Protein AF-A0A1B6BZR0-F1 (afdb_monomer)

pLDDT: mean 74.96, std 23.25, range [19.5, 97.25]

Organism: NCBI:txid38151

InterPro domains:
  IPR024574 ELMO, armadillo-like helical domain [PF11841] (125-275)
  IPR060267 ELMO, N-terminal ubiquitin-like domain [PF26964] (9-89)

Solvent-accessible surface area (backbone atoms only — not comparable to full-atom values): 31299 Å² total; per-residue (Å²): 141,78,87,81,79,66,74,54,59,30,47,27,35,37,34,47,97,90,42,77,42,84,44,76,46,51,72,85,55,58,67,72,60,52,52,43,52,55,24,57,79,69,74,44,89,76,52,90,72,45,60,36,44,25,48,61,66,61,98,48,100,84,51,70,85,55,61,37,76,59,42,90,87,55,48,83,74,66,44,72,72,35,46,33,27,66,40,64,13,50,63,46,45,39,52,56,36,47,53,28,51,69,41,72,83,42,65,67,45,32,48,52,30,38,59,47,42,35,50,42,31,68,18,67,71,40,33,67,56,31,47,87,72,41,42,70,59,52,55,57,53,70,71,44,87,83,59,51,71,71,55,49,39,24,46,46,44,27,53,39,29,33,39,77,73,62,73,48,59,77,78,59,66,73,59,53,52,49,50,52,49,64,67,69,45,92,63,94,68,63,66,68,49,52,38,44,43,37,49,34,51,40,53,43,60,76,56,36,88,83,68,59,88,74,74,69,52,70,79,68,40,48,68,41,39,61,37,66,90,39,66,64,39,25,35,35,40,46,40,32,55,42,48,53,49,63,71,25,72,90,44,89,64,27,61,64,50,40,52,55,57,62,28,62,69,51,24,43,48,44,36,67,43,54,64,70,47,94,77,76,52,70,70,40,32,23,38,48,20,43,43,50,42,57,46,44,32,67,50,44,61,37,54,71,35,68,56,65,97,80,66,77,67,87,68,84,61,96,74,74,91,71,79,86,70,84,62,70,55,74,77,76,70,67,73,77,82,79,78,80,84,77,91,77,86,90,85,88,89,83,82,88,82,90,86,87,87,83,89,87,88,84,91,84,90,90,74,77,72,66,57,60,53,51,54,52,51,49,53,48,51,53,50,53,56,60,56,68,73,67,67,76,98,68,83,78,79,90,76,78,91,78,87,76,83,48,27,41,42,48,52,53,28,52,52,47,26,47,70,78,38,44,69,60,40,51,53,51,46,71,75,23,59,70,70,57,36,54,53,48,48,49,52,50,45,50,43,46,37,62,72,64,64,38,52,71,52,82,70,63,94,84,50,42,82,60,63,72,60,66,35,68,38,39,96,78,44,42,48,66,38,48,53,50,41,46,50,54,52,51,48,56,50,51,37,60,76,66,66,50,82,49,73,73,41,46,53,48,46,51,47,42,67,66,73,69,45,57,64,70,58,52,48,69,75,67,108

Structure (mmCIF, N/CA/C/O backbone):
data_AF-A0A1B6BZR0-F1
#
_entry.id   AF-A0A1B6BZR0-F1
#
loop_
_atom_site.group_PDB
_atom_site.id
_atom_site.type_symbol
_atom_site.label_atom_id
_atom_site.label_alt_id
_atom_site.label_comp_id
_atom_site.label_asym_id
_atom_site.label_entity_id
_atom_site.label_seq_id
_atom_site.pdbx_PDB_ins_code
_atom_site.Cartn_x
_atom_site.Cartn_y
_atom_site.Cartn_z
_atom_site.occupancy
_atom_site.B_iso_or_equiv
_atom_site.auth_seq_id
_atom_site.auth_comp_id
_atom_site.auth_asym_id
_atom_site.auth_atom_id
_atom_site.pdbx_PDB_model_num
ATOM 1 N N . MET A 1 1 ? -42.616 2.125 -13.058 1.00 33.44 1 MET A N 1
ATOM 2 C CA . MET A 1 1 ? -42.879 0.668 -13.077 1.00 33.44 1 MET A CA 1
ATOM 3 C C . MET A 1 1 ? -41.642 0.026 -12.480 1.00 33.44 1 MET A C 1
ATOM 5 O O . MET A 1 1 ? -40.596 0.223 -13.065 1.00 33.44 1 MET A O 1
ATOM 9 N N . GLN A 1 2 ? -41.598 -0.603 -11.315 1.00 28.97 2 GLN A N 1
ATOM 10 C CA . GLN A 1 2 ? -42.570 -1.079 -10.332 1.00 28.97 2 GLN A CA 1
ATOM 11 C C . GLN A 1 2 ? -41.846 -0.919 -8.982 1.00 28.97 2 GLN A C 1
ATOM 13 O O . GLN A 1 2 ? -40.676 -1.275 -8.880 1.00 28.97 2 GLN A O 1
ATOM 18 N N . SER A 1 3 ? -42.494 -0.304 -7.996 1.00 31.72 3 SER A N 1
ATOM 19 C CA . SER A 1 3 ? -41.974 -0.167 -6.637 1.00 31.72 3 SER A CA 1
ATOM 20 C C . SER A 1 3 ? -41.979 -1.536 -5.967 1.00 31.72 3 SER A C 1
ATOM 22 O O . SER A 1 3 ? -43.051 -2.047 -5.636 1.00 31.72 3 SER A O 1
ATOM 24 N N . ASP A 1 4 ? -40.800 -2.120 -5.798 1.00 35.62 4 ASP A N 1
ATOM 25 C CA . ASP A 1 4 ? -40.608 -3.318 -4.994 1.00 35.62 4 ASP A CA 1
ATOM 26 C C . ASP A 1 4 ? -40.728 -2.897 -3.521 1.00 35.62 4 ASP A C 1
ATOM 28 O O . ASP A 1 4 ? -39.774 -2.444 -2.890 1.00 35.62 4 ASP A O 1
ATOM 32 N N . VAL A 1 5 ? -41.959 -2.913 -3.001 1.00 41.03 5 VAL A N 1
ATOM 33 C CA . VAL A 1 5 ? -42.244 -2.752 -1.571 1.00 41.03 5 VAL A CA 1
ATOM 34 C C . VAL A 1 5 ? -41.819 -4.061 -0.913 1.00 41.03 5 VAL A C 1
ATOM 36 O O . VAL A 1 5 ? -42.639 -4.936 -0.651 1.00 41.03 5 VAL A O 1
ATOM 39 N N . GLY A 1 6 ? -40.508 -4.236 -0.746 1.00 47.56 6 GLY A N 1
ATOM 40 C CA . GLY A 1 6 ? -39.955 -5.318 0.055 1.00 47.56 6 GLY A CA 1
ATOM 41 C C . GLY A 1 6 ? -40.479 -5.191 1.482 1.00 47.56 6 GLY A C 1
ATOM 42 O O . GLY A 1 6 ? -40.556 -4.078 2.004 1.00 47.56 6 GLY A O 1
ATOM 43 N N . ASP A 1 7 ? -40.878 -6.318 2.077 1.00 59.44 7 ASP A N 1
ATOM 44 C CA . ASP A 1 7 ? -41.369 -6.407 3.454 1.00 59.44 7 ASP A CA 1
ATOM 45 C C . ASP A 1 7 ? -40.549 -5.501 4.382 1.00 59.44 7 ASP A C 1
ATOM 47 O O . ASP A 1 7 ? -39.366 -5.742 4.627 1.00 59.44 7 ASP A O 1
ATOM 51 N N . SER A 1 8 ? -41.180 -4.451 4.919 1.00 80.69 8 SER A N 1
ATOM 52 C CA . SER A 1 8 ? -40.530 -3.552 5.878 1.00 80.69 8 SER A CA 1
ATOM 53 C C . SER A 1 8 ? -40.150 -4.280 7.165 1.00 80.69 8 SER A C 1
ATOM 55 O O . SER A 1 8 ? -39.372 -3.764 7.956 1.00 80.69 8 SER A O 1
ATOM 57 N N . VAL A 1 9 ? -40.693 -5.476 7.391 1.00 89.69 9 VAL A N 1
ATOM 58 C CA . VAL A 1 9 ? -40.398 -6.314 8.545 1.00 89.69 9 VAL A CA 1
ATOM 59 C C . VAL A 1 9 ? -39.406 -7.400 8.144 1.00 89.69 9 VAL A C 1
ATOM 61 O O . VAL A 1 9 ? -39.717 -8.275 7.340 1.00 89.69 9 VAL A O 1
ATOM 64 N N . VAL A 1 10 ? -38.225 -7.377 8.754 1.00 91.94 10 VAL A N 1
ATOM 65 C CA . VAL A 1 10 ? -37.173 -8.379 8.564 1.00 91.94 10 VAL A CA 1
ATOM 66 C C . VAL A 1 10 ? -37.069 -9.286 9.789 1.00 91.94 10 VAL A C 1
ATOM 68 O O . VAL A 1 10 ? -37.116 -8.835 10.931 1.00 91.94 10 VAL A O 1
ATOM 71 N N . SER A 1 11 ? -36.935 -10.589 9.558 1.00 92.25 11 SER A N 1
ATOM 72 C CA . SER A 1 11 ? -36.690 -11.585 10.602 1.00 92.25 11 SER A CA 1
ATOM 73 C C . SER A 1 11 ? -35.192 -11.703 10.844 1.00 92.25 11 SER A C 1
ATOM 75 O O . SER A 1 11 ? -34.446 -12.074 9.937 1.00 92.25 11 SER A O 1
ATOM 77 N N . ILE A 1 12 ? -34.757 -11.392 12.058 1.00 92.38 12 ILE A N 1
ATOM 78 C CA . ILE A 1 12 ? -33.348 -11.353 12.458 1.00 92.38 12 ILE A CA 1
ATOM 79 C C . ILE A 1 12 ? -33.104 -12.252 13.668 1.00 92.38 12 ILE A C 1
ATOM 81 O O . ILE A 1 12 ? -34.036 -12.574 14.407 1.00 92.38 12 ILE A O 1
ATOM 85 N N . ALA A 1 13 ? -31.850 -12.640 13.881 1.00 91.62 13 ALA A N 1
ATOM 86 C CA . ALA A 1 13 ? -31.409 -13.271 15.118 1.00 91.62 13 ALA A CA 1
ATOM 87 C C . ALA A 1 13 ? -30.649 -12.243 15.963 1.00 91.62 13 ALA A C 1
ATOM 89 O O . ALA A 1 13 ? -29.744 -11.584 15.455 1.00 91.62 13 ALA A O 1
ATOM 90 N N . ILE A 1 14 ? -31.005 -12.095 17.238 1.00 91.69 14 ILE A N 1
ATOM 91 C CA . ILE A 1 14 ? -30.344 -11.180 18.173 1.00 91.69 14 ILE A CA 1
ATOM 92 C C . ILE A 1 14 ? -29.659 -11.995 19.270 1.00 91.69 14 ILE A C 1
ATOM 94 O O . ILE A 1 14 ? -30.322 -12.726 20.005 1.00 91.69 14 ILE A O 1
ATOM 98 N N . GLU A 1 15 ? -28.338 -11.868 19.392 1.00 90.50 15 GLU A N 1
ATOM 99 C CA . GLU A 1 15 ? -27.559 -12.394 20.512 1.00 90.50 15 GLU A CA 1
ATOM 100 C C . GLU A 1 15 ? -27.726 -11.473 21.730 1.00 90.50 15 GLU A C 1
ATOM 102 O O . GLU A 1 15 ? -27.325 -10.304 21.715 1.00 90.50 15 GLU A O 1
ATOM 107 N N . ILE A 1 16 ? -28.284 -12.021 22.807 1.00 86.06 16 ILE A N 1
ATOM 108 C CA . ILE A 1 16 ? -28.478 -11.348 24.090 1.00 86.06 16 ILE A CA 1
ATOM 109 C C . ILE A 1 16 ? -27.946 -12.269 25.188 1.00 86.06 16 ILE A C 1
ATOM 111 O O . ILE A 1 16 ? -28.411 -13.397 25.342 1.00 86.06 16 ILE A O 1
ATOM 115 N N . SER A 1 17 ? -26.945 -11.818 25.951 1.00 78.56 17 SER A N 1
ATOM 116 C CA . SER A 1 17 ? -26.329 -12.609 27.034 1.00 78.56 17 SER A CA 1
ATOM 117 C C . SER A 1 17 ? -25.917 -14.034 26.610 1.00 78.56 17 SER A C 1
ATOM 119 O O . SER A 1 17 ? -26.094 -14.982 27.371 1.00 78.56 17 SER A O 1
ATOM 121 N N . HIS A 1 18 ? -25.381 -14.179 25.390 1.00 76.00 18 HIS A N 1
ATOM 122 C CA . HIS A 1 18 ? -24.972 -15.446 24.755 1.00 76.00 18 HIS A CA 1
ATOM 123 C C . HIS A 1 18 ? -26.100 -16.397 24.322 1.00 76.00 18 HIS A C 1
ATOM 125 O O . HIS A 1 18 ? -25.821 -17.525 23.919 1.00 76.00 18 HIS A O 1
ATOM 131 N N . ASN A 1 19 ? -27.354 -15.944 24.339 1.00 83.44 19 ASN A N 1
ATOM 132 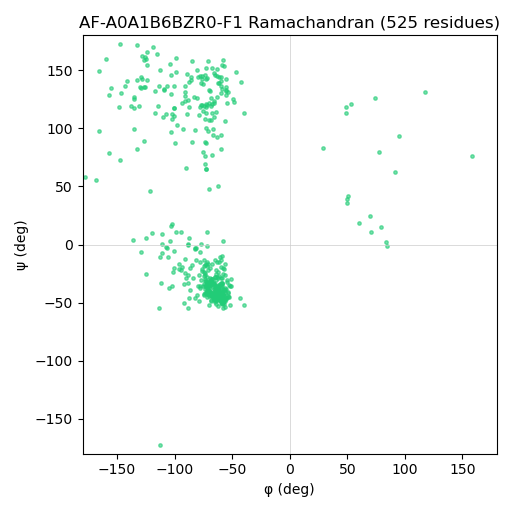C CA . ASN A 1 19 ? -28.486 -16.658 23.755 1.00 83.44 19 ASN A CA 1
ATOM 133 C C . ASN A 1 19 ? -28.973 -15.925 22.502 1.00 83.44 19 ASN A C 1
ATOM 135 O O . ASN A 1 19 ? -29.145 -14.709 22.528 1.00 83.44 19 ASN A O 1
ATOM 139 N N . ALA A 1 20 ? -29.213 -16.657 21.414 1.00 86.25 20 ALA A N 1
ATOM 140 C CA . ALA A 1 20 ? -29.788 -16.098 20.195 1.00 86.25 20 ALA A CA 1
ATOM 141 C C . ALA A 1 20 ? -31.318 -16.200 20.228 1.00 86.25 20 ALA A C 1
ATOM 143 O O . ALA A 1 20 ? -31.867 -17.270 20.501 1.00 86.25 20 ALA A O 1
ATOM 144 N N . GLN A 1 21 ? -32.002 -15.099 19.931 1.00 89.38 21 GLN A N 1
ATOM 145 C CA . GLN A 1 21 ? -33.460 -15.038 19.841 1.00 89.38 21 GLN A CA 1
ATOM 146 C C . GLN A 1 21 ? -33.894 -14.520 18.473 1.00 89.38 21 GLN A C 1
ATOM 148 O O . GLN A 1 21 ? -33.265 -13.626 17.913 1.00 89.38 21 GLN A O 1
ATOM 153 N N . LEU A 1 22 ? -34.975 -15.083 17.933 1.00 90.56 22 LEU A N 1
ATOM 154 C CA . LEU A 1 22 ? -35.575 -14.602 16.692 1.00 90.56 22 LEU A CA 1
ATOM 155 C C . LEU A 1 22 ? -36.454 -13.390 16.985 1.00 90.56 22 LEU A C 1
ATOM 157 O O . LEU A 1 22 ? -37.375 -13.480 17.793 1.00 90.56 22 LEU A O 1
ATOM 161 N N . PHE A 1 23 ? -36.198 -12.291 16.286 1.00 90.75 23 PHE A N 1
ATOM 162 C CA . PHE A 1 23 ? -36.929 -11.040 16.436 1.00 90.75 23 PHE A CA 1
ATOM 163 C C . PHE A 1 23 ? -37.416 -10.547 15.071 1.00 90.75 23 PHE A C 1
ATOM 165 O O . PHE A 1 23 ? -36.727 -10.692 14.058 1.00 90.75 23 PHE A O 1
ATOM 172 N N . LYS A 1 24 ? -38.618 -9.968 15.029 1.00 90.88 24 LYS A N 1
ATOM 173 C CA . LYS A 1 24 ? -39.158 -9.327 13.823 1.00 90.88 24 LYS A CA 1
ATOM 174 C C . LYS A 1 24 ? -38.916 -7.829 13.919 1.00 90.88 24 LYS A C 1
ATOM 176 O O . LYS A 1 24 ? -39.616 -7.134 14.644 1.00 90.88 24 LYS A O 1
ATOM 181 N N . LEU A 1 25 ? -37.921 -7.343 13.189 1.00 90.81 25 LEU A N 1
ATOM 182 C CA . LEU A 1 25 ? -37.536 -5.939 13.177 1.00 90.81 25 LEU A CA 1
ATOM 183 C C . LEU A 1 25 ? -38.295 -5.198 12.078 1.00 90.81 25 LEU A C 1
ATOM 185 O O . LEU A 1 25 ? -38.193 -5.552 10.906 1.00 90.81 25 LEU A O 1
ATOM 189 N N . ASN A 1 26 ? -39.024 -4.147 12.445 1.00 91.56 26 ASN A N 1
ATOM 190 C CA . ASN A 1 26 ? -39.683 -3.257 11.496 1.00 91.56 26 ASN A CA 1
ATOM 191 C C . ASN A 1 26 ? -38.743 -2.112 11.090 1.00 91.56 26 ASN A C 1
ATOM 193 O O . ASN A 1 26 ? -38.423 -1.239 11.888 1.00 91.56 26 ASN A O 1
ATOM 197 N N . GLN A 1 27 ? -38.315 -2.085 9.831 1.00 89.94 27 GLN A N 1
ATOM 198 C CA . GLN A 1 27 ? -37.401 -1.081 9.282 1.00 89.94 27 GLN A CA 1
ATOM 199 C C . GLN A 1 27 ? -37.976 0.344 9.262 1.00 89.94 27 GLN A C 1
ATOM 201 O O . GLN A 1 27 ? -37.220 1.295 9.091 1.00 89.94 27 GLN A O 1
ATOM 206 N N . ASN A 1 28 ? -39.286 0.503 9.464 1.00 90.75 28 ASN A N 1
ATOM 207 C CA . ASN A 1 28 ? -39.934 1.813 9.532 1.00 90.75 28 ASN A CA 1
ATOM 208 C C . ASN A 1 28 ? -40.006 2.385 10.959 1.00 90.75 28 ASN A C 1
ATOM 210 O O . ASN A 1 28 ? -40.344 3.556 11.122 1.00 90.75 28 ASN A O 1
ATOM 214 N N . GLU A 1 29 ? -39.732 1.580 11.989 1.00 92.75 29 GLU A N 1
ATOM 215 C CA . GLU A 1 29 ? -39.702 2.040 13.383 1.00 92.75 29 GLU A CA 1
ATOM 216 C C . GLU A 1 29 ? -38.320 2.604 13.735 1.00 92.75 29 GLU A C 1
ATOM 218 O O . GLU A 1 29 ? -37.319 2.063 13.259 1.00 92.75 29 GLU A O 1
ATOM 223 N N . PRO A 1 30 ? -38.214 3.661 14.559 1.00 93.62 30 PRO A N 1
ATOM 224 C CA . PRO A 1 30 ? -36.926 4.143 15.054 1.00 93.62 30 PRO A CA 1
ATOM 225 C C . PRO A 1 30 ? -36.134 3.036 15.762 1.00 93.62 30 PRO A C 1
ATOM 227 O O . PRO A 1 30 ? -36.703 2.233 16.505 1.00 93.62 30 PRO A O 1
ATOM 230 N N . LEU A 1 31 ? -34.811 3.005 15.587 1.00 93.31 31 LEU A N 1
ATOM 231 C CA . LEU A 1 31 ? -33.939 2.044 16.273 1.00 93.31 31 LEU A CA 1
ATOM 232 C C . LEU A 1 31 ? -34.054 2.158 17.792 1.00 93.31 31 LEU A C 1
ATOM 234 O O . LEU A 1 31 ? -33.972 1.145 18.478 1.00 93.31 31 LEU A O 1
ATOM 238 N N . GLU A 1 32 ? -34.275 3.367 18.312 1.00 92.31 32 GLU A N 1
ATOM 239 C CA . GLU A 1 32 ? -34.494 3.598 19.743 1.00 92.31 32 GLU A CA 1
ATOM 240 C C . GLU A 1 32 ? -35.706 2.799 20.262 1.00 92.31 32 GLU A C 1
ATOM 242 O O . GLU A 1 32 ? -35.603 2.111 21.280 1.00 92.31 32 GLU A O 1
ATOM 247 N N . ASP A 1 33 ? -36.817 2.811 19.520 1.00 92.38 33 ASP A N 1
ATOM 248 C CA . ASP A 1 33 ? -38.034 2.071 19.871 1.00 92.38 33 ASP A CA 1
ATOM 249 C C . ASP A 1 33 ? -37.840 0.559 19.710 1.00 92.38 33 ASP A C 1
ATOM 251 O O . ASP A 1 33 ? -38.266 -0.221 20.563 1.00 92.38 33 ASP A O 1
ATOM 255 N N . ILE A 1 34 ? -37.125 0.132 18.666 1.00 92.38 34 ILE A N 1
ATOM 256 C CA . ILE A 1 34 ? -36.779 -1.280 18.451 1.00 92.38 34 ILE A CA 1
ATOM 257 C C . ILE A 1 34 ? -35.933 -1.809 19.615 1.00 92.38 34 ILE A C 1
ATOM 259 O O . ILE A 1 34 ? -36.223 -2.875 20.156 1.00 92.38 34 ILE A O 1
ATOM 263 N N . ILE A 1 35 ? -34.902 -1.068 20.028 1.00 93.12 35 ILE A N 1
ATOM 264 C CA . ILE A 1 35 ? -34.033 -1.442 21.152 1.00 93.12 35 ILE A CA 1
ATOM 265 C C . ILE A 1 35 ? -34.840 -1.506 22.445 1.00 93.12 35 ILE A C 1
ATOM 267 O O . ILE A 1 35 ? -34.674 -2.450 23.217 1.00 93.12 35 ILE A O 1
ATOM 271 N N . LYS A 1 36 ? -35.738 -0.543 22.671 1.00 92.56 36 LYS A N 1
ATOM 272 C CA . LYS A 1 36 ? -36.634 -0.556 23.826 1.00 92.56 36 LYS A CA 1
ATOM 273 C C . LYS A 1 36 ? -37.509 -1.812 23.846 1.00 92.56 36 LYS A C 1
ATOM 275 O O . LYS A 1 36 ? -37.533 -2.494 24.865 1.00 92.56 36 LYS A O 1
ATOM 280 N N . ASN A 1 37 ? -38.131 -2.166 22.722 1.00 91.19 37 ASN A N 1
ATOM 281 C CA . ASN A 1 37 ? -38.941 -3.381 22.607 1.00 91.19 37 ASN A CA 1
ATOM 282 C C . ASN A 1 37 ? -38.113 -4.644 22.899 1.00 91.19 37 ASN A C 1
ATOM 284 O O . ASN A 1 37 ? -38.553 -5.510 23.652 1.00 91.19 37 ASN A O 1
ATOM 288 N N . ILE A 1 38 ? -36.885 -4.725 22.375 1.00 90.88 38 ILE A N 1
ATOM 289 C CA . ILE A 1 38 ? -35.966 -5.843 22.647 1.00 90.88 38 ILE A CA 1
ATOM 290 C C . ILE A 1 38 ? -35.630 -5.930 24.143 1.00 90.88 38 ILE A C 1
ATOM 292 O O . ILE A 1 38 ? -35.603 -7.029 24.702 1.00 90.88 38 ILE A O 1
ATOM 296 N N . CYS A 1 39 ? -35.366 -4.797 24.800 1.00 90.56 39 CYS A N 1
ATOM 297 C CA . CYS A 1 39 ? -35.101 -4.752 26.238 1.00 90.56 39 CYS A CA 1
ATOM 298 C C . CYS A 1 39 ? -36.319 -5.203 27.056 1.00 90.56 39 CYS A C 1
ATOM 300 O O . CYS A 1 39 ? -36.162 -6.045 27.943 1.00 90.56 39 CYS A O 1
ATOM 302 N N . ASP A 1 40 ? -37.507 -4.692 26.727 1.00 89.88 40 ASP A N 1
ATOM 303 C CA . ASP A 1 40 ? -38.758 -4.981 27.430 1.00 89.88 40 ASP A CA 1
ATOM 304 C C . ASP A 1 40 ? -39.131 -6.474 27.324 1.00 89.88 40 ASP A C 1
ATOM 306 O O . ASP A 1 40 ? -39.449 -7.104 28.335 1.00 89.88 40 ASP A O 1
ATOM 310 N N . GLU A 1 41 ? -39.006 -7.082 26.136 1.00 87.31 41 GLU A N 1
ATOM 311 C CA . GLU A 1 41 ? -39.264 -8.519 25.922 1.00 87.31 41 GLU A CA 1
ATOM 312 C C . GLU A 1 41 ? -38.296 -9.432 26.690 1.00 87.31 41 GLU A C 1
ATOM 314 O O . GLU A 1 41 ? -38.634 -10.568 27.029 1.00 87.31 41 GLU A O 1
ATOM 319 N N . ASN A 1 42 ? -37.099 -8.933 26.995 1.00 85.44 42 ASN A N 1
ATOM 320 C CA . ASN A 1 42 ? -36.047 -9.688 27.666 1.00 85.44 42 ASN A CA 1
ATOM 321 C C . ASN A 1 42 ? -35.878 -9.338 29.154 1.00 85.44 42 ASN A C 1
ATOM 323 O O . ASN A 1 42 ? -34.983 -9.873 29.813 1.00 85.44 42 ASN A O 1
ATOM 327 N N . GLY A 1 43 ? -36.725 -8.459 29.698 1.00 83.69 43 GLY A N 1
ATOM 328 C CA . GLY A 1 43 ? -36.683 -8.060 31.106 1.00 83.69 43 GLY A CA 1
ATOM 329 C C . GLY A 1 43 ? -35.470 -7.203 31.490 1.00 83.69 43 GLY A C 1
ATOM 330 O O . GLY A 1 43 ? -35.081 -7.195 32.659 1.00 83.69 43 GLY A O 1
ATOM 331 N N . PHE A 1 44 ? -34.858 -6.494 30.537 1.00 83.88 44 PHE A N 1
ATOM 332 C CA . PHE A 1 44 ? -33.815 -5.507 30.824 1.00 83.88 44 PHE A CA 1
ATOM 333 C C . PHE A 1 44 ? -34.429 -4.138 31.101 1.00 83.88 44 PHE A C 1
ATOM 335 O O . PHE A 1 44 ? -35.337 -3.699 30.402 1.00 83.88 44 PHE A O 1
ATOM 342 N N . GLU A 1 45 ? -33.882 -3.416 32.080 1.00 85.00 45 GLU A N 1
ATOM 343 C CA . GLU A 1 45 ? -34.240 -2.014 32.289 1.00 85.00 45 GLU A CA 1
ATOM 344 C C . GLU A 1 45 ? -33.714 -1.171 31.120 1.00 85.00 45 GLU A C 1
ATOM 346 O O . GLU A 1 45 ? -32.503 -0.935 30.991 1.00 85.00 45 GLU A O 1
ATOM 351 N N . TYR A 1 46 ? -34.631 -0.730 30.257 1.00 85.75 46 TYR A N 1
ATOM 352 C CA . TYR A 1 46 ? -34.313 0.210 29.195 1.00 85.75 46 TYR A CA 1
ATOM 353 C C . TYR A 1 46 ? -33.917 1.560 29.798 1.00 85.75 46 TYR A C 1
ATOM 355 O O . TYR A 1 46 ? -34.686 2.198 30.518 1.00 85.75 46 TYR A O 1
ATOM 363 N N . ALA A 1 47 ? -32.724 2.026 29.443 1.00 86.94 47 ALA A N 1
ATOM 364 C CA . ALA A 1 47 ? -32.300 3.392 29.681 1.00 86.94 47 ALA A CA 1
ATOM 365 C C . ALA A 1 47 ? -31.831 3.995 28.361 1.00 86.94 47 ALA A C 1
ATOM 367 O O . ALA A 1 47 ? -31.095 3.365 27.593 1.00 86.94 47 ALA A O 1
ATOM 368 N N . ARG A 1 48 ? -32.258 5.234 28.112 1.00 85.56 48 ARG A N 1
ATOM 369 C CA . ARG A 1 48 ? -31.898 5.965 26.901 1.00 85.56 48 ARG A CA 1
ATOM 370 C C . ARG A 1 48 ? -30.378 6.032 26.756 1.00 85.56 48 ARG A C 1
ATOM 372 O O . ARG A 1 48 ? -29.683 6.316 27.727 1.00 85.56 48 ARG A O 1
ATOM 379 N N . ASN A 1 49 ? -29.880 5.784 25.545 1.00 83.81 49 ASN A N 1
ATOM 380 C CA . ASN A 1 49 ? -28.453 5.771 25.206 1.00 83.81 49 ASN A CA 1
ATOM 381 C C . ASN A 1 49 ? -27.602 4.738 25.963 1.00 83.81 49 ASN A C 1
ATOM 383 O O . ASN A 1 49 ? -26.386 4.886 25.986 1.00 83.81 49 ASN A O 1
ATOM 387 N N . LYS A 1 50 ? -28.181 3.692 26.565 1.00 90.81 50 LYS A N 1
ATOM 388 C CA . LYS A 1 50 ? -27.405 2.646 27.259 1.00 90.81 50 LYS A CA 1
ATOM 389 C C . LYS A 1 50 ? -27.037 1.464 26.363 1.00 90.81 50 LYS A C 1
ATOM 391 O O . LYS A 1 50 ? -25.966 0.881 26.523 1.00 90.81 50 LYS A O 1
ATOM 396 N N . TYR A 1 51 ? -27.914 1.120 25.424 1.00 93.38 51 TYR A N 1
ATOM 397 C CA . TYR A 1 51 ? -27.771 -0.043 24.551 1.00 93.38 51 TYR A CA 1
ATOM 398 C C . TYR A 1 51 ? -27.823 0.352 23.077 1.00 93.38 51 TYR A C 1
ATOM 400 O O . TYR A 1 51 ? -28.423 1.363 22.714 1.00 93.38 51 TYR A O 1
ATOM 408 N N . SER A 1 52 ? -27.203 -0.462 22.232 1.00 94.44 52 SER A N 1
ATOM 409 C CA . SER A 1 52 ? -27.307 -0.397 20.777 1.00 94.44 52 SER A CA 1
ATOM 410 C C . SER A 1 52 ? -27.204 -1.798 20.172 1.00 94.44 52 SER A C 1
ATOM 412 O O . SER A 1 52 ? -26.944 -2.784 20.869 1.00 94.44 52 SER A O 1
ATOM 414 N N . LEU A 1 53 ? -27.437 -1.893 18.864 1.00 93.69 53 LEU A N 1
ATOM 415 C CA . LEU A 1 53 ? -27.259 -3.129 18.111 1.00 93.69 53 LEU A CA 1
ATOM 416 C C . LEU A 1 53 ? -25.909 -3.120 17.391 1.00 93.69 53 LEU A C 1
ATOM 418 O O . LEU A 1 53 ? -25.416 -2.074 16.968 1.00 93.69 53 LEU A O 1
ATOM 422 N N . GLN A 1 54 ? -25.323 -4.300 17.231 1.00 92.69 54 GLN A N 1
ATOM 423 C CA . GLN A 1 54 ? -24.070 -4.520 16.516 1.00 92.69 54 GLN A CA 1
ATOM 424 C C . GLN A 1 54 ? -24.210 -5.702 15.556 1.00 92.69 54 GLN A C 1
ATOM 426 O O . GLN A 1 54 ? -24.839 -6.699 15.901 1.00 92.69 54 GLN A O 1
ATOM 431 N N . PHE A 1 55 ? -23.612 -5.615 14.370 1.00 89.69 55 PHE A N 1
ATOM 432 C CA . PHE A 1 55 ? -23.526 -6.753 13.451 1.00 89.69 55 PHE A CA 1
ATOM 433 C C . PHE A 1 55 ? -22.556 -7.814 13.992 1.00 89.69 55 PHE A C 1
ATOM 435 O O . PHE A 1 55 ? -21.447 -7.472 14.406 1.00 89.69 55 PHE A O 1
ATOM 442 N N . VAL A 1 56 ? -22.961 -9.090 13.980 1.00 82.12 56 VAL A N 1
ATOM 443 C CA . VAL A 1 56 ? -22.128 -10.213 14.465 1.00 82.12 56 VAL A CA 1
ATOM 444 C C . VAL A 1 56 ? -21.220 -10.756 13.361 1.00 82.12 56 VAL A C 1
ATOM 446 O O . VAL A 1 56 ? -20.026 -10.938 13.581 1.00 82.12 56 VAL A O 1
ATOM 449 N N . HIS A 1 57 ? -21.771 -10.960 12.163 1.00 70.62 57 HIS A N 1
ATOM 450 C CA . HIS A 1 57 ? -21.040 -11.432 10.990 1.00 70.62 57 HIS A CA 1
ATOM 451 C C . HIS A 1 57 ? -21.249 -10.470 9.821 1.00 70.62 57 HIS A C 1
ATOM 453 O O . HIS A 1 57 ? -22.371 -10.046 9.534 1.00 70.62 57 HIS A O 1
ATOM 459 N N . ARG A 1 58 ? -20.166 -10.139 9.116 1.00 63.44 58 ARG A N 1
ATOM 460 C CA . ARG A 1 58 ? -20.242 -9.452 7.826 1.00 63.44 58 ARG A CA 1
ATOM 461 C C . ARG A 1 58 ? -20.348 -10.532 6.743 1.00 63.44 58 ARG A C 1
ATOM 463 O O . ARG A 1 58 ? -19.505 -11.414 6.669 1.00 63.44 58 ARG A O 1
ATOM 470 N N . HIS A 1 59 ? -21.378 -10.491 5.898 1.00 49.50 59 HIS A N 1
ATOM 471 C CA . HIS A 1 59 ? -21.583 -11.478 4.821 1.00 49.50 59 HIS A CA 1
ATOM 472 C C . HIS A 1 59 ? -20.584 -11.351 3.642 1.00 49.50 59 HIS A C 1
ATOM 474 O O . HIS A 1 59 ? -20.796 -11.972 2.604 1.00 49.50 59 HIS A O 1
ATOM 480 N N . HIS A 1 60 ? -19.514 -10.556 3.766 1.00 46.22 60 HIS A N 1
ATOM 481 C CA . HIS A 1 60 ? -18.527 -10.337 2.706 1.00 46.22 60 HIS A CA 1
ATOM 482 C C . HIS A 1 60 ? -17.187 -11.007 3.041 1.00 46.22 60 HIS A C 1
ATOM 484 O O . HIS A 1 60 ? -16.660 -10.852 4.138 1.00 46.22 60 HIS A O 1
ATOM 490 N N . GLU A 1 61 ? -16.634 -11.733 2.065 1.00 43.81 61 GLU A N 1
ATOM 491 C CA . GLU A 1 61 ? -15.498 -12.667 2.188 1.00 43.81 61 GLU A CA 1
ATOM 492 C C . GLU A 1 61 ? -14.166 -12.049 2.670 1.00 43.81 61 GLU A C 1
ATOM 494 O O . GLU A 1 61 ? -13.264 -12.788 3.051 1.00 43.81 61 GLU A O 1
ATOM 499 N N . ASN A 1 62 ? -14.049 -10.718 2.728 1.00 45.94 62 ASN A N 1
ATOM 500 C CA . ASN A 1 62 ? -12.833 -10.008 3.160 1.00 45.94 62 ASN A CA 1
ATOM 501 C C . ASN A 1 62 ? -12.975 -9.279 4.501 1.00 45.94 62 ASN A C 1
ATOM 503 O O . ASN A 1 62 ? -12.046 -8.613 4.958 1.00 45.94 62 ASN A O 1
ATOM 507 N N . ASP A 1 63 ? -14.140 -9.368 5.128 1.00 50.59 63 ASP A N 1
ATOM 508 C CA . ASP A 1 63 ? -14.503 -8.482 6.214 1.00 50.59 63 ASP A CA 1
ATOM 509 C C . ASP A 1 63 ? -14.354 -9.231 7.545 1.00 50.59 63 ASP A C 1
ATOM 511 O O . ASP A 1 63 ? -15.207 -10.014 7.960 1.00 50.59 63 ASP A O 1
ATOM 515 N N . SER A 1 64 ? -13.205 -9.030 8.198 1.00 56.28 64 SER A N 1
ATOM 516 C CA . SER A 1 64 ? -12.904 -9.568 9.532 1.00 56.28 64 SER A CA 1
ATOM 517 C C . SER A 1 64 ? -14.073 -9.348 10.506 1.00 56.28 64 SER A C 1
ATOM 519 O O . SER A 1 64 ? -14.754 -8.329 10.392 1.00 56.28 64 SER A O 1
ATOM 521 N N . ASN A 1 65 ? -14.269 -10.261 11.474 1.00 66.50 65 ASN A N 1
ATOM 522 C CA . ASN A 1 65 ? -15.268 -10.214 12.568 1.00 66.50 65 ASN A CA 1
ATOM 523 C C . ASN A 1 65 ? -15.074 -9.008 13.523 1.00 66.50 65 ASN A C 1
ATOM 525 O O . ASN A 1 65 ? -14.955 -9.156 14.741 1.00 66.50 65 ASN A O 1
ATOM 529 N N . LEU A 1 66 ? -14.960 -7.806 12.967 1.00 78.81 66 LEU A N 1
ATOM 530 C CA . LEU A 1 66 ? -14.778 -6.553 13.666 1.00 78.81 66 LEU A CA 1
ATOM 531 C C . LEU A 1 66 ? -16.142 -5.995 14.071 1.00 78.81 66 LEU A C 1
ATOM 533 O O . LEU A 1 66 ? -17.095 -6.058 13.285 1.00 78.81 66 LEU A O 1
ATOM 537 N N . PRO A 1 67 ? -16.225 -5.406 15.274 1.00 79.69 67 PRO A N 1
ATOM 538 C CA . PRO A 1 67 ? -17.438 -4.772 15.759 1.00 79.69 67 PRO A CA 1
ATOM 539 C C . PRO A 1 67 ? -17.912 -3.705 14.769 1.00 79.69 67 PRO A C 1
ATOM 541 O O . PRO A 1 67 ? -17.117 -2.877 14.333 1.00 79.69 67 PRO A O 1
ATOM 544 N N . HIS A 1 68 ? -19.201 -3.714 14.425 1.00 89.94 68 HIS A N 1
ATOM 545 C CA . HIS A 1 68 ? -19.816 -2.643 13.641 1.00 89.94 68 HIS A CA 1
ATOM 546 C C . HIS A 1 68 ? -21.165 -2.252 14.235 1.00 89.94 68 HIS A C 1
ATOM 548 O O . HIS A 1 68 ? -22.065 -3.094 14.315 1.00 89.94 68 HIS A O 1
ATOM 554 N N . TYR A 1 69 ? -21.296 -1.007 14.688 1.00 94.31 69 TYR A N 1
ATOM 555 C CA . TYR A 1 69 ? -22.539 -0.529 15.292 1.00 94.31 69 TYR A CA 1
ATOM 556 C C . TYR A 1 69 ? -23.626 -0.330 14.235 1.00 94.31 69 TYR A C 1
ATOM 558 O O . TYR A 1 69 ? -23.364 0.107 13.115 1.00 94.31 69 TYR A O 1
ATOM 566 N N . VAL A 1 70 ? -24.864 -0.653 14.598 1.00 94.06 70 VAL A N 1
ATOM 567 C CA . VAL A 1 70 ? -26.047 -0.338 13.800 1.00 94.06 70 VAL A CA 1
ATOM 568 C C . VAL A 1 70 ? -26.467 1.094 14.111 1.00 94.06 70 VAL A C 1
ATOM 570 O O . VAL A 1 70 ? -26.679 1.455 15.269 1.00 94.06 70 VAL A O 1
ATOM 573 N N . THR A 1 71 ? -26.621 1.892 13.065 1.00 93.94 71 THR A N 1
ATOM 574 C CA . THR A 1 71 ? -27.094 3.273 13.105 1.00 93.94 71 THR A CA 1
ATOM 575 C C . THR A 1 71 ? -28.305 3.427 12.196 1.00 93.94 71 THR A C 1
ATOM 577 O O . THR A 1 71 ? -28.573 2.581 11.338 1.00 93.94 71 THR A O 1
ATOM 580 N N . GLU A 1 72 ? -29.034 4.533 12.344 1.00 93.00 72 GLU A N 1
ATOM 581 C CA . GLU A 1 72 ? -30.148 4.845 11.438 1.00 93.00 72 GLU A CA 1
ATOM 582 C C . GLU A 1 72 ? -29.686 4.947 9.978 1.00 93.00 72 GLU A C 1
ATOM 584 O O . GLU A 1 72 ? -30.429 4.615 9.060 1.00 93.00 72 GLU A O 1
ATOM 589 N N . GLU A 1 73 ? -28.431 5.339 9.759 1.00 91.31 73 GLU A N 1
ATOM 590 C CA . GLU A 1 73 ? -27.854 5.462 8.425 1.00 91.31 73 GLU A CA 1
ATOM 591 C C . GLU A 1 73 ? -27.526 4.111 7.796 1.00 91.31 73 GLU A C 1
ATOM 593 O O . GLU A 1 73 ? -27.646 3.980 6.585 1.00 91.31 73 GLU A O 1
ATOM 598 N N . ASN A 1 74 ? -27.115 3.104 8.576 1.00 91.19 74 ASN A N 1
ATOM 599 C CA . ASN A 1 74 ? -26.656 1.816 8.042 1.00 91.19 74 ASN A CA 1
ATOM 600 C C . ASN A 1 74 ? -27.651 0.655 8.231 1.00 91.19 74 ASN A C 1
ATOM 602 O O . ASN A 1 74 ? -27.411 -0.440 7.711 1.00 91.19 74 ASN A O 1
ATOM 606 N N . ARG A 1 75 ? -28.791 0.879 8.903 1.00 90.19 75 ARG A N 1
ATOM 607 C CA . ARG A 1 75 ? -29.825 -0.145 9.164 1.00 90.19 75 ARG A CA 1
ATOM 608 C C . ARG A 1 75 ? -30.394 -0.813 7.912 1.00 90.19 75 ARG A C 1
ATOM 610 O O . ARG A 1 75 ? -30.882 -1.939 7.994 1.00 90.19 75 ARG A O 1
ATOM 617 N N . TYR A 1 76 ? -30.277 -0.174 6.744 1.00 88.75 76 TYR A N 1
ATOM 618 C CA . TYR A 1 76 ? -30.645 -0.758 5.447 1.00 88.75 76 TYR A CA 1
ATOM 619 C C . TYR A 1 76 ? -29.854 -2.037 5.117 1.00 88.75 76 TYR A C 1
ATOM 621 O O . TYR A 1 76 ? -30.270 -2.827 4.270 1.00 88.75 76 TYR A O 1
ATOM 629 N N . ARG A 1 77 ? -28.703 -2.256 5.770 1.00 88.44 77 ARG A N 1
ATOM 630 C CA . ARG A 1 77 ? -27.885 -3.468 5.619 1.00 88.44 77 ARG A CA 1
ATOM 631 C C . ARG A 1 77 ? -28.486 -4.687 6.319 1.00 88.44 77 ARG A C 1
ATOM 633 O O . ARG A 1 77 ? -28.101 -5.806 5.991 1.00 88.44 77 ARG A O 1
ATOM 640 N N . ILE A 1 78 ? -29.410 -4.485 7.260 1.00 89.75 78 ILE A N 1
ATOM 641 C CA . ILE A 1 78 ? -30.089 -5.569 7.973 1.00 89.75 78 ILE A CA 1
ATOM 642 C C . ILE A 1 78 ? -31.086 -6.232 7.017 1.00 89.75 78 ILE A C 1
ATOM 644 O O . ILE A 1 78 ? -32.032 -5.599 6.543 1.00 89.75 78 ILE A O 1
ATOM 648 N N . LYS A 1 79 ? -30.875 -7.521 6.749 1.00 90.12 79 LYS A N 1
ATOM 649 C CA . LYS A 1 79 ? -31.703 -8.356 5.871 1.00 90.12 79 LYS A CA 1
ATOM 650 C C . LYS A 1 79 ? -32.307 -9.520 6.661 1.00 90.12 79 LYS A C 1
ATOM 652 O O . LYS A 1 79 ? -31.932 -9.782 7.802 1.00 90.12 79 LYS A O 1
ATOM 657 N N . ASN A 1 80 ? -33.243 -10.241 6.042 1.00 89.75 80 ASN A N 1
ATOM 658 C CA . ASN A 1 80 ? -33.747 -11.494 6.606 1.00 89.75 80 ASN A CA 1
ATOM 659 C C . ASN A 1 80 ? -32.587 -12.467 6.867 1.00 89.75 80 ASN A C 1
ATOM 661 O O . ASN A 1 80 ? -31.777 -12.720 5.976 1.00 89.75 80 ASN A O 1
ATOM 665 N N . GLY A 1 81 ? -32.524 -13.001 8.085 1.00 87.75 81 GLY A N 1
ATOM 666 C CA . GLY A 1 81 ? -31.453 -13.884 8.542 1.00 87.75 81 GLY A CA 1
ATOM 667 C C . GLY A 1 81 ? -30.200 -13.168 9.052 1.00 87.75 81 GLY A C 1
ATOM 668 O O . GLY A 1 81 ? -29.251 -13.851 9.420 1.00 87.75 81 GLY A O 1
ATOM 669 N N . SER A 1 82 ? -30.169 -11.830 9.102 1.00 89.44 82 SER A N 1
ATOM 670 C CA . SER A 1 82 ? -29.047 -11.110 9.715 1.00 89.44 82 SER A CA 1
ATOM 671 C C . SER A 1 82 ? -28.917 -11.430 11.206 1.00 89.44 82 SER A C 1
ATOM 673 O O . SER A 1 82 ? -29.908 -11.478 11.938 1.00 89.44 82 SER A O 1
ATOM 675 N N . GLU A 1 83 ? -27.671 -11.593 11.647 1.00 90.50 83 GLU A N 1
ATOM 676 C CA . GLU A 1 83 ? -27.306 -11.815 13.044 1.00 90.50 83 GLU A CA 1
ATOM 677 C C . GLU A 1 83 ? -26.797 -10.514 13.666 1.00 90.50 83 GLU A C 1
ATOM 679 O O . GLU A 1 83 ? -25.779 -9.948 13.246 1.00 90.50 83 GLU A O 1
ATOM 684 N N . LEU A 1 84 ? -27.522 -10.042 14.673 1.00 91.94 84 LEU A N 1
ATOM 685 C CA . LEU A 1 84 ? -27.198 -8.857 15.451 1.00 91.94 84 LEU A CA 1
ATOM 686 C C . LEU A 1 84 ? -26.912 -9.240 16.900 1.00 91.94 84 LEU A C 1
ATOM 688 O O . LEU A 1 84 ? -27.262 -10.321 17.362 1.00 91.94 84 LEU A O 1
ATOM 692 N N . LYS A 1 85 ? -26.300 -8.327 17.638 1.00 92.19 85 LYS A N 1
ATOM 693 C CA . LYS A 1 85 ? -26.033 -8.456 19.065 1.00 92.19 85 LYS A CA 1
ATOM 694 C C . LYS A 1 85 ? -26.492 -7.209 19.789 1.00 92.19 85 LYS A C 1
ATOM 696 O O . LYS A 1 85 ? -26.188 -6.102 19.345 1.00 92.19 85 LYS A O 1
ATOM 701 N N . LEU A 1 86 ? -27.173 -7.394 20.917 1.00 92.25 86 LEU A N 1
ATOM 702 C CA . LEU A 1 86 ? -27.435 -6.300 21.843 1.00 92.25 86 LEU A CA 1
ATOM 703 C C . LEU A 1 86 ? -26.152 -6.006 22.626 1.00 92.25 86 LEU A C 1
ATOM 705 O O . LEU A 1 86 ? -25.614 -6.876 23.317 1.00 92.25 86 LEU A O 1
ATOM 709 N N . PHE A 1 87 ? -25.648 -4.784 22.502 1.00 92.81 87 PHE A N 1
ATOM 710 C CA . PHE A 1 87 ? -24.410 -4.348 23.136 1.00 92.81 87 PHE A CA 1
ATOM 711 C C . PHE A 1 87 ? -24.597 -2.998 23.835 1.00 92.81 87 PHE A C 1
ATOM 713 O O . PHE A 1 87 ? -25.644 -2.362 23.716 1.00 92.81 87 PHE A O 1
ATOM 720 N N . HIS A 1 88 ? -23.596 -2.568 24.605 1.00 93.81 88 HIS A N 1
ATOM 721 C CA . HIS A 1 88 ? -23.569 -1.204 25.132 1.00 93.81 88 HIS A CA 1
ATOM 722 C C . HIS A 1 88 ? -23.565 -0.205 23.975 1.00 93.81 88 HIS A C 1
ATOM 724 O O . HIS A 1 88 ? -22.936 -0.459 22.949 1.00 93.81 88 HIS A O 1
ATOM 730 N N . SER A 1 89 ? -24.237 0.931 24.147 1.00 94.56 89 SER A N 1
ATOM 731 C CA . SER A 1 89 ? -24.116 2.037 23.198 1.00 94.56 89 SER A CA 1
ATOM 732 C C . SER A 1 89 ? -22.655 2.490 23.082 1.00 94.56 89 SER A C 1
ATOM 734 O O . SER A 1 89 ? -21.843 2.261 23.985 1.00 94.56 89 SER A O 1
ATOM 736 N N . ALA A 1 90 ? -22.317 3.166 21.981 1.00 94.38 90 ALA A N 1
ATOM 737 C CA . ALA A 1 90 ? -20.968 3.688 21.783 1.00 94.38 90 ALA A CA 1
ATOM 738 C C . ALA A 1 90 ? -20.541 4.606 22.944 1.00 94.38 90 ALA A C 1
ATOM 740 O O . ALA A 1 90 ? -19.475 4.397 23.517 1.00 94.38 90 ALA A O 1
ATOM 741 N N . SER A 1 91 ? -21.402 5.536 23.361 1.00 94.06 91 SER A N 1
ATOM 742 C CA . SER A 1 91 ? -21.132 6.462 24.467 1.00 94.06 91 SER A CA 1
ATOM 743 C C . SER A 1 91 ? -20.946 5.755 25.815 1.00 94.06 91 SER A C 1
ATOM 745 O O . SER A 1 91 ? -19.979 6.028 26.528 1.00 94.06 91 SER A O 1
ATOM 747 N N . GLU A 1 92 ? -21.806 4.790 26.155 1.00 94.75 92 GLU A N 1
ATOM 748 C CA . GLU A 1 92 ? -21.681 4.025 27.402 1.00 94.75 92 GLU A CA 1
ATOM 749 C C . GLU A 1 92 ? -20.397 3.188 27.414 1.00 94.75 92 GLU A C 1
ATOM 751 O O . GLU A 1 92 ? -19.669 3.138 28.409 1.00 94.75 92 GLU A O 1
ATOM 756 N N . PHE A 1 93 ? -20.064 2.562 26.285 1.00 95.25 93 PHE A N 1
ATOM 757 C CA . PHE A 1 93 ? -18.846 1.772 26.177 1.00 95.25 93 PHE A CA 1
ATOM 758 C C . PHE A 1 93 ? -17.581 2.636 26.253 1.00 95.25 93 PHE A C 1
ATOM 760 O O . PHE A 1 93 ? -16.603 2.235 26.890 1.00 95.25 93 PHE A O 1
ATOM 767 N N . VAL A 1 94 ? -17.605 3.840 25.675 1.00 95.19 94 VAL A N 1
ATOM 768 C CA . VAL A 1 94 ? -16.533 4.835 25.820 1.00 95.19 94 VAL A CA 1
ATOM 769 C C . VAL A 1 94 ? -16.336 5.212 27.287 1.00 95.19 94 VAL A C 1
ATOM 771 O O . VAL A 1 94 ? -15.196 5.186 27.753 1.00 95.19 94 VAL A O 1
ATOM 774 N N . ASN A 1 95 ? -17.408 5.458 28.044 1.00 93.75 95 ASN A N 1
ATOM 775 C CA . ASN A 1 95 ? -17.319 5.762 29.479 1.00 93.75 95 ASN A CA 1
ATOM 776 C C . ASN A 1 95 ? -16.660 4.617 30.272 1.00 93.75 95 ASN A C 1
ATOM 778 O O . ASN A 1 95 ? -15.762 4.844 31.093 1.00 93.75 95 ASN A O 1
ATOM 782 N N . ILE A 1 96 ? -17.057 3.368 29.995 1.00 93.75 96 ILE A N 1
ATOM 783 C CA . ILE A 1 96 ? -16.453 2.170 30.604 1.00 93.75 96 ILE A CA 1
ATOM 784 C C . ILE A 1 96 ? -14.955 2.093 30.277 1.00 93.75 96 ILE A C 1
ATOM 786 O O . ILE A 1 96 ? -14.136 1.848 31.168 1.00 93.75 96 ILE A O 1
ATOM 790 N N . LEU A 1 97 ? -14.579 2.306 29.012 1.00 94.06 97 LEU A N 1
ATOM 791 C CA . LEU A 1 97 ? -13.181 2.267 28.583 1.00 94.06 97 LEU A CA 1
ATOM 792 C C . LEU A 1 97 ? -12.364 3.387 29.218 1.00 94.06 97 LEU A C 1
ATOM 794 O O . LEU A 1 97 ? -11.277 3.120 29.716 1.00 94.06 97 LEU A O 1
ATOM 798 N N . GLN A 1 98 ? -12.875 4.614 29.261 1.00 91.62 98 GLN A N 1
ATOM 799 C CA . GLN A 1 98 ? -12.171 5.747 29.862 1.00 91.62 98 GLN A CA 1
ATOM 800 C C . GLN A 1 98 ? -11.939 5.561 31.354 1.00 91.62 98 GLN A C 1
ATOM 802 O O . GLN A 1 98 ? -10.848 5.865 31.838 1.00 91.62 98 GLN A O 1
ATOM 807 N N . THR A 1 99 ? -12.920 5.007 32.066 1.00 91.50 99 THR A N 1
ATOM 808 C CA . THR A 1 99 ? -12.785 4.693 33.493 1.00 91.50 99 THR A CA 1
ATOM 809 C C . THR A 1 99 ? -11.633 3.715 33.703 1.00 91.50 99 THR A C 1
ATOM 811 O O . THR A 1 99 ? -10.727 3.978 34.489 1.00 91.50 99 THR A O 1
ATOM 814 N N . LYS A 1 100 ? -11.597 2.635 32.916 1.00 91.00 100 LYS A N 1
ATOM 815 C CA . LYS A 1 100 ? -10.557 1.601 33.014 1.00 91.00 100 LYS A CA 1
ATOM 816 C C . LYS A 1 100 ? -9.193 2.037 32.492 1.00 91.00 100 LYS A C 1
ATOM 818 O O . LYS A 1 100 ? -8.177 1.589 33.010 1.00 91.00 100 LYS A O 1
ATOM 823 N N . LEU A 1 101 ? -9.147 2.916 31.492 1.00 87.75 101 LEU A N 1
ATOM 824 C CA . LEU A 1 101 ? -7.903 3.548 31.062 1.00 87.75 101 LEU A CA 1
ATOM 825 C C . LEU A 1 101 ? -7.366 4.425 32.195 1.00 87.75 101 LEU A C 1
ATOM 827 O O . LEU A 1 101 ? -6.189 4.330 32.529 1.00 87.75 101 LEU A O 1
ATOM 831 N N . SER A 1 102 ? -8.217 5.240 32.817 1.00 85.06 102 SER A N 1
ATOM 832 C CA . SER A 1 102 ? -7.825 6.157 33.896 1.00 85.06 102 SER A CA 1
ATOM 833 C C . SER A 1 102 ? -7.316 5.425 35.141 1.00 85.06 102 SER A C 1
ATOM 835 O O . SER A 1 102 ? -6.417 5.927 35.817 1.00 85.06 102 SER A O 1
ATOM 837 N N . THR A 1 103 ? -7.814 4.215 35.415 1.00 78.50 103 THR A N 1
ATOM 838 C CA . THR A 1 103 ? -7.313 3.321 36.472 1.00 78.50 103 THR A CA 1
ATOM 839 C C . THR A 1 103 ? -5.953 2.713 36.090 1.00 78.50 103 THR A C 1
ATOM 841 O O . THR A 1 103 ? -5.795 1.505 35.942 1.00 78.50 103 THR A O 1
ATOM 844 N N . ARG A 1 104 ? -4.916 3.553 35.964 1.00 72.81 104 ARG A N 1
ATOM 845 C CA . ARG A 1 104 ? -3.535 3.169 35.589 1.00 72.81 104 ARG A CA 1
ATOM 846 C C . ARG A 1 104 ? -2.862 2.170 36.543 1.00 72.81 104 ARG A C 1
ATOM 848 O O . ARG A 1 104 ? -1.818 1.612 36.222 1.00 72.81 104 ARG A O 1
ATOM 855 N N . ILE A 1 105 ? -3.438 1.958 37.725 1.00 70.00 105 ILE A N 1
ATOM 856 C CA . ILE A 1 105 ? -2.897 1.088 38.776 1.00 70.00 105 ILE A CA 1
ATOM 857 C C . ILE A 1 105 ? -3.161 -0.391 38.457 1.00 70.00 105 ILE A C 1
ATOM 859 O O . ILE A 1 105 ? -2.295 -1.235 38.706 1.00 70.00 105 ILE A O 1
ATOM 863 N N . ASP A 1 106 ? -4.323 -0.722 37.883 1.00 80.62 106 ASP A N 1
ATOM 864 C CA . ASP A 1 106 ? -4.652 -2.105 37.542 1.00 80.62 106 ASP A CA 1
ATOM 865 C C . ASP A 1 106 ? -4.239 -2.427 36.101 1.00 80.62 106 ASP A C 1
ATOM 867 O O . ASP A 1 106 ? -4.947 -2.164 35.126 1.00 80.62 106 ASP A O 1
ATOM 871 N N . LYS A 1 107 ? -3.079 -3.078 35.970 1.00 83.44 107 LYS A N 1
ATOM 872 C CA . LYS A 1 107 ? -2.555 -3.538 34.676 1.00 83.44 107 LYS A CA 1
ATOM 873 C C . LYS A 1 107 ? -3.526 -4.460 33.928 1.00 83.44 107 LYS A C 1
ATOM 875 O O . LYS A 1 107 ? -3.453 -4.521 32.700 1.00 83.44 107 LYS A O 1
ATOM 880 N N . LYS A 1 108 ? -4.419 -5.184 34.616 1.00 87.88 108 LYS A N 1
ATOM 881 C CA . LYS A 1 108 ? -5.418 -6.047 33.964 1.00 87.88 108 LYS A CA 1
ATOM 882 C C . LYS A 1 108 ? -6.535 -5.226 33.335 1.00 87.88 108 LYS A C 1
ATOM 884 O O . LYS A 1 108 ? -6.921 -5.522 32.205 1.00 87.88 108 LYS A O 1
ATOM 889 N N . GLU A 1 109 ? -7.027 -4.201 34.027 1.00 89.38 109 GLU A N 1
ATOM 890 C CA . GLU A 1 109 ? -8.049 -3.302 33.482 1.00 89.38 109 GLU A CA 1
ATOM 891 C C . GLU A 1 109 ? -7.516 -2.496 32.303 1.00 89.38 109 GLU A C 1
ATOM 893 O O . GLU A 1 109 ? -8.173 -2.451 31.262 1.00 89.38 109 GLU A O 1
ATOM 898 N N . LEU A 1 110 ? -6.297 -1.961 32.424 1.00 90.19 110 LEU A N 1
ATOM 899 C CA . LEU A 1 110 ? -5.612 -1.272 31.330 1.00 90.19 110 LEU A CA 1
ATOM 900 C C . LEU A 1 110 ? -5.440 -2.192 30.114 1.00 90.19 110 LEU A C 1
ATOM 902 O O . LEU A 1 110 ? -5.750 -1.806 28.988 1.00 90.19 110 LEU A O 1
ATOM 906 N N . SER A 1 111 ? -4.989 -3.429 30.343 1.00 90.62 111 SER A N 1
ATOM 907 C CA . SER A 1 111 ? -4.802 -4.419 29.279 1.00 90.62 111 SER A CA 1
ATOM 908 C C . SER A 1 111 ? -6.103 -4.754 28.555 1.00 90.62 111 SER A C 1
ATOM 910 O O . SER A 1 111 ? -6.162 -4.735 27.323 1.00 90.62 111 SER A O 1
ATOM 912 N N . TRP A 1 112 ? -7.173 -4.984 29.317 1.00 93.38 112 TRP A N 1
ATOM 913 C CA . TRP A 1 112 ? -8.501 -5.216 28.764 1.00 93.38 112 TRP A CA 1
ATOM 914 C C . TRP A 1 112 ? -9.000 -4.008 27.963 1.00 93.38 112 TRP A C 1
ATOM 916 O O . TRP A 1 112 ? -9.493 -4.180 26.848 1.00 93.38 112 TRP A O 1
ATOM 926 N N . ALA A 1 113 ? -8.843 -2.794 28.498 1.00 94.00 113 ALA A N 1
ATOM 927 C CA . ALA A 1 113 ? -9.316 -1.574 27.856 1.00 94.00 113 ALA A CA 1
ATOM 928 C C . ALA A 1 113 ? -8.595 -1.320 26.527 1.00 94.00 113 ALA A C 1
ATOM 930 O O . ALA A 1 113 ? -9.256 -1.112 25.514 1.00 94.00 113 ALA A O 1
ATOM 931 N N . LEU A 1 114 ? -7.262 -1.422 26.494 1.00 94.06 114 LEU A N 1
ATOM 932 C CA . LEU A 1 114 ? -6.477 -1.235 25.269 1.00 94.06 114 LEU A CA 1
ATOM 933 C C . LEU A 1 114 ? -6.750 -2.323 24.226 1.00 94.06 114 LEU A C 1
ATOM 935 O O . LEU A 1 114 ? -6.852 -2.020 23.040 1.00 94.06 114 LEU A O 1
ATOM 939 N N . SER A 1 115 ? -6.921 -3.577 24.654 1.00 94.25 115 SER A N 1
ATOM 940 C CA . SER A 1 115 ? -7.279 -4.673 23.747 1.00 94.25 115 SER A CA 1
ATOM 941 C C . SER A 1 115 ? -8.661 -4.485 23.119 1.00 94.25 115 SER A C 1
ATOM 943 O O . SER A 1 115 ? -8.856 -4.832 21.957 1.00 94.25 115 SER A O 1
ATOM 945 N N . LYS A 1 116 ? -9.634 -3.938 23.857 1.00 94.19 116 LYS A N 1
ATOM 946 C CA . LYS A 1 116 ? -10.940 -3.591 23.285 1.00 94.19 116 LYS A CA 1
ATOM 947 C C . LYS A 1 116 ? -10.844 -2.359 22.394 1.00 94.19 116 LYS A C 1
ATOM 949 O O . LYS A 1 116 ? -11.396 -2.364 21.299 1.00 94.19 116 LYS A O 1
ATOM 954 N N . LEU A 1 117 ? -10.099 -1.346 22.814 1.00 95.06 117 LEU A N 1
ATOM 955 C CA . LEU A 1 117 ? -9.933 -0.110 22.063 1.00 95.06 117 LEU A CA 1
ATOM 956 C C . LEU A 1 117 ? -9.310 -0.344 20.676 1.00 95.06 117 LEU A C 1
ATOM 958 O O . LEU A 1 117 ? -9.812 0.199 19.693 1.00 95.06 117 LEU A O 1
ATOM 962 N N . SER A 1 118 ? -8.299 -1.210 20.561 1.00 94.19 118 SER A N 1
ATOM 963 C CA . SER A 1 118 ? -7.642 -1.520 19.277 1.00 94.19 118 SER A CA 1
ATOM 964 C C . SER A 1 118 ? -8.557 -2.204 18.254 1.00 94.19 118 SER A C 1
ATOM 966 O O . SER A 1 118 ? -8.308 -2.136 17.050 1.00 94.19 118 SER A O 1
ATOM 968 N N . VAL A 1 119 ? -9.631 -2.840 18.726 1.00 92.56 119 VAL A N 1
ATOM 969 C CA . VAL A 1 119 ? -10.632 -3.523 17.900 1.00 92.56 119 VAL A CA 1
ATOM 970 C C . VAL A 1 119 ? -11.787 -2.579 17.554 1.00 92.56 119 VAL A C 1
ATOM 972 O O . VAL A 1 119 ? -12.130 -2.425 16.382 1.00 92.56 119 VAL A O 1
ATOM 975 N N . PHE A 1 120 ? -12.364 -1.909 18.556 1.00 93.69 120 PHE A N 1
ATOM 976 C CA . PHE A 1 120 ? -13.534 -1.039 18.379 1.00 93.69 120 PHE A CA 1
ATOM 977 C C . PHE A 1 120 ? -13.214 0.288 17.683 1.00 93.69 120 PHE A C 1
ATOM 979 O O . PHE A 1 120 ? -14.089 0.840 17.029 1.00 93.69 120 PHE A O 1
ATOM 986 N N . SER A 1 121 ? -11.969 0.769 17.741 1.00 94.75 121 SER A N 1
ATOM 987 C CA . SER A 1 121 ? -11.537 1.982 17.022 1.00 94.75 121 SER A CA 1
ATOM 988 C C . SER A 1 121 ? -11.661 1.898 15.498 1.00 94.75 121 SER A C 1
ATOM 990 O O . SER A 1 121 ? -11.601 2.930 14.844 1.00 94.75 121 SER A O 1
ATOM 992 N N . SER A 1 122 ? -11.843 0.701 14.930 1.00 92.88 122 SER A N 1
ATOM 993 C CA . SER A 1 122 ? -12.110 0.520 13.496 1.00 92.88 122 SER A CA 1
ATOM 994 C C . SER A 1 122 ? -13.529 0.924 13.071 1.00 92.88 122 SER A C 1
ATOM 996 O O . SER A 1 122 ? -13.777 1.122 11.884 1.00 92.88 122 SER A O 1
ATOM 998 N N . ASP A 1 123 ? -14.460 1.046 14.020 1.00 92.94 123 ASP A N 1
ATOM 999 C CA . ASP A 1 123 ? -15.835 1.459 13.764 1.00 92.94 123 ASP A CA 1
ATOM 1000 C C . ASP A 1 123 ? -15.981 2.983 13.879 1.00 92.94 123 ASP A C 1
ATOM 1002 O O . ASP A 1 123 ? -15.616 3.575 14.894 1.00 92.94 123 ASP A O 1
ATOM 1006 N N . ALA A 1 124 ? -16.547 3.614 12.847 1.00 92.56 124 ALA A N 1
ATOM 1007 C CA . ALA A 1 124 ? -16.687 5.067 12.781 1.00 92.56 124 ALA A CA 1
ATOM 1008 C C . ALA A 1 124 ? -17.591 5.640 13.889 1.00 92.56 124 ALA A C 1
ATOM 1010 O O . ALA A 1 124 ? -17.284 6.701 14.426 1.00 92.56 124 ALA A O 1
ATOM 1011 N N . THR A 1 125 ? -18.663 4.937 14.274 1.00 94.00 125 THR A N 1
ATOM 1012 C CA . THR A 1 125 ? -19.586 5.378 15.334 1.00 94.00 125 THR A CA 1
ATOM 1013 C C . THR A 1 125 ? -18.927 5.318 16.707 1.00 94.00 125 THR A C 1
ATOM 1015 O O . THR A 1 125 ? -19.097 6.212 17.532 1.00 94.00 125 THR A O 1
ATOM 1018 N N . PHE A 1 126 ? -18.141 4.278 16.972 1.00 95.69 126 PHE A N 1
ATOM 1019 C CA . PHE A 1 126 ? -17.342 4.226 18.190 1.00 95.69 126 PHE A CA 1
ATOM 1020 C C . PHE A 1 126 ? -16.240 5.291 18.194 1.00 95.69 126 PHE A C 1
ATOM 1022 O O . PHE A 1 126 ? -16.036 5.973 19.201 1.00 95.69 126 PHE A O 1
ATOM 1029 N N . ALA A 1 127 ? -15.521 5.432 17.079 1.00 96.00 127 ALA A N 1
ATOM 1030 C CA . ALA A 1 127 ? -14.414 6.368 16.960 1.00 96.00 127 ALA A CA 1
ATOM 1031 C C . ALA A 1 127 ? -14.867 7.821 17.157 1.00 96.00 127 ALA A C 1
ATOM 1033 O O . ALA A 1 127 ? -14.198 8.553 17.888 1.00 96.00 127 ALA A O 1
ATOM 1034 N N . SER A 1 128 ? -16.021 8.213 16.601 1.00 94.88 128 SER A N 1
ATOM 1035 C CA . SER A 1 128 ? -16.576 9.561 16.771 1.00 94.88 128 SER A CA 1
ATOM 1036 C C . SER A 1 128 ? -16.854 9.914 18.230 1.00 94.88 128 SER A C 1
ATOM 1038 O O . SER A 1 128 ? -16.660 11.059 18.620 1.00 94.88 128 SER A O 1
ATOM 1040 N N . GLU A 1 129 ? -17.280 8.947 19.043 1.00 94.50 129 GLU A N 1
ATOM 1041 C CA . GLU A 1 129 ? -17.554 9.154 20.471 1.00 94.50 129 GLU A CA 1
ATOM 1042 C C . GLU A 1 129 ? -16.265 9.133 21.308 1.00 94.50 129 GLU A C 1
ATOM 1044 O O . GLU A 1 129 ? -16.062 9.972 22.190 1.00 94.50 129 GLU A O 1
ATOM 1049 N N . PHE A 1 130 ? -15.358 8.188 21.030 1.00 96.12 130 PHE A N 1
ATOM 1050 C CA . PHE A 1 130 ? -14.136 8.031 21.818 1.00 96.12 130 PHE A CA 1
ATOM 1051 C C . PHE A 1 130 ? -13.131 9.155 21.572 1.00 96.12 130 PHE A C 1
ATOM 1053 O O . PHE A 1 130 ? -12.466 9.582 22.514 1.00 96.12 130 PHE A O 1
ATOM 1060 N N . PHE A 1 131 ? -12.965 9.610 20.328 1.00 94.81 131 PHE A N 1
ATOM 1061 C CA . PHE A 1 131 ? -11.828 10.447 19.945 1.00 94.81 131 PHE A CA 1
ATOM 1062 C C . PHE A 1 131 ? -11.747 11.745 20.761 1.00 94.81 131 PHE A C 1
ATOM 1064 O O . PHE A 1 131 ? -10.719 12.021 21.376 1.00 94.81 131 PHE A O 1
ATOM 1071 N N . PHE A 1 132 ? -12.843 12.499 20.865 1.00 90.62 132 PHE A N 1
ATOM 1072 C CA . PHE A 1 132 ? -12.838 13.819 21.509 1.00 90.62 132 PHE A CA 1
ATOM 1073 C C . PHE A 1 132 ? -12.523 13.794 23.009 1.00 90.62 132 PHE A C 1
ATOM 1075 O O . PHE A 1 132 ? -11.993 14.765 23.545 1.00 90.62 132 PHE A O 1
ATOM 1082 N N . THR A 1 133 ? -12.843 12.700 23.697 1.00 91.06 133 THR A N 1
ATOM 1083 C CA . THR A 1 133 ? -12.733 12.602 25.162 1.00 91.06 133 THR A CA 1
ATOM 1084 C C . THR A 1 133 ? -11.634 11.631 25.604 1.00 91.06 133 THR A C 1
ATOM 1086 O O . THR A 1 133 ? -10.959 11.856 26.607 1.00 91.06 133 THR A O 1
ATOM 1089 N N . GLY A 1 134 ? -11.399 10.568 24.836 1.00 92.31 134 GLY A N 1
ATOM 1090 C CA . GLY A 1 134 ? -10.453 9.497 25.139 1.00 92.31 134 GLY A CA 1
ATOM 1091 C C . GLY A 1 134 ? -9.067 9.666 24.516 1.00 92.31 134 GLY A C 1
ATOM 1092 O O . GLY A 1 134 ? -8.106 9.092 25.034 1.00 92.31 134 GLY A O 1
ATOM 1093 N N . TYR A 1 135 ? -8.913 10.455 23.447 1.00 92.81 135 TYR A N 1
ATOM 1094 C CA . TYR A 1 135 ? -7.618 10.622 22.775 1.00 92.81 135 TYR A CA 1
ATOM 1095 C C . TYR A 1 135 ? -6.502 11.179 23.686 1.00 92.81 135 TYR A C 1
ATOM 1097 O O . TYR A 1 135 ? -5.421 10.586 23.698 1.00 92.81 135 TYR A O 1
ATOM 1105 N N . PRO A 1 136 ? -6.722 12.207 24.537 1.00 91.94 136 PRO A N 1
ATOM 1106 C CA . PRO A 1 136 ? -5.684 12.687 25.461 1.00 91.94 136 PRO A CA 1
ATOM 1107 C C . PRO A 1 136 ? -5.217 11.613 26.462 1.00 91.94 136 PRO A C 1
ATOM 1109 O O . PRO A 1 136 ? -4.036 11.523 26.812 1.00 91.94 136 PRO A O 1
ATOM 1112 N N . LEU A 1 137 ? -6.136 10.746 26.902 1.00 91.56 137 LEU A N 1
ATOM 1113 C CA . LEU A 1 137 ? -5.817 9.614 27.774 1.00 91.56 137 LEU A CA 1
ATOM 1114 C C . LEU A 1 137 ? -4.978 8.573 27.036 1.00 91.56 137 LEU A C 1
ATOM 1116 O O . LEU A 1 137 ? -4.003 8.085 27.600 1.00 91.56 137 LEU A O 1
ATOM 1120 N N . LEU A 1 138 ? -5.329 8.244 25.791 1.00 92.50 138 LEU A N 1
ATOM 1121 C CA . LEU A 1 138 ? -4.554 7.328 24.951 1.00 92.50 138 LEU A CA 1
ATOM 1122 C C . LEU A 1 138 ? -3.146 7.874 24.673 1.00 92.50 138 LEU A C 1
ATOM 1124 O O . LEU A 1 138 ? -2.170 7.123 24.708 1.00 92.50 138 LEU A O 1
ATOM 1128 N N . ARG A 1 139 ? -3.039 9.187 24.454 1.00 91.69 139 ARG A N 1
ATOM 1129 C CA . ARG A 1 139 ? -1.775 9.882 24.216 1.00 91.69 139 ARG A CA 1
ATOM 1130 C C . ARG A 1 139 ? -0.829 9.798 25.411 1.00 91.69 139 ARG A C 1
ATOM 1132 O O . ARG A 1 139 ? 0.338 9.463 25.251 1.00 91.69 139 ARG A O 1
ATOM 1139 N N . SER A 1 140 ? -1.351 10.002 26.616 1.00 90.00 140 SER A N 1
ATOM 1140 C CA . SER A 1 140 ? -0.552 9.805 27.829 1.00 90.00 140 SER A CA 1
ATOM 1141 C C . SER A 1 140 ? -0.198 8.335 28.074 1.00 90.00 140 SER A C 1
ATOM 1143 O O . SER A 1 140 ? 0.910 8.074 28.522 1.00 90.00 140 SER A O 1
ATOM 1145 N N . VAL A 1 141 ? -1.078 7.371 27.740 1.00 91.00 141 VAL A N 1
ATOM 1146 C CA . VAL A 1 141 ? -0.748 5.932 27.844 1.00 91.00 141 VAL A CA 1
ATOM 1147 C C . VAL A 1 141 ? 0.474 5.617 26.995 1.00 91.00 141 VAL A C 1
ATOM 1149 O O . VAL A 1 141 ? 1.425 5.040 27.506 1.00 91.00 141 VAL A O 1
ATOM 1152 N N . ILE A 1 142 ? 0.450 5.948 25.698 1.00 90.69 142 ILE A N 1
ATOM 1153 C CA . ILE A 1 142 ? 1.475 5.471 24.760 1.00 90.69 142 ILE A CA 1
ATOM 1154 C C . ILE A 1 142 ? 2.878 5.969 25.132 1.00 90.69 142 ILE A C 1
ATOM 1156 O O . ILE A 1 142 ? 3.857 5.269 24.879 1.00 90.69 142 ILE A O 1
ATOM 1160 N N . GLU A 1 143 ? 2.982 7.129 25.780 1.00 86.81 143 GLU A N 1
ATOM 1161 C CA . GLU A 1 143 ? 4.226 7.733 26.275 1.00 86.81 143 GLU A CA 1
ATOM 1162 C C . GLU A 1 143 ? 4.823 7.016 27.501 1.00 86.81 143 GLU A C 1
ATOM 1164 O O . GLU A 1 143 ? 6.011 7.175 27.785 1.00 86.81 143 GLU A O 1
ATOM 1169 N N . GLU A 1 144 ? 4.063 6.159 28.187 1.00 84.81 144 GLU A N 1
ATOM 1170 C CA . GLU A 1 144 ? 4.552 5.410 29.345 1.00 84.81 144 GLU A CA 1
ATOM 1171 C C . GLU A 1 144 ? 5.616 4.371 28.943 1.00 84.81 144 GLU A C 1
ATOM 1173 O O . GLU A 1 144 ? 5.365 3.426 28.191 1.00 84.81 144 GLU A O 1
ATOM 1178 N N . SER A 1 145 ? 6.815 4.485 29.518 1.00 75.62 145 SER A N 1
ATOM 1179 C CA . SER A 1 145 ? 7.934 3.561 29.266 1.00 75.62 145 SER A CA 1
ATOM 1180 C C . SER A 1 145 ? 7.701 2.139 29.792 1.00 75.62 145 SER A C 1
ATOM 1182 O O . SER A 1 145 ? 8.392 1.209 29.387 1.00 75.62 145 SER A O 1
ATOM 1184 N N . SER A 1 146 ? 6.729 1.953 30.692 1.00 78.94 146 SER A N 1
ATOM 1185 C CA . SER A 1 146 ? 6.436 0.666 31.338 1.00 78.94 146 SER A CA 1
ATOM 1186 C C . SER A 1 146 ? 5.452 -0.228 30.569 1.00 78.94 146 SER A C 1
ATOM 1188 O O . SER A 1 146 ? 5.132 -1.332 31.027 1.00 78.94 146 SER A O 1
ATOM 1190 N N . LEU A 1 147 ? 4.964 0.233 29.412 1.00 81.88 147 LEU A N 1
ATOM 1191 C CA . LEU A 1 147 ? 4.051 -0.524 28.562 1.00 81.88 147 LEU A CA 1
ATOM 1192 C C . LEU A 1 147 ? 4.709 -1.802 28.042 1.00 81.88 147 LEU A C 1
ATOM 1194 O O . LEU A 1 147 ? 5.757 -1.781 27.404 1.00 81.88 147 LEU A O 1
ATOM 1198 N N . THR A 1 148 ? 4.041 -2.933 28.253 1.00 84.12 148 THR A N 1
ATOM 1199 C CA . THR A 1 148 ? 4.435 -4.191 27.611 1.00 84.12 148 THR A CA 1
ATOM 1200 C C . THR A 1 148 ? 4.206 -4.119 26.098 1.00 84.12 148 THR A C 1
ATOM 1202 O O . THR A 1 148 ? 3.241 -3.486 25.663 1.00 84.12 148 THR A O 1
ATOM 1205 N N . THR A 1 149 ? 4.991 -4.872 25.326 1.00 86.19 149 THR A N 1
ATOM 1206 C CA . THR A 1 149 ? 4.921 -5.025 23.858 1.00 86.19 149 THR A CA 1
ATOM 1207 C C . THR A 1 149 ? 3.488 -5.093 23.311 1.00 86.19 149 THR A C 1
ATOM 1209 O O . THR A 1 149 ? 3.108 -4.293 22.460 1.00 86.19 149 THR A O 1
ATOM 1212 N N . ASN A 1 150 ? 2.648 -5.977 23.861 1.00 87.31 150 ASN A N 1
ATOM 1213 C CA . ASN A 1 150 ? 1.268 -6.172 23.394 1.00 87.31 150 ASN A CA 1
ATOM 1214 C C . ASN A 1 150 ? 0.377 -4.935 23.585 1.00 87.31 150 ASN A C 1
ATOM 1216 O O . ASN A 1 150 ? -0.479 -4.643 22.753 1.00 87.31 150 ASN A O 1
ATOM 1220 N N . LEU A 1 151 ? 0.559 -4.208 24.689 1.00 89.38 151 LEU A N 1
ATOM 1221 C CA . LEU A 1 151 ? -0.231 -3.012 24.987 1.00 89.38 151 LEU A CA 1
ATOM 1222 C C . LEU A 1 151 ? 0.185 -1.848 24.104 1.00 89.38 151 LEU A C 1
ATOM 1224 O O . LEU A 1 151 ? -0.676 -1.157 23.570 1.00 89.38 151 LEU A O 1
ATOM 1228 N N . PHE A 1 152 ? 1.491 -1.688 23.896 1.00 91.12 152 PHE A N 1
ATOM 1229 C CA . PHE A 1 152 ? 2.008 -0.713 22.949 1.00 91.12 152 PHE A CA 1
ATOM 1230 C C . PHE A 1 152 ? 1.473 -0.978 21.535 1.00 91.12 152 PHE A C 1
ATOM 1232 O O . PHE A 1 152 ? 0.986 -0.060 20.880 1.00 91.12 152 PHE A O 1
ATOM 1239 N N . ASN A 1 153 ? 1.453 -2.243 21.109 1.00 91.81 153 ASN A N 1
ATOM 1240 C CA . ASN A 1 153 ? 0.913 -2.629 19.810 1.00 91.81 153 ASN A CA 1
ATOM 1241 C C . ASN A 1 153 ? -0.595 -2.323 19.668 1.00 91.81 153 ASN A C 1
ATOM 1243 O O . ASN A 1 153 ? -1.042 -1.799 18.649 1.00 91.81 153 ASN A O 1
ATOM 1247 N N . ASN A 1 154 ? -1.386 -2.565 20.721 1.00 93.50 154 ASN A N 1
ATOM 1248 C CA . ASN A 1 154 ? -2.799 -2.171 20.751 1.00 93.50 154 ASN A CA 1
ATOM 1249 C C . ASN A 1 154 ? -2.987 -0.651 20.623 1.00 93.50 154 ASN A C 1
ATOM 1251 O O . ASN A 1 154 ? -3.908 -0.205 19.931 1.00 93.50 154 ASN A O 1
ATOM 1255 N N . CYS A 1 155 ? -2.116 0.146 21.250 1.00 94.31 155 CYS A N 1
ATOM 1256 C CA . CYS A 1 155 ? -2.126 1.593 21.065 1.00 94.31 155 CYS A CA 1
ATOM 1257 C C . CYS A 1 155 ? -1.839 1.948 19.601 1.00 94.31 155 CYS A C 1
ATOM 1259 O O . CYS A 1 155 ? -2.663 2.625 18.995 1.00 94.31 155 CYS A O 1
ATOM 1261 N N . LEU A 1 156 ? -0.750 1.443 19.004 1.00 94.25 156 LEU A N 1
ATOM 1262 C CA . LEU A 1 156 ? -0.401 1.719 17.599 1.00 94.25 156 LEU A CA 1
ATOM 1263 C C . LEU A 1 156 ? -1.554 1.411 16.638 1.00 94.25 156 LEU A C 1
ATOM 1265 O O . LEU A 1 156 ? -1.902 2.243 15.803 1.00 94.25 156 LEU A O 1
ATOM 1269 N N . ARG A 1 157 ? -2.208 0.258 16.810 1.00 94.31 157 ARG A N 1
ATOM 1270 C CA . ARG A 1 157 ? -3.374 -0.126 16.005 1.00 94.31 157 ARG A CA 1
ATOM 1271 C C . ARG A 1 157 ? -4.555 0.835 16.176 1.00 94.31 157 ARG A C 1
ATOM 1273 O O . ARG A 1 157 ? -5.248 1.135 15.210 1.00 94.31 157 ARG A O 1
ATOM 1280 N N . THR A 1 158 ? -4.765 1.344 17.387 1.00 95.38 158 THR A N 1
ATOM 1281 C CA . THR A 1 158 ? -5.792 2.363 17.658 1.00 95.38 158 THR A CA 1
ATOM 1282 C C . THR A 1 158 ? -5.479 3.673 16.928 1.00 95.38 158 THR A C 1
ATOM 1284 O O . THR A 1 158 ? -6.360 4.230 16.276 1.00 95.38 158 THR A O 1
ATOM 1287 N N . PHE A 1 159 ? -4.226 4.142 16.985 1.00 95.06 159 PHE A N 1
ATOM 1288 C CA . PHE A 1 159 ? -3.780 5.329 16.243 1.00 95.06 159 PHE A CA 1
ATOM 1289 C C . PHE A 1 159 ? -3.959 5.150 14.732 1.00 95.06 159 PHE A C 1
ATOM 1291 O O . PHE A 1 159 ? -4.507 6.034 14.077 1.00 95.06 159 PHE A O 1
ATOM 1298 N N . LEU A 1 160 ? -3.569 3.991 14.193 1.00 94.00 160 LEU A N 1
ATOM 1299 C CA . LEU A 1 160 ? -3.737 3.660 12.778 1.00 94.00 160 LEU A CA 1
ATOM 1300 C C . LEU A 1 160 ? -5.203 3.763 12.342 1.00 94.00 160 LEU A C 1
ATOM 1302 O O . LEU A 1 160 ? -5.494 4.352 11.303 1.00 94.00 160 LEU A O 1
ATOM 1306 N N . ASN A 1 161 ? -6.131 3.226 13.138 1.00 94.31 161 ASN A N 1
ATOM 1307 C CA . ASN A 1 161 ? -7.559 3.304 12.833 1.00 94.31 161 ASN A CA 1
ATOM 1308 C C . ASN A 1 161 ? -8.069 4.754 12.841 1.00 94.31 161 ASN A C 1
ATOM 1310 O O . ASN A 1 161 ? -8.799 5.144 11.935 1.00 94.31 161 ASN A O 1
ATOM 1314 N N . PHE A 1 162 ? -7.657 5.575 13.812 1.00 95.12 162 PHE A N 1
ATOM 1315 C CA . PHE A 1 162 ? -8.068 6.982 13.862 1.00 95.12 162 PHE A CA 1
ATOM 1316 C C . PHE A 1 162 ? -7.500 7.827 12.720 1.00 95.12 162 PHE A C 1
ATOM 1318 O O . PHE A 1 162 ? -8.187 8.736 12.259 1.00 95.12 162 PHE A O 1
ATOM 1325 N N . ILE A 1 163 ? -6.301 7.517 12.226 1.00 93.38 163 ILE A N 1
ATOM 1326 C CA . ILE A 1 163 ? -5.753 8.155 11.020 1.00 93.38 163 ILE A CA 1
ATOM 1327 C C . ILE A 1 163 ? -6.550 7.726 9.786 1.00 93.38 163 ILE A C 1
ATOM 1329 O O . ILE A 1 163 ? -7.003 8.580 9.034 1.00 93.38 163 ILE A O 1
ATOM 1333 N N . LYS A 1 164 ? -6.813 6.421 9.616 1.00 91.25 164 LYS A N 1
ATOM 1334 C CA . LYS A 1 164 ? -7.614 5.897 8.491 1.00 91.25 164 LYS A CA 1
ATOM 1335 C C . LYS A 1 164 ? -9.034 6.469 8.442 1.00 91.25 164 LYS A C 1
ATOM 1337 O O . LYS A 1 164 ? -9.582 6.643 7.361 1.00 91.25 164 LYS A O 1
ATOM 1342 N N . LEU A 1 165 ? -9.625 6.752 9.602 1.00 92.56 165 LEU A N 1
ATOM 1343 C CA . LEU A 1 165 ? -10.938 7.394 9.721 1.00 92.56 165 LEU A CA 1
ATOM 1344 C C . LEU A 1 165 ? -10.884 8.930 9.594 1.00 92.56 165 LEU A C 1
ATOM 1346 O O . LEU A 1 165 ? -11.931 9.570 9.613 1.00 92.56 165 LEU A O 1
ATOM 1350 N N . GLY A 1 166 ? -9.694 9.526 9.472 1.00 92.00 166 GLY A N 1
ATOM 1351 C CA . GLY A 1 166 ? -9.508 10.966 9.279 1.00 92.00 166 GLY A CA 1
ATOM 1352 C C . GLY A 1 166 ? -9.621 11.819 10.548 1.00 92.00 166 GLY A C 1
ATOM 1353 O O . GLY A 1 166 ? -9.752 13.034 10.445 1.00 92.00 166 GLY A O 1
ATOM 1354 N N . TYR A 1 167 ? -9.573 11.221 11.744 1.00 92.75 167 TYR A N 1
ATOM 1355 C CA . TYR A 1 167 ? -9.623 11.970 13.009 1.00 92.75 167 TYR A CA 1
ATOM 1356 C C . TYR A 1 167 ? -8.278 12.591 13.392 1.00 92.75 167 TYR A C 1
ATOM 1358 O O . TYR A 1 167 ? -8.240 13.669 13.982 1.00 92.75 167 TYR A O 1
ATOM 1366 N N . ILE A 1 168 ? -7.172 11.907 13.090 1.00 91.25 168 ILE A N 1
ATOM 1367 C CA . ILE A 1 168 ? -5.822 12.399 13.378 1.00 91.25 168 ILE A CA 1
ATOM 1368 C C . ILE A 1 168 ? -5.222 12.941 12.085 1.00 91.25 168 ILE A C 1
ATOM 1370 O O . ILE A 1 168 ? -4.853 12.171 11.202 1.00 91.25 168 ILE A O 1
ATOM 1374 N N . THR A 1 169 ? -5.105 14.264 12.005 1.00 85.81 169 THR A N 1
ATOM 1375 C CA . THR A 1 169 ? -4.509 14.983 10.867 1.00 85.81 169 THR A CA 1
ATOM 1376 C C . THR A 1 169 ? -3.126 15.545 11.162 1.00 85.81 169 THR A C 1
ATOM 1378 O O . THR A 1 169 ? -2.455 15.984 10.236 1.00 85.81 169 THR A O 1
ATOM 1381 N N . GLU A 1 170 ? -2.707 15.536 12.432 1.00 84.62 170 GLU A N 1
ATOM 1382 C CA . GLU A 1 170 ? -1.402 16.011 12.894 1.00 84.62 170 GLU A CA 1
ATOM 1383 C C . GLU A 1 170 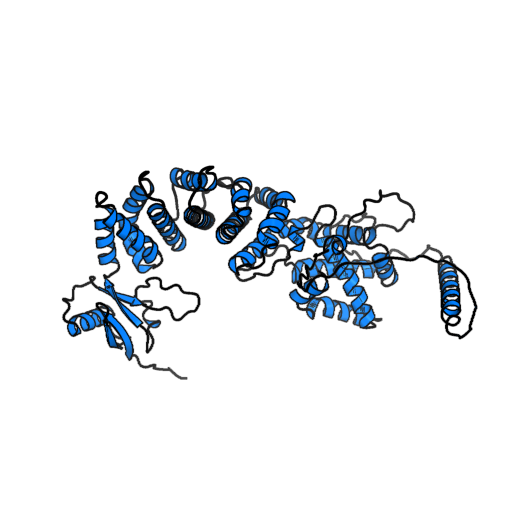? -0.864 15.096 14.003 1.00 84.62 170 GLU A C 1
ATOM 1385 O O . GLU A 1 170 ? -1.608 14.641 14.880 1.00 84.62 170 GLU A O 1
ATOM 1390 N N . LEU A 1 171 ? 0.443 14.834 13.972 1.00 86.88 171 LEU A N 1
ATOM 1391 C CA . LEU A 1 171 ? 1.179 14.140 15.025 1.00 86.88 171 LEU A CA 1
ATOM 1392 C C . LEU A 1 171 ? 2.408 14.957 15.403 1.00 86.88 171 LEU A C 1
ATOM 1394 O O . LEU A 1 171 ? 3.059 15.571 14.563 1.00 86.88 171 LEU A O 1
ATOM 1398 N N . ASP A 1 172 ? 2.731 14.936 16.685 1.00 86.25 172 ASP A N 1
ATOM 1399 C CA . ASP A 1 172 ? 3.878 15.634 17.233 1.00 86.25 172 ASP A CA 1
ATOM 1400 C C . ASP A 1 172 ? 5.199 14.936 16.875 1.00 86.25 172 ASP A C 1
ATOM 1402 O O . ASP A 1 172 ? 5.315 13.706 16.832 1.00 86.25 172 ASP A O 1
ATOM 1406 N N . GLU A 1 173 ? 6.234 15.751 16.678 1.00 86.12 173 GLU A N 1
ATOM 1407 C CA . GLU A 1 173 ? 7.578 15.305 16.311 1.00 86.12 173 GLU A CA 1
ATOM 1408 C C . GLU A 1 173 ? 8.165 14.230 17.258 1.00 86.12 173 GLU A C 1
ATOM 1410 O O . GLU A 1 173 ? 8.715 13.247 16.753 1.00 86.12 173 GLU A O 1
ATOM 1415 N N . PRO A 1 174 ? 8.013 14.305 18.601 1.00 88.88 174 PRO A N 1
ATOM 1416 C CA . PRO A 1 174 ? 8.516 13.267 19.506 1.00 88.88 174 PRO A CA 1
ATOM 1417 C C . PRO A 1 174 ? 7.954 11.870 19.225 1.00 88.88 174 PRO A C 1
ATOM 1419 O O . PRO A 1 174 ? 8.679 10.874 19.323 1.00 88.88 174 PRO A O 1
ATOM 1422 N N . PHE A 1 175 ? 6.673 11.773 18.864 1.00 88.94 175 PHE A N 1
ATOM 1423 C CA . PHE A 1 175 ? 6.053 10.492 18.540 1.00 88.94 175 PHE A CA 1
ATOM 1424 C C . PHE A 1 175 ? 6.542 9.943 17.209 1.00 88.94 175 PHE A C 1
ATOM 1426 O O . PHE A 1 175 ? 6.866 8.758 17.119 1.00 88.94 175 PHE A O 1
ATOM 1433 N N . LEU A 1 176 ? 6.671 10.810 16.206 1.00 89.50 176 LEU A N 1
ATOM 1434 C CA . LEU A 1 176 ? 7.252 10.453 14.918 1.00 89.50 176 LEU A CA 1
ATOM 1435 C C . LEU A 1 176 ? 8.683 9.919 15.103 1.00 89.50 176 LEU A C 1
ATOM 1437 O O . LEU A 1 176 ? 8.987 8.804 14.677 1.00 89.50 176 LEU A O 1
ATOM 1441 N N . ILE A 1 177 ? 9.537 10.635 15.841 1.00 88.38 177 ILE A N 1
ATOM 1442 C CA . ILE A 1 177 ? 10.901 10.183 16.168 1.00 88.38 177 ILE A CA 1
ATOM 1443 C C . ILE A 1 177 ? 10.879 8.818 16.867 1.00 88.38 177 ILE A C 1
ATOM 1445 O O . ILE A 1 177 ? 11.706 7.954 16.571 1.00 88.38 177 ILE A O 1
ATOM 1449 N N . ARG A 1 178 ? 9.921 8.575 17.766 1.00 90.12 178 ARG A N 1
ATOM 1450 C CA . ARG A 1 178 ? 9.782 7.272 18.425 1.00 90.12 178 ARG A CA 1
ATOM 1451 C C . ARG A 1 178 ? 9.435 6.150 17.444 1.00 90.12 178 ARG A C 1
ATOM 1453 O O . ARG A 1 178 ? 10.036 5.084 17.553 1.00 90.12 178 ARG A O 1
ATOM 1460 N N . LEU A 1 179 ? 8.516 6.371 16.500 1.00 90.38 179 LEU A N 1
ATOM 1461 C CA . LEU A 1 179 ? 8.198 5.394 15.446 1.00 90.38 179 LEU A CA 1
ATOM 1462 C C . LEU A 1 179 ? 9.422 5.096 14.580 1.00 90.38 179 LEU A C 1
ATOM 1464 O O . LEU A 1 179 ? 9.730 3.937 14.315 1.00 90.38 179 LEU A O 1
ATOM 1468 N N . LYS A 1 180 ? 10.173 6.134 14.213 1.00 90.06 180 LYS A N 1
ATOM 1469 C CA . LYS A 1 180 ? 11.426 5.993 13.471 1.00 90.06 180 LYS A CA 1
ATOM 1470 C C . LYS A 1 180 ? 12.471 5.175 14.243 1.00 90.06 180 LYS A C 1
ATOM 1472 O O . LYS A 1 180 ? 13.096 4.279 13.683 1.00 90.06 180 LYS A O 1
ATOM 1477 N N . ASN A 1 181 ? 12.623 5.426 15.542 1.00 90.75 181 ASN A N 1
ATOM 1478 C CA . ASN A 1 181 ? 13.561 4.689 16.394 1.00 90.75 181 ASN A CA 1
ATOM 1479 C C . ASN A 1 181 ? 13.194 3.206 16.552 1.00 90.75 181 ASN A C 1
ATOM 1481 O O . ASN A 1 181 ? 14.087 2.390 16.758 1.00 90.75 181 ASN A O 1
ATOM 1485 N N . ILE A 1 182 ? 11.910 2.845 16.447 1.00 91.19 182 ILE A N 1
ATOM 1486 C CA . ILE A 1 182 ? 11.477 1.439 16.422 1.00 91.19 182 ILE A CA 1
ATOM 1487 C C . ILE A 1 182 ? 12.029 0.736 15.177 1.00 91.19 182 ILE A C 1
ATOM 1489 O O . ILE A 1 182 ? 12.536 -0.374 15.291 1.00 91.19 182 ILE A O 1
ATOM 1493 N N . LEU A 1 183 ? 11.968 1.377 14.007 1.00 91.19 183 LEU A N 1
ATOM 1494 C CA . LEU A 1 183 ? 12.474 0.795 12.758 1.00 91.19 183 LEU A CA 1
ATOM 1495 C C . LEU A 1 183 ? 14.001 0.639 12.771 1.00 91.19 183 LEU A C 1
ATOM 1497 O O . LEU A 1 183 ? 14.530 -0.396 12.377 1.00 91.19 183 LEU A O 1
ATOM 1501 N N . ASN A 1 184 ? 14.699 1.639 13.309 1.00 90.62 184 ASN A N 1
ATOM 1502 C CA . ASN A 1 184 ? 16.163 1.697 13.327 1.00 90.62 184 ASN A CA 1
ATOM 1503 C C . ASN A 1 184 ? 16.814 0.999 14.537 1.00 90.62 184 ASN A C 1
ATOM 1505 O O . ASN A 1 184 ? 18.022 1.119 14.743 1.00 90.62 184 ASN A O 1
ATOM 1509 N N . SER A 1 185 ? 16.037 0.321 15.382 1.00 88.12 185 SER A N 1
ATOM 1510 C CA . SER A 1 185 ? 16.555 -0.293 16.605 1.00 88.12 185 SER A CA 1
ATOM 1511 C C . SER A 1 185 ? 17.465 -1.486 16.304 1.00 88.12 185 SER A C 1
ATOM 1513 O O . SER A 1 185 ? 17.083 -2.410 15.592 1.00 88.12 185 SER A O 1
ATOM 1515 N N . GLU A 1 186 ? 18.640 -1.527 16.936 1.00 83.38 186 GLU A N 1
ATOM 1516 C CA . GLU A 1 186 ? 19.516 -2.711 16.924 1.00 83.38 186 GLU A CA 1
ATOM 1517 C C . GLU A 1 186 ? 18.998 -3.841 17.831 1.00 83.38 186 GLU A C 1
ATOM 1519 O O . GLU A 1 186 ? 19.482 -4.974 17.779 1.00 83.38 186 GLU A O 1
ATOM 1524 N N . GLN A 1 187 ? 18.033 -3.541 18.704 1.00 84.88 187 GLN A N 1
ATOM 1525 C CA . GLN A 1 187 ? 17.438 -4.527 19.599 1.00 84.88 187 GLN A CA 1
ATOM 1526 C C . GLN A 1 187 ? 16.377 -5.353 18.875 1.00 84.88 187 GLN A C 1
ATOM 1528 O O . GLN A 1 187 ? 15.676 -4.856 17.997 1.00 84.88 187 GLN A O 1
ATOM 1533 N N . VAL A 1 188 ? 16.200 -6.602 19.313 1.00 83.75 188 VAL A N 1
ATOM 1534 C CA . VAL A 1 188 ? 15.116 -7.461 18.827 1.00 83.75 188 VAL A CA 1
ATOM 1535 C C . VAL A 1 188 ? 13.779 -6.867 19.272 1.00 83.75 188 VAL A C 1
ATOM 1537 O O . VAL A 1 188 ? 13.446 -6.882 20.458 1.00 83.75 188 VAL A O 1
ATOM 1540 N N . ILE A 1 189 ? 13.026 -6.340 18.311 1.00 87.44 189 ILE A N 1
ATOM 1541 C CA . ILE A 1 189 ? 11.662 -5.846 18.496 1.00 87.44 189 ILE A CA 1
ATOM 1542 C C . ILE A 1 189 ? 10.691 -6.879 17.925 1.00 87.44 189 ILE A C 1
ATOM 1544 O O . ILE A 1 189 ? 10.987 -7.552 16.941 1.00 87.44 189 ILE A O 1
ATOM 1548 N N . ASP A 1 190 ? 9.529 -7.008 18.565 1.00 89.69 190 ASP A N 1
ATOM 1549 C CA . ASP A 1 190 ? 8.447 -7.866 18.089 1.00 89.69 190 ASP A CA 1
ATOM 1550 C C . ASP A 1 190 ? 7.993 -7.465 16.678 1.00 89.69 190 ASP A C 1
ATOM 1552 O O . ASP A 1 190 ? 7.752 -6.286 16.400 1.00 89.69 190 ASP A O 1
ATOM 1556 N N . GLU A 1 191 ? 7.840 -8.454 15.800 1.00 90.50 191 GLU A N 1
ATOM 1557 C CA . GLU A 1 191 ? 7.477 -8.242 14.398 1.00 90.50 191 GLU A CA 1
ATOM 1558 C C . GLU A 1 191 ? 6.179 -7.449 14.234 1.00 90.50 191 GLU A C 1
ATOM 1560 O O . GLU A 1 191 ? 6.108 -6.575 13.370 1.00 90.50 191 GLU A O 1
ATOM 1565 N N . HIS A 1 192 ? 5.180 -7.660 15.098 1.00 90.12 192 HIS A N 1
ATOM 1566 C CA . HIS A 1 192 ? 3.907 -6.950 14.993 1.00 90.12 192 HIS A CA 1
ATOM 1567 C C . HIS A 1 192 ? 4.048 -5.467 15.338 1.00 90.12 192 HIS A C 1
ATOM 1569 O O . HIS A 1 192 ? 3.287 -4.649 14.823 1.00 90.12 192 HIS A O 1
ATOM 1575 N N . ILE A 1 193 ? 5.000 -5.093 16.201 1.00 92.06 193 ILE A N 1
ATOM 1576 C CA . ILE A 1 193 ? 5.280 -3.678 16.480 1.00 92.06 193 ILE A CA 1
ATOM 1577 C C . ILE A 1 193 ? 5.887 -3.023 15.244 1.00 92.06 193 ILE A C 1
ATOM 1579 O O . ILE A 1 193 ? 5.471 -1.922 14.886 1.00 92.06 193 ILE A O 1
ATOM 1583 N N . ILE A 1 194 ? 6.842 -3.687 14.590 1.00 93.06 194 ILE A N 1
ATOM 1584 C CA . ILE A 1 194 ? 7.454 -3.187 13.353 1.00 93.06 194 ILE A CA 1
ATOM 1585 C C . ILE A 1 194 ? 6.376 -3.052 12.273 1.00 93.06 194 ILE A C 1
ATOM 1587 O O . ILE A 1 194 ? 6.247 -1.993 11.664 1.00 93.06 194 ILE A O 1
ATOM 1591 N N . GLU A 1 195 ? 5.545 -4.079 12.100 1.00 92.75 195 GLU A N 1
ATOM 1592 C CA . GLU A 1 195 ? 4.449 -4.104 11.132 1.00 92.75 195 GLU A CA 1
ATOM 1593 C C . GLU A 1 195 ? 3.456 -2.948 11.341 1.00 92.75 195 GLU A C 1
ATOM 1595 O O . GLU A 1 195 ? 3.173 -2.199 10.405 1.00 92.75 195 GLU A O 1
ATOM 1600 N N . ASN A 1 196 ? 2.954 -2.758 12.568 1.00 92.81 196 ASN A N 1
ATOM 1601 C CA . ASN A 1 196 ? 2.019 -1.670 12.867 1.00 92.81 196 ASN A CA 1
ATOM 1602 C C . ASN A 1 196 ? 2.693 -0.296 12.777 1.00 92.81 196 ASN A C 1
ATOM 1604 O O . ASN A 1 196 ? 2.035 0.668 12.396 1.00 92.81 196 ASN A O 1
ATOM 1608 N N . SER A 1 197 ? 3.991 -0.193 13.081 1.00 94.44 197 SER A N 1
ATOM 1609 C CA . SER A 1 197 ? 4.739 1.061 12.931 1.00 94.44 197 SER A CA 1
ATOM 1610 C C . SER A 1 197 ? 4.902 1.442 11.460 1.00 94.44 197 SER A C 1
ATOM 1612 O O . SER A 1 197 ? 4.662 2.595 11.116 1.00 94.44 197 SER A O 1
ATOM 1614 N N . LEU A 1 198 ? 5.232 0.489 10.580 1.00 95.00 198 LEU A N 1
ATOM 1615 C CA . LEU A 1 198 ? 5.317 0.724 9.133 1.00 95.00 198 LEU A CA 1
ATOM 1616 C C . LEU A 1 198 ? 3.956 1.119 8.545 1.00 95.00 198 LEU A C 1
ATOM 1618 O O . LEU A 1 198 ? 3.877 2.108 7.826 1.00 95.00 198 LEU A O 1
ATOM 1622 N N . GLN A 1 199 ? 2.882 0.407 8.901 1.00 93.75 199 GLN A N 1
ATOM 1623 C CA . GLN A 1 199 ? 1.515 0.756 8.482 1.00 93.75 199 GLN A CA 1
ATOM 1624 C C . GLN A 1 199 ? 1.095 2.151 8.937 1.00 93.75 199 GLN A C 1
ATOM 1626 O O . GLN A 1 199 ? 0.425 2.880 8.209 1.00 93.75 199 GLN A O 1
ATOM 1631 N N . LEU A 1 200 ? 1.450 2.501 10.172 1.00 93.62 200 LEU A N 1
ATOM 1632 C CA . LEU A 1 200 ? 1.152 3.804 10.737 1.00 93.62 200 LEU A CA 1
ATOM 1633 C C . LEU A 1 200 ? 1.890 4.897 9.971 1.00 93.62 200 LEU A C 1
ATOM 1635 O O . LEU A 1 200 ? 1.265 5.865 9.563 1.00 93.62 200 LEU A O 1
ATOM 1639 N N . LEU A 1 201 ? 3.184 4.718 9.723 1.00 92.38 201 LEU A N 1
ATOM 1640 C CA . LEU A 1 201 ? 3.992 5.655 8.945 1.00 92.38 201 LEU A CA 1
ATOM 1641 C C . LEU A 1 201 ? 3.470 5.831 7.517 1.00 92.38 201 LEU A C 1
ATOM 1643 O O . LEU A 1 201 ? 3.377 6.962 7.050 1.00 92.38 201 LEU A O 1
ATOM 1647 N N . ASP A 1 202 ? 3.060 4.743 6.871 1.00 90.50 202 ASP A N 1
ATOM 1648 C CA . ASP A 1 202 ? 2.466 4.765 5.533 1.00 90.50 202 ASP A CA 1
ATOM 1649 C C . ASP A 1 202 ? 1.167 5.587 5.514 1.00 90.50 202 ASP A C 1
ATOM 1651 O O . ASP A 1 202 ? 1.014 6.515 4.722 1.00 90.50 202 ASP A O 1
ATOM 1655 N N . ALA A 1 203 ? 0.275 5.361 6.484 1.00 90.19 203 ALA A N 1
ATOM 1656 C CA . ALA A 1 203 ? -0.940 6.160 6.630 1.00 90.19 203 ALA A CA 1
ATOM 1657 C C . ALA A 1 203 ? -0.639 7.645 6.918 1.00 90.19 203 ALA A C 1
ATOM 1659 O O . ALA A 1 203 ? -1.307 8.538 6.391 1.00 90.19 203 ALA A O 1
ATOM 1660 N N . ILE A 1 204 ? 0.376 7.931 7.738 1.00 89.19 204 ILE A N 1
ATOM 1661 C CA . ILE A 1 204 ? 0.780 9.296 8.096 1.00 89.19 204 ILE A CA 1
ATOM 1662 C C . ILE A 1 204 ? 1.248 10.064 6.845 1.00 89.19 204 ILE A C 1
ATOM 1664 O O . ILE A 1 204 ? 0.842 11.214 6.689 1.00 89.19 204 ILE A O 1
ATOM 1668 N N . ILE A 1 205 ? 2.005 9.450 5.925 1.00 87.44 205 ILE A N 1
ATOM 1669 C CA . ILE A 1 205 ? 2.483 10.108 4.686 1.00 87.44 205 ILE A CA 1
ATOM 1670 C C . ILE A 1 205 ? 1.338 10.727 3.877 1.00 87.44 205 ILE A C 1
ATOM 1672 O O . ILE A 1 205 ? 1.439 11.863 3.401 1.00 87.44 205 ILE A O 1
ATOM 1676 N N . TYR A 1 206 ? 0.232 9.999 3.730 1.00 81.50 206 TYR A N 1
ATOM 1677 C CA . TYR A 1 206 ? -0.918 10.481 2.968 1.00 81.50 206 TYR A CA 1
ATOM 1678 C C . TYR A 1 206 ? -1.749 11.510 3.732 1.00 81.50 206 TYR A C 1
ATOM 1680 O O . TYR A 1 206 ? -2.323 12.407 3.120 1.00 81.50 206 TYR A O 1
ATOM 1688 N N . THR A 1 207 ? -1.791 11.407 5.060 1.00 81.50 207 THR A N 1
ATOM 1689 C CA . THR A 1 207 ? -2.700 12.213 5.886 1.00 81.50 207 THR A CA 1
ATOM 1690 C C . THR A 1 207 ? -2.098 13.560 6.290 1.00 81.50 207 THR A C 1
ATOM 1692 O O . THR A 1 207 ? -2.817 14.547 6.408 1.00 81.50 207 THR A O 1
ATOM 1695 N N . MET A 1 208 ? -0.782 13.621 6.495 1.00 77.94 208 MET A N 1
ATOM 1696 C CA . MET A 1 208 ? -0.099 14.815 6.995 1.00 77.94 208 MET A CA 1
ATOM 1697 C C . MET A 1 208 ? 0.561 15.580 5.837 1.00 77.94 208 MET A C 1
ATOM 1699 O O . MET A 1 208 ? 1.218 14.987 4.976 1.00 77.94 208 MET A O 1
ATOM 1703 N N . ASN A 1 209 ? 0.435 16.907 5.819 1.00 70.44 209 ASN A N 1
ATOM 1704 C CA . ASN A 1 209 ? 1.068 17.748 4.792 1.00 70.44 209 ASN A CA 1
ATOM 1705 C C . ASN A 1 209 ? 2.494 18.185 5.160 1.00 70.44 209 ASN A C 1
ATOM 1707 O O . ASN A 1 209 ? 3.312 18.377 4.267 1.00 70.44 209 ASN A O 1
ATOM 1711 N N . ASP A 1 210 ? 2.808 18.266 6.455 1.00 70.75 210 ASP A N 1
ATOM 1712 C CA . ASP A 1 210 ? 4.039 18.894 6.957 1.00 70.75 210 ASP A CA 1
ATOM 1713 C C . ASP A 1 210 ? 5.172 17.907 7.290 1.00 70.75 210 ASP A C 1
ATOM 1715 O O . ASP A 1 210 ? 6.168 18.280 7.916 1.00 70.75 210 ASP A O 1
ATOM 1719 N N . ILE A 1 211 ? 5.062 16.630 6.902 1.00 70.50 211 ILE A N 1
ATOM 1720 C CA . ILE A 1 211 ? 6.162 15.685 7.136 1.00 70.50 211 ILE A CA 1
ATOM 1721 C C . ILE A 1 211 ? 7.330 16.073 6.240 1.00 70.50 211 ILE A C 1
ATOM 1723 O O . ILE A 1 211 ? 7.199 16.140 5.018 1.00 70.50 211 ILE A O 1
ATOM 1727 N N . SER A 1 212 ? 8.497 16.261 6.857 1.00 73.88 212 SER A N 1
ATOM 1728 C CA . SER A 1 212 ? 9.736 16.456 6.114 1.00 73.88 212 SER A CA 1
ATOM 1729 C C . SER A 1 212 ? 9.934 15.314 5.108 1.00 73.88 212 SER A C 1
ATOM 1731 O O . SER A 1 212 ? 9.882 14.148 5.507 1.00 73.88 212 SER A O 1
ATOM 1733 N N . PRO A 1 213 ? 10.239 15.607 3.833 1.00 66.88 213 PRO A N 1
ATOM 1734 C CA . PRO A 1 213 ? 10.440 14.587 2.800 1.00 66.88 213 PRO A CA 1
ATOM 1735 C C . PRO A 1 213 ? 11.562 13.591 3.148 1.00 66.88 213 PRO A C 1
ATOM 1737 O O . PRO A 1 213 ? 11.580 12.473 2.649 1.00 66.88 213 PRO A O 1
ATOM 1740 N N . ASN A 1 214 ? 12.460 13.968 4.067 1.00 73.50 214 ASN A N 1
ATOM 1741 C CA . ASN A 1 214 ? 13.564 13.140 4.559 1.00 73.50 214 ASN A CA 1
ATOM 1742 C C . ASN A 1 214 ? 13.310 12.546 5.952 1.00 73.50 214 ASN A C 1
ATOM 1744 O O . ASN A 1 214 ? 14.252 12.132 6.633 1.00 73.50 214 ASN A O 1
ATOM 1748 N N . PHE A 1 215 ? 12.060 12.540 6.422 1.00 82.38 215 PHE A N 1
ATOM 1749 C CA . PHE A 1 215 ? 11.723 11.992 7.732 1.00 82.38 215 PHE A CA 1
ATOM 1750 C C . PHE A 1 215 ? 12.132 10.514 7.839 1.00 82.38 215 PHE A C 1
ATOM 1752 O O . PHE A 1 215 ? 12.745 10.122 8.834 1.00 82.38 215 PHE A O 1
ATOM 1759 N N . ILE A 1 216 ? 11.887 9.726 6.790 1.00 88.12 216 ILE A N 1
ATOM 1760 C CA . ILE A 1 216 ? 12.357 8.343 6.643 1.00 88.12 216 ILE A CA 1
ATOM 1761 C C . ILE A 1 216 ? 13.035 8.201 5.287 1.00 88.12 216 ILE A C 1
ATOM 1763 O O . ILE A 1 216 ? 12.512 8.652 4.272 1.00 88.12 216 ILE A O 1
ATOM 1767 N N . THR A 1 217 ? 14.197 7.558 5.274 1.00 89.75 217 THR A N 1
ATOM 1768 C CA . THR A 1 217 ? 14.974 7.308 4.057 1.00 89.75 217 THR A CA 1
ATOM 1769 C C . THR A 1 217 ? 14.849 5.857 3.600 1.00 89.75 217 THR A C 1
ATOM 1771 O O . THR A 1 217 ? 14.650 4.950 4.407 1.00 89.75 217 THR A O 1
ATOM 1774 N N . ILE A 1 218 ? 15.048 5.604 2.302 1.00 91.69 218 ILE A N 1
ATOM 1775 C CA . ILE A 1 218 ? 15.058 4.239 1.746 1.00 91.69 218 ILE A CA 1
ATOM 1776 C C . ILE A 1 218 ? 16.081 3.348 2.466 1.00 91.69 218 ILE A C 1
ATOM 1778 O O . ILE A 1 218 ? 15.797 2.185 2.741 1.00 91.69 218 ILE A O 1
ATOM 1782 N N . ASN A 1 219 ? 17.250 3.890 2.820 1.00 91.19 219 ASN A N 1
ATOM 1783 C CA . ASN A 1 219 ? 18.308 3.136 3.498 1.00 91.19 219 ASN A CA 1
ATOM 1784 C C . ASN A 1 219 ? 17.869 2.579 4.859 1.00 91.19 219 ASN A C 1
ATOM 1786 O O . ASN A 1 219 ? 18.275 1.476 5.219 1.00 91.19 219 ASN A O 1
ATOM 1790 N N . GLU A 1 220 ? 17.016 3.308 5.580 1.00 92.00 220 GLU A N 1
ATOM 1791 C C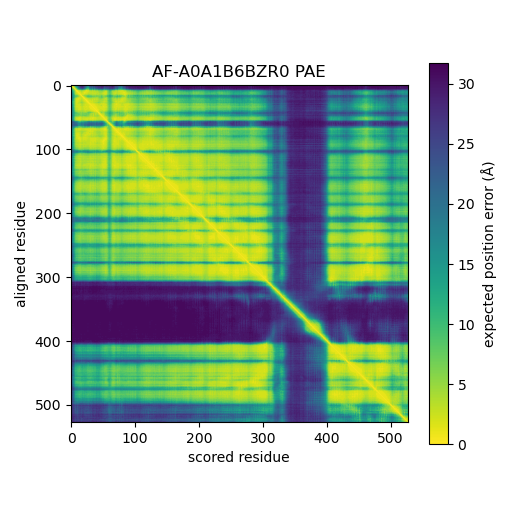A . GLU A 1 220 ? 16.434 2.865 6.854 1.00 92.00 220 GLU A CA 1
ATOM 1792 C C . GLU A 1 220 ? 15.409 1.735 6.654 1.00 92.00 220 GLU A C 1
ATOM 1794 O O . GLU A 1 220 ? 15.182 0.936 7.556 1.00 92.00 220 GLU A O 1
ATOM 1799 N N . LEU A 1 221 ? 14.837 1.603 5.452 1.00 93.69 221 LEU A N 1
ATOM 1800 C CA . LEU A 1 221 ? 13.838 0.582 5.120 1.00 93.69 221 LEU A CA 1
ATOM 1801 C C . LEU A 1 221 ? 14.432 -0.695 4.506 1.00 93.69 221 LEU A C 1
ATOM 1803 O O . LEU A 1 221 ? 13.798 -1.752 4.554 1.00 93.69 221 LEU A O 1
ATOM 1807 N N . ILE A 1 222 ? 15.660 -0.646 3.977 1.00 92.69 222 ILE A N 1
ATOM 1808 C CA . ILE A 1 222 ? 16.347 -1.809 3.381 1.00 92.69 222 ILE A CA 1
ATOM 1809 C C . ILE A 1 222 ? 16.404 -3.028 4.326 1.00 92.69 222 ILE A C 1
ATOM 1811 O O . ILE A 1 222 ? 16.085 -4.129 3.862 1.00 92.69 222 ILE A O 1
ATOM 1815 N N . PRO A 1 223 ? 16.748 -2.896 5.627 1.00 92.50 223 PRO A N 1
ATOM 1816 C CA . PRO A 1 223 ? 16.781 -4.040 6.541 1.00 92.50 223 PRO A CA 1
ATOM 1817 C C . PRO A 1 223 ? 15.429 -4.759 6.660 1.00 92.50 223 PRO A C 1
ATOM 1819 O O . PRO A 1 223 ? 15.386 -5.983 6.777 1.00 92.50 223 PRO A O 1
ATOM 1822 N N . HIS A 1 224 ? 14.319 -4.023 6.561 1.00 93.06 224 HIS A N 1
ATOM 1823 C CA . HIS A 1 224 ? 12.969 -4.587 6.618 1.00 93.06 224 HIS A CA 1
ATOM 1824 C C . HIS A 1 224 ? 12.593 -5.342 5.335 1.00 93.06 224 HIS A C 1
ATOM 1826 O O . HIS A 1 224 ? 11.885 -6.344 5.399 1.00 93.06 224 HIS A O 1
ATOM 1832 N N . ILE A 1 225 ? 13.137 -4.946 4.179 1.00 91.88 225 ILE A N 1
ATOM 1833 C CA . ILE A 1 225 ? 13.004 -5.697 2.916 1.00 91.88 225 ILE A CA 1
ATOM 1834 C C . ILE A 1 225 ? 13.794 -7.016 2.978 1.00 91.88 225 ILE A C 1
ATOM 1836 O O . ILE A 1 225 ? 13.398 -8.022 2.382 1.00 91.88 225 ILE A O 1
ATOM 1840 N N . TRP A 1 226 ? 14.910 -7.052 3.712 1.00 89.19 226 TRP A N 1
ATOM 1841 C CA . TRP A 1 226 ? 15.702 -8.272 3.909 1.00 89.19 226 TRP A CA 1
ATOM 1842 C C . TRP A 1 226 ? 15.052 -9.293 4.843 1.00 89.19 226 TRP A C 1
ATOM 1844 O O . TRP A 1 226 ? 15.459 -10.457 4.813 1.00 89.19 226 TRP A O 1
ATOM 1854 N N . ASN A 1 227 ? 14.053 -8.896 5.636 1.00 84.56 227 ASN A N 1
ATOM 1855 C CA . ASN A 1 227 ? 13.395 -9.781 6.589 1.00 84.56 227 ASN A CA 1
ATOM 1856 C C . ASN A 1 227 ? 12.491 -10.809 5.883 1.00 84.56 227 ASN A C 1
ATOM 1858 O O . ASN A 1 227 ? 11.297 -10.593 5.696 1.00 84.56 227 ASN A O 1
ATOM 1862 N N . ARG A 1 228 ? 13.074 -11.946 5.494 1.00 78.38 228 ARG A N 1
ATOM 1863 C CA . ARG A 1 228 ? 12.368 -13.035 4.798 1.00 78.38 228 ARG A CA 1
ATOM 1864 C C . ARG A 1 228 ? 11.364 -13.779 5.672 1.00 78.38 228 ARG A C 1
ATOM 1866 O O . ARG A 1 228 ? 10.497 -14.454 5.124 1.00 78.38 228 ARG A O 1
ATOM 1873 N N . ASP A 1 229 ? 11.502 -13.678 6.989 1.00 82.81 229 ASP A N 1
ATOM 1874 C CA . ASP A 1 229 ? 10.653 -14.403 7.932 1.00 82.81 229 ASP A CA 1
ATOM 1875 C C . ASP A 1 229 ? 9.264 -13.756 8.035 1.00 82.81 229 ASP A C 1
ATOM 1877 O O . ASP A 1 229 ? 8.280 -14.440 8.316 1.00 82.81 229 ASP A O 1
ATOM 1881 N N . SER A 1 230 ? 9.158 -12.466 7.691 1.00 87.31 230 SER A N 1
ATOM 1882 C CA . SER A 1 230 ? 7.906 -11.712 7.723 1.00 87.31 230 SER A CA 1
ATOM 1883 C C . SER A 1 230 ? 7.601 -11.022 6.383 1.00 87.31 230 SER A C 1
ATOM 1885 O O . SER A 1 230 ? 7.932 -9.848 6.179 1.00 87.31 230 SER A O 1
ATOM 1887 N N . PRO A 1 231 ? 6.894 -11.709 5.460 1.00 89.31 231 PRO A N 1
ATOM 1888 C CA . PRO A 1 231 ? 6.437 -11.118 4.199 1.00 89.31 231 PRO A CA 1
ATOM 1889 C C . PRO A 1 231 ? 5.539 -9.886 4.381 1.00 89.31 231 PRO A C 1
ATOM 1891 O O . PRO A 1 231 ? 5.476 -9.033 3.496 1.00 89.31 231 PRO A O 1
ATOM 1894 N N . ALA A 1 232 ? 4.847 -9.781 5.522 1.00 91.06 232 ALA A N 1
ATOM 1895 C CA . ALA A 1 232 ? 4.045 -8.612 5.872 1.00 91.06 232 ALA A CA 1
ATOM 1896 C C . ALA A 1 232 ? 4.930 -7.370 6.062 1.00 91.06 232 ALA A C 1
ATOM 1898 O O . ALA A 1 232 ? 4.680 -6.346 5.429 1.00 91.06 232 ALA A O 1
ATOM 1899 N N . ILE A 1 233 ? 6.011 -7.481 6.846 1.00 94.00 233 ILE A N 1
ATOM 1900 C CA . ILE A 1 233 ? 6.985 -6.395 7.044 1.00 94.00 233 ILE A CA 1
ATOM 1901 C C . ILE A 1 233 ? 7.607 -5.974 5.710 1.00 94.00 233 ILE A C 1
ATOM 1903 O O . ILE A 1 233 ? 7.670 -4.780 5.423 1.00 94.00 233 ILE A O 1
ATOM 1907 N N . GLN A 1 234 ? 8.006 -6.933 4.866 1.00 94.25 234 GLN A N 1
ATOM 1908 C CA . GLN A 1 234 ? 8.524 -6.625 3.527 1.00 94.25 234 GLN A CA 1
ATOM 1909 C C . GLN A 1 234 ? 7.498 -5.837 2.699 1.00 94.25 234 GLN A C 1
ATOM 1911 O O . GLN A 1 234 ? 7.858 -4.875 2.022 1.00 94.25 234 GLN A O 1
ATOM 1916 N N . GLY A 1 235 ? 6.221 -6.231 2.764 1.00 94.44 235 GLY A N 1
ATOM 1917 C CA . GLY A 1 235 ? 5.135 -5.584 2.030 1.00 94.44 235 GLY A CA 1
ATOM 1918 C C . GLY A 1 235 ? 4.915 -4.147 2.481 1.00 94.44 235 GLY A C 1
ATOM 1919 O O . GLY A 1 235 ? 4.872 -3.253 1.642 1.00 94.44 235 GLY A O 1
ATOM 1920 N N . TYR A 1 236 ? 4.852 -3.908 3.793 1.00 95.50 236 TYR A N 1
ATOM 1921 C CA . TYR A 1 236 ? 4.683 -2.560 4.337 1.00 95.50 236 TYR A CA 1
ATOM 1922 C C . TYR A 1 236 ? 5.915 -1.673 4.148 1.00 95.50 236 TYR A C 1
ATOM 1924 O O . TYR A 1 236 ? 5.765 -0.473 3.950 1.00 95.50 236 TYR A O 1
ATOM 1932 N N . ALA A 1 237 ? 7.126 -2.235 4.143 1.00 95.81 237 ALA A N 1
ATOM 1933 C CA . ALA A 1 237 ? 8.333 -1.478 3.817 1.00 95.81 237 ALA A CA 1
ATOM 1934 C C . ALA A 1 237 ? 8.323 -0.996 2.355 1.00 95.81 237 ALA A C 1
ATOM 1936 O O . ALA A 1 237 ? 8.648 0.158 2.091 1.00 95.81 237 ALA A O 1
ATOM 1937 N N . ILE A 1 238 ? 7.917 -1.853 1.409 1.00 95.88 238 ILE A N 1
ATOM 1938 C CA . ILE A 1 238 ? 7.773 -1.463 -0.005 1.00 95.88 238 ILE A CA 1
ATOM 1939 C C . ILE A 1 238 ? 6.622 -0.465 -0.178 1.00 95.88 238 ILE A C 1
ATOM 1941 O O . ILE A 1 238 ? 6.799 0.524 -0.884 1.00 95.88 238 ILE A O 1
ATOM 1945 N N . ALA A 1 239 ? 5.483 -0.687 0.487 1.00 95.44 239 ALA A N 1
ATOM 1946 C CA . ALA A 1 239 ? 4.352 0.243 0.476 1.00 95.44 239 ALA A CA 1
ATOM 1947 C C . ALA A 1 239 ? 4.780 1.643 0.933 1.00 95.44 239 ALA A C 1
ATOM 1949 O O . ALA A 1 239 ? 4.528 2.614 0.231 1.00 95.44 239 ALA A O 1
ATOM 1950 N N . LEU A 1 240 ? 5.548 1.726 2.023 1.00 94.44 240 LEU A N 1
ATOM 1951 C CA . LEU A 1 240 ? 6.062 2.988 2.542 1.00 94.44 240 LEU A CA 1
ATOM 1952 C C . LEU A 1 240 ? 7.003 3.695 1.551 1.00 94.44 240 LEU A C 1
ATOM 1954 O O . LEU A 1 240 ? 6.916 4.908 1.386 1.00 94.44 240 LEU A O 1
ATOM 1958 N N . ILE A 1 241 ? 7.877 2.955 0.853 1.00 94.62 241 ILE A N 1
ATOM 1959 C CA . ILE A 1 241 ? 8.729 3.523 -0.210 1.00 94.62 241 ILE A CA 1
ATOM 1960 C C . ILE A 1 241 ? 7.869 4.071 -1.357 1.00 94.62 241 ILE A C 1
ATOM 1962 O O . ILE A 1 241 ? 8.111 5.183 -1.825 1.00 94.62 241 ILE A O 1
ATOM 1966 N N . ASN A 1 242 ? 6.856 3.316 -1.787 1.00 94.75 242 ASN A N 1
ATOM 1967 C CA . ASN A 1 242 ? 5.924 3.756 -2.823 1.00 94.75 242 ASN A CA 1
ATOM 1968 C C . ASN A 1 242 ? 5.157 5.011 -2.387 1.00 94.75 242 ASN A C 1
ATOM 1970 O O . ASN A 1 242 ? 5.025 5.948 -3.170 1.00 94.75 242 ASN A O 1
ATOM 1974 N N . GLY A 1 243 ? 4.690 5.047 -1.137 1.00 92.12 243 GLY A N 1
ATOM 1975 C CA . GLY A 1 243 ? 3.986 6.184 -0.555 1.00 92.12 243 GLY A CA 1
ATOM 1976 C C . GLY A 1 243 ? 4.848 7.438 -0.497 1.00 92.12 243 GLY A C 1
ATOM 1977 O O . GLY A 1 243 ? 4.378 8.511 -0.874 1.00 92.12 243 GLY A O 1
ATOM 1978 N N . LEU A 1 244 ? 6.126 7.310 -0.122 1.00 91.31 244 LEU A N 1
ATOM 1979 C CA . LEU A 1 244 ? 7.086 8.417 -0.173 1.00 91.31 244 LEU A CA 1
ATOM 1980 C C . LEU A 1 244 ? 7.233 8.965 -1.598 1.00 91.31 244 LEU A C 1
ATOM 1982 O O . LEU A 1 244 ? 7.127 10.170 -1.793 1.00 91.31 244 LEU A O 1
ATOM 1986 N N . ALA A 1 245 ? 7.417 8.100 -2.596 1.00 91.44 245 ALA A N 1
ATOM 1987 C CA . ALA A 1 245 ? 7.545 8.532 -3.988 1.00 91.44 245 ALA A CA 1
ATOM 1988 C C . ALA A 1 245 ? 6.276 9.213 -4.513 1.00 91.44 245 ALA A C 1
ATOM 1990 O O . ALA A 1 245 ? 6.357 10.293 -5.090 1.00 91.44 245 ALA A O 1
ATOM 1991 N N . LEU A 1 246 ? 5.101 8.644 -4.239 1.00 90.81 246 LEU A N 1
ATOM 1992 C CA . LEU A 1 246 ? 3.819 9.235 -4.630 1.00 90.81 246 LEU A CA 1
ATOM 1993 C C . LEU A 1 246 ? 3.560 10.578 -3.942 1.00 90.81 246 LEU A C 1
ATOM 1995 O O . LEU A 1 246 ? 3.001 11.479 -4.555 1.00 90.81 246 LEU A O 1
ATOM 1999 N N . LYS A 1 247 ? 3.979 10.745 -2.684 1.00 86.94 247 LYS A N 1
ATOM 2000 C CA . LYS A 1 247 ? 3.861 12.028 -1.976 1.00 86.94 247 LYS A CA 1
ATOM 2001 C C . LYS A 1 247 ? 4.773 13.101 -2.570 1.00 86.94 247 LYS A C 1
ATOM 2003 O O . LYS A 1 247 ? 4.445 14.283 -2.497 1.00 86.94 247 LYS A O 1
ATOM 2008 N N . LEU A 1 248 ? 5.910 12.699 -3.136 1.00 86.94 248 LEU A N 1
ATOM 2009 C CA . LEU A 1 248 ? 6.878 13.601 -3.749 1.00 86.94 248 LEU A CA 1
ATOM 2010 C C . LEU A 1 248 ? 6.604 13.890 -5.225 1.00 86.94 248 LEU A C 1
ATOM 2012 O O . LEU A 1 248 ? 7.356 14.676 -5.777 1.00 86.94 248 LEU A O 1
ATOM 2016 N N . SER A 1 249 ? 5.551 13.351 -5.853 1.00 82.88 249 SER A N 1
ATOM 2017 C CA . SER A 1 249 ? 5.348 13.411 -7.316 1.00 82.88 249 SER A CA 1
ATOM 2018 C C . SER A 1 249 ? 5.268 14.813 -7.946 1.00 82.88 249 SER A C 1
ATOM 2020 O O . SER A 1 249 ? 5.214 14.957 -9.163 1.00 82.88 249 SER A O 1
ATOM 2022 N N . GLU A 1 250 ? 5.188 15.861 -7.127 1.00 77.44 250 GLU A N 1
ATOM 2023 C CA . GLU A 1 250 ? 5.155 17.267 -7.551 1.00 77.44 250 GLU A CA 1
ATOM 2024 C C . GLU A 1 250 ? 6.333 18.085 -6.982 1.00 77.44 250 GLU A C 1
ATOM 2026 O O . GLU A 1 250 ? 6.352 19.313 -7.071 1.00 77.44 250 GLU A O 1
ATOM 2031 N N . MET A 1 251 ? 7.316 17.417 -6.376 1.00 81.94 251 MET A N 1
ATOM 2032 C CA . MET A 1 251 ? 8.435 18.016 -5.649 1.00 81.94 251 MET A CA 1
ATOM 2033 C C . MET A 1 251 ? 9.766 17.766 -6.369 1.00 81.94 251 MET A C 1
ATOM 2035 O O . MET A 1 251 ? 9.968 16.735 -7.004 1.00 81.94 251 MET A O 1
ATOM 2039 N N . GLU A 1 252 ? 10.728 18.683 -6.217 1.00 80.44 252 GLU A N 1
ATOM 2040 C CA . GLU A 1 252 ? 12.052 18.569 -6.859 1.00 80.44 252 GLU A CA 1
ATOM 2041 C C . GLU A 1 252 ? 12.818 17.300 -6.437 1.00 80.44 252 GLU A C 1
ATOM 2043 O O . GLU A 1 252 ? 13.608 16.765 -7.211 1.00 80.44 252 GLU A O 1
ATOM 2048 N N . GLN A 1 253 ? 12.568 16.798 -5.224 1.00 83.00 253 GLN A N 1
ATOM 2049 C CA . GLN A 1 253 ? 13.236 15.623 -4.659 1.00 83.00 253 GLN A CA 1
ATOM 2050 C C . GLN A 1 253 ? 12.711 14.281 -5.200 1.00 83.00 253 GLN A C 1
ATOM 2052 O O . GLN A 1 253 ? 13.284 13.241 -4.869 1.00 83.00 253 GLN A O 1
ATOM 2057 N N . GLU A 1 254 ? 11.639 14.266 -6.004 1.00 86.56 254 GLU A N 1
ATOM 2058 C CA . GLU A 1 254 ? 11.078 13.028 -6.567 1.00 86.56 254 GLU A CA 1
ATOM 2059 C C . GLU A 1 254 ? 12.124 12.251 -7.370 1.00 86.56 254 GLU A C 1
ATOM 2061 O O . GLU A 1 254 ? 12.315 11.055 -7.152 1.00 86.56 254 GLU A O 1
ATOM 2066 N N . GLY A 1 255 ? 12.833 12.947 -8.267 1.00 87.50 255 GLY A 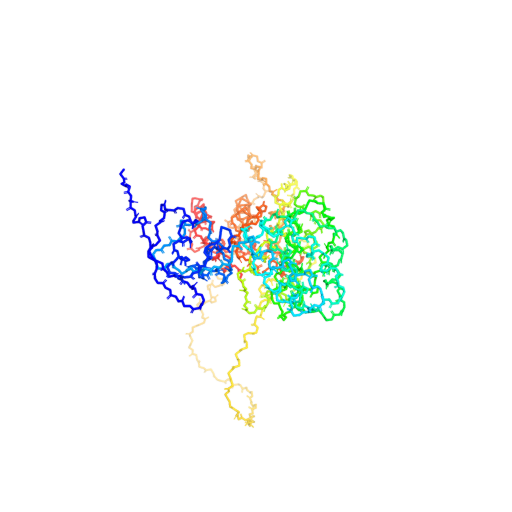N 1
ATOM 2067 C CA . GLY A 1 255 ? 13.826 12.341 -9.152 1.00 87.50 255 GLY A CA 1
ATOM 2068 C C . GLY A 1 255 ? 14.933 11.631 -8.376 1.00 87.50 255 GLY A C 1
ATOM 2069 O O . GLY A 1 255 ? 15.239 10.476 -8.664 1.00 87.50 255 GLY A O 1
ATOM 2070 N N . ASP A 1 256 ? 15.451 12.270 -7.322 1.00 90.38 256 ASP A N 1
ATOM 2071 C CA . ASP A 1 256 ? 16.491 11.696 -6.461 1.00 90.38 256 ASP A CA 1
ATOM 2072 C C . ASP A 1 256 ? 16.013 10.420 -5.747 1.00 90.38 256 ASP A C 1
ATOM 2074 O O . ASP A 1 256 ? 16.787 9.472 -5.564 1.00 90.38 256 ASP A O 1
ATOM 2078 N N . LEU A 1 257 ? 14.744 10.378 -5.327 1.00 91.81 257 LEU A N 1
ATOM 2079 C CA . LEU A 1 257 ? 14.155 9.200 -4.693 1.00 91.81 257 LEU A CA 1
ATOM 2080 C C . LEU A 1 257 ? 13.926 8.078 -5.712 1.00 91.81 257 LEU A C 1
ATOM 2082 O O . LEU A 1 257 ? 14.277 6.929 -5.437 1.00 91.81 257 LEU A O 1
ATOM 2086 N N . LEU A 1 258 ? 13.385 8.396 -6.889 1.00 93.69 258 LEU A N 1
ATOM 2087 C CA . LEU A 1 258 ? 13.166 7.430 -7.966 1.00 93.69 258 LEU A CA 1
ATOM 2088 C C . LEU A 1 258 ? 14.488 6.835 -8.471 1.00 93.69 258 LEU A C 1
ATOM 2090 O O . LEU A 1 258 ? 14.562 5.629 -8.715 1.00 93.69 258 LEU A O 1
ATOM 2094 N N . ASP A 1 259 ? 15.556 7.627 -8.550 1.00 93.56 259 ASP A N 1
ATOM 2095 C CA . ASP A 1 259 ? 16.895 7.140 -8.891 1.00 93.56 259 ASP A CA 1
ATOM 2096 C C . ASP A 1 259 ? 17.446 6.186 -7.819 1.00 93.56 259 ASP A C 1
ATOM 2098 O O . ASP A 1 259 ? 18.025 5.140 -8.139 1.00 93.56 259 ASP A O 1
ATOM 2102 N N . GLN A 1 260 ? 17.217 6.479 -6.533 1.00 94.06 260 GLN A N 1
ATOM 2103 C CA . GLN A 1 260 ? 17.539 5.547 -5.446 1.00 94.06 260 GLN A CA 1
ATOM 2104 C C . GLN A 1 260 ? 16.709 4.260 -5.535 1.00 94.06 260 GLN A C 1
ATOM 2106 O O . GLN A 1 260 ? 17.260 3.166 -5.351 1.00 94.06 260 GLN A O 1
ATOM 2111 N N . MET A 1 261 ? 15.416 4.366 -5.863 1.00 94.62 261 MET A N 1
ATOM 2112 C CA . MET A 1 261 ? 14.542 3.218 -6.120 1.00 94.62 261 MET A CA 1
ATOM 2113 C C . MET A 1 261 ? 15.083 2.360 -7.274 1.00 94.62 261 MET A C 1
ATOM 2115 O O . MET A 1 261 ? 15.228 1.144 -7.153 1.00 94.62 261 MET A O 1
ATOM 2119 N N . ASN A 1 262 ? 15.489 2.986 -8.376 1.00 93.94 262 ASN A N 1
ATOM 2120 C CA . ASN A 1 262 ? 16.021 2.297 -9.549 1.00 93.94 262 ASN A CA 1
ATOM 2121 C C . ASN A 1 262 ? 17.483 1.818 -9.388 1.00 93.94 262 ASN A C 1
ATOM 2123 O O . ASN A 1 262 ? 18.052 1.190 -10.293 1.00 93.94 262 ASN A O 1
ATOM 2127 N N . SER A 1 263 ? 18.113 2.057 -8.233 1.00 93.31 263 SER A N 1
ATOM 2128 C CA . SER A 1 263 ? 19.476 1.597 -7.969 1.00 93.31 263 SER A CA 1
ATOM 2129 C C . SER A 1 263 ? 19.591 0.071 -8.067 1.00 93.31 263 SER A C 1
ATOM 2131 O O . SER A 1 263 ? 18.722 -0.687 -7.627 1.00 93.31 263 SER A O 1
ATOM 2133 N N . LEU A 1 264 ? 20.706 -0.407 -8.634 1.00 88.69 264 LEU A N 1
ATOM 2134 C CA . LEU A 1 264 ? 20.951 -1.844 -8.797 1.00 88.69 264 LEU A CA 1
ATOM 2135 C C . LEU A 1 264 ? 20.885 -2.586 -7.455 1.00 88.69 264 LEU A C 1
ATOM 2137 O O . LEU A 1 264 ? 20.289 -3.654 -7.377 1.00 88.69 264 LEU A O 1
ATOM 2141 N N . LEU A 1 265 ? 21.452 -1.993 -6.398 1.00 89.38 265 LEU A N 1
ATOM 2142 C CA . LEU A 1 265 ? 21.472 -2.578 -5.058 1.00 89.38 265 LEU A CA 1
ATOM 2143 C C . LEU A 1 265 ? 20.056 -2.858 -4.540 1.00 89.38 265 LEU A C 1
ATOM 2145 O O . LEU A 1 265 ? 19.783 -3.953 -4.049 1.00 89.38 265 LEU A O 1
ATOM 2149 N N . LEU A 1 266 ? 19.149 -1.883 -4.643 1.00 92.94 266 LEU A N 1
ATOM 2150 C CA . LEU A 1 266 ? 17.793 -2.041 -4.132 1.00 92.94 266 LEU A CA 1
ATOM 2151 C C . LEU A 1 266 ? 16.970 -3.001 -4.992 1.00 92.94 266 LEU A C 1
ATOM 2153 O O . LEU A 1 266 ? 16.298 -3.880 -4.448 1.00 92.94 266 LEU A O 1
ATOM 2157 N N . ARG A 1 267 ? 17.080 -2.906 -6.321 1.00 93.25 267 ARG A N 1
ATOM 2158 C CA . ARG A 1 267 ? 16.395 -3.828 -7.237 1.00 93.25 267 ARG A CA 1
ATOM 2159 C C . ARG A 1 267 ? 16.845 -5.277 -7.034 1.00 93.25 267 ARG A C 1
ATOM 2161 O O . ARG A 1 267 ? 15.994 -6.160 -6.923 1.00 93.25 267 ARG A O 1
ATOM 2168 N N . GLU A 1 268 ? 18.144 -5.530 -6.862 1.00 89.12 268 GLU A N 1
ATOM 2169 C CA . GLU A 1 268 ? 18.667 -6.864 -6.528 1.00 89.12 268 GLU A CA 1
ATOM 2170 C C . GLU A 1 268 ? 18.193 -7.351 -5.154 1.00 89.12 268 GLU A C 1
ATOM 2172 O O . GLU A 1 268 ? 17.885 -8.535 -4.989 1.00 89.12 268 GLU A O 1
ATOM 2177 N N . ASN A 1 269 ? 18.093 -6.455 -4.170 1.00 90.00 269 ASN A N 1
ATOM 2178 C CA . ASN A 1 269 ? 17.573 -6.787 -2.846 1.00 90.00 269 ASN A CA 1
ATOM 2179 C C . ASN A 1 269 ? 16.105 -7.219 -2.897 1.00 90.00 269 ASN A C 1
ATOM 2181 O O . ASN A 1 269 ? 15.759 -8.242 -2.299 1.00 90.00 269 ASN A O 1
ATOM 2185 N N . ILE A 1 270 ? 15.262 -6.486 -3.626 1.00 93.44 270 ILE A N 1
ATOM 2186 C CA . ILE A 1 270 ? 13.854 -6.840 -3.838 1.00 93.44 270 ILE A CA 1
ATOM 2187 C C . ILE A 1 270 ? 13.766 -8.157 -4.615 1.00 93.44 270 ILE A C 1
ATOM 2189 O O . ILE A 1 270 ? 13.060 -9.076 -4.194 1.00 93.44 270 ILE A O 1
ATOM 2193 N N . LEU A 1 271 ? 14.545 -8.311 -5.689 1.00 90.88 271 LEU A N 1
ATOM 2194 C CA . LEU A 1 271 ? 14.572 -9.539 -6.481 1.00 90.88 271 LEU A CA 1
ATOM 2195 C C . LEU A 1 271 ? 14.910 -10.754 -5.610 1.00 90.88 271 LEU A C 1
ATOM 2197 O O . LEU A 1 271 ? 14.166 -11.732 -5.559 1.00 90.88 271 LEU A O 1
ATOM 2201 N N . LYS A 1 272 ? 16.021 -10.675 -4.878 1.00 90.25 272 LYS A N 1
ATOM 2202 C CA . LYS A 1 272 ? 16.564 -11.784 -4.095 1.00 90.25 272 LYS A CA 1
ATOM 2203 C C . LYS A 1 272 ? 15.697 -12.137 -2.888 1.00 90.25 272 LYS A C 1
ATOM 2205 O O . LYS A 1 272 ? 15.595 -13.327 -2.577 1.00 90.25 272 LYS A O 1
ATOM 2210 N N . ASN A 1 273 ? 15.157 -11.150 -2.170 1.00 89.44 273 ASN A N 1
ATOM 2211 C CA . ASN A 1 273 ? 14.498 -11.362 -0.872 1.00 89.44 273 ASN A CA 1
ATOM 2212 C C . ASN A 1 273 ? 12.971 -11.381 -0.939 1.00 89.44 273 ASN A C 1
ATOM 2214 O O . ASN A 1 273 ? 12.360 -11.997 -0.072 1.00 89.44 273 ASN A O 1
ATOM 2218 N N . VAL A 1 274 ? 12.374 -10.758 -1.956 1.00 91.19 274 VAL A N 1
ATOM 2219 C CA . VAL A 1 274 ? 10.917 -10.660 -2.107 1.00 91.19 274 VAL A CA 1
ATOM 2220 C C . VAL A 1 274 ? 10.461 -11.456 -3.325 1.00 91.19 274 VAL A C 1
ATOM 2222 O O . VAL A 1 274 ? 9.636 -12.361 -3.201 1.00 91.19 274 VAL A O 1
ATOM 2225 N N . ILE A 1 275 ? 11.028 -11.196 -4.507 1.00 88.81 275 ILE A N 1
ATOM 2226 C CA . ILE A 1 275 ? 10.542 -11.801 -5.758 1.00 88.81 275 ILE A CA 1
ATOM 2227 C C . ILE A 1 275 ? 10.880 -13.291 -5.855 1.00 88.81 275 ILE A C 1
ATOM 2229 O O . ILE A 1 275 ? 10.047 -14.073 -6.302 1.00 88.81 275 ILE A O 1
ATOM 2233 N N . SER A 1 276 ? 12.046 -13.722 -5.384 1.00 85.88 276 SER A N 1
ATOM 2234 C CA . SER A 1 276 ? 12.423 -15.144 -5.396 1.00 85.88 276 SER A CA 1
ATOM 2235 C C . SER A 1 276 ? 11.664 -16.014 -4.380 1.00 85.88 276 SER A C 1
ATOM 2237 O O . SER A 1 276 ? 11.908 -17.216 -4.322 1.00 85.88 276 SER A O 1
ATOM 2239 N N . SER A 1 277 ? 10.768 -15.445 -3.564 1.00 80.62 277 SER A N 1
ATOM 2240 C CA . SER A 1 277 ? 9.917 -16.211 -2.641 1.00 80.62 277 SER A CA 1
ATOM 2241 C C . SER A 1 277 ? 8.753 -16.906 -3.374 1.00 80.62 277 SER A C 1
ATOM 2243 O O . SER A 1 277 ? 8.176 -16.354 -4.319 1.00 80.62 277 SER A O 1
ATOM 2245 N N . GLU A 1 278 ? 8.405 -18.126 -2.944 1.00 67.25 278 GLU A N 1
ATOM 2246 C CA . GLU A 1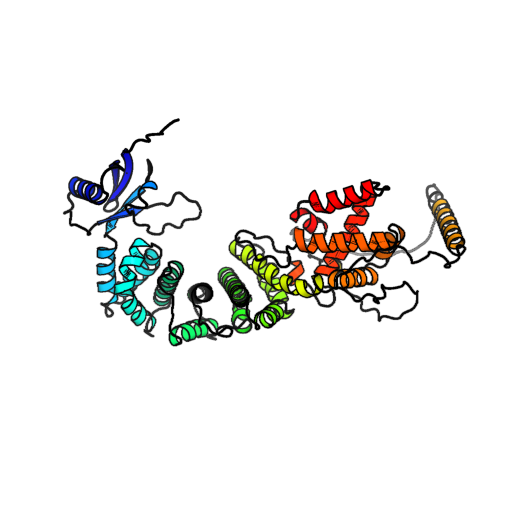 278 ? 7.505 -19.036 -3.678 1.00 67.25 278 GLU A CA 1
ATOM 2247 C C . GLU A 1 278 ? 6.037 -18.579 -3.744 1.00 67.25 278 GLU A C 1
ATOM 2249 O O . GLU A 1 278 ? 5.347 -18.893 -4.713 1.00 67.25 278 GLU A O 1
ATOM 2254 N N . LYS A 1 279 ? 5.533 -17.834 -2.750 1.00 76.06 279 LYS A N 1
ATOM 2255 C CA . LYS A 1 279 ? 4.139 -17.357 -2.719 1.00 76.06 279 LYS A CA 1
ATOM 2256 C C . LYS A 1 279 ? 4.070 -15.897 -2.301 1.00 76.06 279 LYS A C 1
ATOM 2258 O O . LYS A 1 279 ? 4.573 -15.531 -1.245 1.00 76.06 279 LYS A O 1
ATOM 2263 N N . LYS A 1 280 ? 3.394 -15.085 -3.115 1.00 83.00 280 LYS A N 1
ATOM 2264 C CA . LYS A 1 280 ? 3.170 -13.659 -2.855 1.00 83.00 280 LYS A CA 1
ATOM 2265 C C . LYS A 1 280 ? 1.692 -13.410 -2.626 1.00 83.00 280 LYS A C 1
ATOM 2267 O O . LYS A 1 280 ? 0.853 -13.951 -3.344 1.00 83.00 280 LYS A O 1
ATOM 2272 N N . SER A 1 281 ? 1.386 -12.609 -1.614 1.00 88.69 281 SER A N 1
ATOM 2273 C CA . SER A 1 281 ? 0.027 -12.131 -1.380 1.00 88.69 281 SER A CA 1
ATOM 2274 C C . SER A 1 281 ? -0.373 -11.120 -2.457 1.00 88.69 281 SER A C 1
ATOM 2276 O O . SER A 1 281 ? 0.488 -10.474 -3.054 1.00 88.69 281 SER A O 1
ATOM 2278 N N . SER A 1 282 ? -1.680 -10.938 -2.666 1.00 91.12 282 SER A N 1
ATOM 2279 C CA . SER A 1 282 ? -2.199 -9.879 -3.546 1.00 91.12 282 SER A CA 1
ATOM 2280 C C . SER A 1 282 ? -1.654 -8.503 -3.148 1.00 91.12 282 SER A C 1
ATOM 2282 O O . SER A 1 282 ? -1.236 -7.734 -4.003 1.00 91.12 282 SER A O 1
ATOM 2284 N N . PHE A 1 283 ? -1.571 -8.241 -1.838 1.00 92.56 283 PHE A N 1
ATOM 2285 C CA . PHE A 1 283 ? -0.995 -7.019 -1.277 1.00 92.56 283 PHE A CA 1
ATOM 2286 C C . PHE A 1 283 ? 0.473 -6.819 -1.680 1.00 92.56 283 PHE A C 1
ATOM 2288 O O . PHE A 1 283 ? 0.854 -5.738 -2.116 1.00 92.56 283 PHE A O 1
ATOM 2295 N N . MET A 1 284 ? 1.308 -7.858 -1.581 1.00 94.00 284 MET A N 1
ATOM 2296 C CA . MET A 1 284 ? 2.709 -7.768 -2.004 1.00 94.00 284 MET A CA 1
ATOM 2297 C C . MET A 1 284 ? 2.827 -7.541 -3.516 1.00 94.00 284 MET A C 1
ATOM 2299 O O . MET A 1 284 ? 3.595 -6.690 -3.954 1.00 94.00 284 MET A O 1
ATOM 2303 N N . SER A 1 285 ? 2.062 -8.286 -4.318 1.00 93.31 285 SER A N 1
ATOM 2304 C CA . SER A 1 285 ? 2.096 -8.163 -5.780 1.00 93.31 285 SER A CA 1
ATOM 2305 C C . SER A 1 285 ? 1.659 -6.774 -6.250 1.00 93.31 285 SER A C 1
ATOM 2307 O O . SER A 1 285 ? 2.322 -6.196 -7.107 1.00 93.31 285 SER A O 1
ATOM 2309 N N . HIS A 1 286 ? 0.616 -6.204 -5.637 1.00 95.44 286 HIS A N 1
ATOM 2310 C CA . HIS A 1 286 ? 0.205 -4.819 -5.874 1.00 95.44 286 HIS A CA 1
ATOM 2311 C C . HIS A 1 286 ? 1.336 -3.830 -5.566 1.00 95.44 286 HIS A C 1
ATOM 2313 O O . HIS A 1 286 ? 1.701 -3.017 -6.409 1.00 95.44 286 HIS A O 1
ATOM 2319 N N . ASN A 1 287 ? 1.976 -3.949 -4.399 1.00 95.88 287 ASN A N 1
ATOM 2320 C CA . ASN A 1 287 ? 3.078 -3.060 -4.025 1.00 95.88 287 ASN A CA 1
ATOM 2321 C C . ASN A 1 287 ? 4.286 -3.157 -4.973 1.00 95.88 287 ASN A C 1
ATOM 2323 O O . ASN A 1 287 ? 4.926 -2.145 -5.254 1.00 95.88 287 ASN A O 1
ATOM 2327 N N . LEU A 1 288 ? 4.589 -4.344 -5.505 1.00 95.81 288 LEU A N 1
ATOM 2328 C CA . LEU A 1 288 ? 5.628 -4.516 -6.528 1.00 95.81 288 LEU A CA 1
ATOM 2329 C C . LEU A 1 288 ? 5.227 -3.899 -7.875 1.00 95.81 288 LEU A C 1
ATOM 2331 O O . LEU A 1 288 ? 6.084 -3.346 -8.565 1.00 95.81 288 LEU A O 1
ATOM 2335 N N . TYR A 1 289 ? 3.945 -3.963 -8.240 1.00 95.19 289 TYR A N 1
ATOM 2336 C CA . TYR A 1 289 ? 3.410 -3.290 -9.425 1.00 95.19 289 TYR A CA 1
ATOM 2337 C C . TYR A 1 289 ? 3.520 -1.763 -9.307 1.00 95.19 289 TYR A C 1
ATOM 2339 O O . TYR A 1 289 ? 4.028 -1.114 -10.225 1.00 95.19 289 TYR A O 1
ATOM 2347 N N . VAL A 1 290 ? 3.116 -1.192 -8.169 1.00 96.50 290 VAL A N 1
ATOM 2348 C CA . VAL A 1 290 ? 3.242 0.249 -7.902 1.00 96.50 290 VAL A CA 1
ATOM 2349 C C . VAL A 1 290 ? 4.710 0.667 -7.975 1.00 96.50 290 VAL A C 1
ATOM 2351 O O . VAL A 1 290 ? 5.048 1.591 -8.711 1.00 96.50 290 VAL A O 1
ATOM 2354 N N . TYR A 1 291 ? 5.598 -0.076 -7.306 1.00 97.25 291 TYR A N 1
ATOM 2355 C CA . TYR A 1 291 ? 7.039 0.182 -7.321 1.00 97.25 291 TYR A CA 1
ATOM 2356 C C . TYR A 1 291 ? 7.607 0.193 -8.742 1.00 97.25 291 TYR A C 1
ATOM 2358 O O . TYR A 1 291 ? 8.325 1.116 -9.124 1.00 97.25 291 TYR A O 1
ATOM 2366 N N . GLN A 1 292 ? 7.274 -0.826 -9.543 1.00 94.81 292 GLN A N 1
ATOM 2367 C CA . GLN A 1 292 ? 7.677 -0.906 -10.945 1.00 94.81 292 GLN A CA 1
ATOM 2368 C C . GLN A 1 292 ? 7.177 0.303 -11.741 1.00 94.81 292 GLN A C 1
ATOM 2370 O O . GLN A 1 292 ? 7.934 0.874 -12.522 1.00 94.81 292 GLN A O 1
ATOM 2375 N N . THR A 1 293 ? 5.906 0.668 -11.573 1.00 94.75 293 THR A N 1
ATOM 2376 C CA . THR A 1 293 ? 5.286 1.783 -12.301 1.00 94.75 293 THR A CA 1
ATOM 2377 C C . THR A 1 293 ? 6.023 3.090 -12.013 1.00 94.75 293 THR A C 1
ATOM 2379 O O . THR A 1 293 ? 6.321 3.843 -12.939 1.00 94.75 293 THR A O 1
ATOM 2382 N N . LEU A 1 294 ? 6.400 3.307 -10.750 1.00 95.00 294 LEU A N 1
ATOM 2383 C CA . LEU A 1 294 ? 7.170 4.468 -10.313 1.00 95.00 294 LEU A CA 1
ATOM 2384 C C . LEU A 1 294 ? 8.573 4.500 -10.929 1.00 95.00 294 LEU A C 1
ATOM 2386 O O . LEU A 1 294 ? 8.935 5.493 -11.541 1.00 95.00 294 LEU A O 1
ATOM 2390 N N . ILE A 1 295 ? 9.363 3.424 -10.858 1.00 94.50 295 ILE A N 1
ATOM 2391 C CA . ILE A 1 295 ? 10.721 3.452 -11.443 1.00 94.50 295 ILE A CA 1
ATOM 2392 C C . ILE A 1 295 ? 10.709 3.543 -12.974 1.00 94.50 295 ILE A C 1
ATOM 2394 O O . ILE A 1 295 ? 11.625 4.115 -13.562 1.00 94.50 295 ILE A O 1
ATOM 2398 N N . LEU A 1 296 ? 9.678 3.003 -13.633 1.00 92.81 296 LEU A N 1
ATOM 2399 C CA . LEU A 1 296 ? 9.521 3.123 -15.081 1.00 92.81 296 LEU A CA 1
ATOM 2400 C C . LEU A 1 296 ? 9.129 4.544 -15.504 1.00 92.81 296 LEU A C 1
ATOM 2402 O O . LEU A 1 296 ? 9.336 4.887 -16.664 1.00 92.81 296 LEU A O 1
ATOM 2406 N N . SER A 1 297 ? 8.610 5.392 -14.609 1.00 92.50 297 SER A N 1
ATOM 2407 C CA . SER A 1 297 ? 8.277 6.784 -14.945 1.00 92.50 297 SER A CA 1
ATOM 2408 C C . SER A 1 297 ? 9.515 7.603 -15.340 1.00 92.50 297 SER A C 1
ATOM 2410 O O . SER A 1 297 ? 9.410 8.481 -16.197 1.00 92.50 297 SER A O 1
ATOM 2412 N N . LEU A 1 298 ? 10.704 7.252 -14.825 1.00 91.38 298 LEU A N 1
ATOM 2413 C CA . LEU A 1 298 ? 11.993 7.861 -15.193 1.00 91.38 298 LEU A CA 1
ATOM 2414 C C . LEU A 1 298 ? 12.257 7.813 -16.706 1.00 91.38 298 LEU A C 1
ATOM 2416 O O . LEU A 1 298 ? 12.890 8.704 -17.282 1.00 91.38 298 LEU A O 1
ATOM 2420 N N . GLU A 1 299 ? 11.726 6.790 -17.373 1.00 90.00 299 GLU A N 1
ATOM 2421 C CA . GLU A 1 299 ? 11.888 6.570 -18.805 1.00 90.00 299 GLU A CA 1
ATOM 2422 C C . GLU A 1 299 ? 11.115 7.574 -19.670 1.00 90.00 299 GLU A C 1
ATOM 2424 O O . GLU A 1 299 ? 11.437 7.777 -20.848 1.00 90.00 299 GLU A O 1
ATOM 2429 N N . LEU A 1 300 ? 10.144 8.280 -19.085 1.00 89.44 300 LEU A N 1
ATOM 2430 C CA . LEU A 1 300 ? 9.343 9.288 -19.773 1.00 89.44 300 LEU A CA 1
ATOM 2431 C C . LEU A 1 300 ? 10.210 10.427 -20.331 1.00 89.44 300 LEU A C 1
ATOM 2433 O O . LEU A 1 300 ? 9.939 10.942 -21.417 1.00 89.44 300 LEU A O 1
ATOM 2437 N N . THR A 1 301 ? 11.303 10.771 -19.645 1.00 88.12 301 THR A N 1
ATOM 2438 C CA . THR A 1 301 ? 12.255 11.796 -20.100 1.00 88.12 301 THR A CA 1
ATOM 2439 C C . THR A 1 301 ? 12.887 11.415 -21.440 1.00 88.12 301 THR A C 1
ATOM 2441 O O . THR A 1 301 ? 12.949 12.236 -22.359 1.00 88.12 301 THR A O 1
ATOM 2444 N N . ARG A 1 302 ? 13.322 10.155 -21.592 1.00 88.56 302 ARG A N 1
ATOM 2445 C CA . ARG A 1 302 ? 13.893 9.650 -22.854 1.00 88.56 302 ARG A CA 1
ATOM 2446 C C . ARG A 1 302 ? 12.823 9.473 -23.929 1.00 88.56 302 ARG A C 1
ATOM 2448 O O . ARG A 1 302 ? 13.102 9.680 -25.109 1.00 88.56 302 ARG A O 1
ATOM 2455 N N . PHE A 1 303 ? 11.603 9.117 -23.540 1.00 89.00 303 PHE A N 1
ATOM 2456 C CA . PHE A 1 303 ? 10.488 8.948 -24.469 1.00 89.00 303 PHE A CA 1
ATOM 2457 C C . PHE A 1 303 ? 9.971 10.275 -25.052 1.00 89.00 303 PHE A C 1
ATOM 2459 O O . PHE A 1 303 ? 9.611 10.328 -26.227 1.00 89.00 303 PHE A O 1
ATOM 2466 N N . ASN A 1 304 ? 9.966 11.357 -24.270 1.00 87.94 304 ASN A N 1
ATOM 2467 C CA . ASN A 1 304 ? 9.479 12.669 -24.716 1.00 87.94 304 ASN A CA 1
ATOM 2468 C C . ASN A 1 304 ? 10.551 13.511 -25.421 1.00 87.94 304 ASN A C 1
ATOM 2470 O O . ASN A 1 304 ? 10.230 14.445 -26.156 1.00 87.94 304 ASN A O 1
ATOM 2474 N N . LYS A 1 305 ? 11.834 13.208 -25.201 1.00 87.69 305 LYS A N 1
ATOM 2475 C CA . LYS A 1 305 ? 12.940 13.934 -25.827 1.00 87.69 305 LYS A CA 1
ATOM 2476 C C . LYS A 1 305 ? 13.115 13.503 -27.279 1.00 87.69 305 LYS A C 1
ATOM 2478 O O . LYS A 1 305 ? 13.433 12.348 -27.541 1.00 87.69 305 LYS A O 1
ATOM 2483 N N . LEU A 1 306 ? 12.986 14.444 -28.210 1.00 85.50 306 LEU A N 1
ATOM 2484 C CA . LEU A 1 306 ? 13.296 14.216 -29.620 1.00 85.50 306 LEU A CA 1
ATOM 2485 C C . LEU A 1 306 ? 14.805 14.214 -29.865 1.00 85.50 306 LEU A C 1
ATOM 2487 O O . LEU A 1 306 ? 15.562 14.958 -29.233 1.00 85.50 306 LEU A O 1
ATOM 2491 N N . VAL A 1 307 ? 15.231 13.379 -30.801 1.00 79.06 307 VAL A N 1
ATOM 2492 C CA . VAL A 1 307 ? 16.615 13.330 -31.260 1.00 79.06 307 VAL A CA 1
ATOM 2493 C C . VAL A 1 307 ? 16.867 14.476 -32.250 1.00 79.06 307 VAL A C 1
ATOM 2495 O O . VAL A 1 307 ? 15.979 14.855 -33.009 1.00 79.06 307 VAL A O 1
ATOM 2498 N N . SER A 1 308 ? 18.066 15.067 -32.230 1.00 68.75 308 SER A N 1
ATOM 2499 C CA . SER A 1 308 ? 18.433 16.143 -33.158 1.00 68.75 308 SER A CA 1
ATOM 2500 C C . SER A 1 308 ? 18.490 15.656 -34.613 1.00 68.75 308 SER A C 1
ATOM 2502 O O . SER A 1 308 ? 18.907 14.529 -34.880 1.00 68.75 308 SER A O 1
ATOM 2504 N N . GLU A 1 309 ? 18.142 16.540 -35.556 1.00 53.44 309 GLU A N 1
ATOM 2505 C CA . GLU A 1 309 ? 18.009 16.270 -37.005 1.00 53.44 309 GLU A CA 1
ATOM 2506 C C . GLU A 1 309 ? 19.272 15.681 -37.675 1.00 53.44 309 GLU A C 1
ATOM 2508 O O . GLU A 1 309 ? 19.184 15.089 -38.744 1.00 53.44 309 GLU A O 1
ATOM 2513 N N . ASN A 1 310 ? 20.440 15.779 -37.028 1.00 49.03 310 ASN A N 1
ATOM 2514 C CA . ASN A 1 310 ? 21.733 15.299 -37.535 1.00 49.03 310 ASN A CA 1
ATOM 2515 C C . ASN A 1 310 ? 22.199 13.975 -36.907 1.00 49.03 310 ASN A C 1
ATOM 2517 O O . ASN A 1 310 ? 23.394 13.665 -36.937 1.00 49.03 310 ASN A O 1
ATOM 2521 N N . THR A 1 311 ? 21.313 13.205 -36.275 1.00 51.47 311 THR A N 1
ATOM 2522 C CA . THR A 1 311 ? 21.721 11.919 -35.699 1.00 51.47 311 THR A CA 1
ATOM 2523 C C . THR A 1 311 ? 21.965 10.885 -36.785 1.00 51.47 311 THR A C 1
ATOM 2525 O O . THR A 1 311 ? 21.055 10.430 -37.473 1.00 51.47 311 THR A O 1
ATOM 2528 N N . HIS A 1 312 ? 23.231 10.495 -36.921 1.00 50.09 312 HIS A N 1
ATOM 2529 C CA . HIS A 1 312 ? 23.603 9.308 -37.670 1.00 50.09 312 HIS A CA 1
ATOM 2530 C C . HIS A 1 312 ? 23.011 8.087 -36.968 1.00 50.09 312 HIS A C 1
ATOM 2532 O O . HIS A 1 312 ? 23.418 7.728 -35.861 1.00 50.09 312 HIS A O 1
ATOM 2538 N N . PHE A 1 313 ? 22.072 7.426 -37.639 1.00 55.72 313 PHE A N 1
ATOM 2539 C CA . PHE A 1 313 ? 21.830 6.015 -37.384 1.00 55.72 313 PHE A CA 1
ATOM 2540 C C . PHE A 1 313 ? 23.130 5.252 -37.642 1.00 55.72 313 PHE A C 1
ATOM 2542 O O . PHE A 1 313 ? 23.973 5.740 -38.395 1.00 55.72 313 PHE A O 1
ATOM 2549 N N . PRO A 1 314 ? 23.342 4.085 -37.015 1.00 49.91 314 PRO A N 1
ATOM 2550 C CA . PRO A 1 314 ? 24.505 3.272 -37.320 1.00 49.91 314 PRO A CA 1
ATOM 2551 C C . PRO A 1 314 ? 24.486 2.895 -38.806 1.00 49.91 314 PRO A C 1
ATOM 2553 O O . PRO A 1 314 ? 23.888 1.892 -39.197 1.00 49.91 314 PRO A O 1
ATOM 2556 N N . ASP A 1 315 ? 25.177 3.685 -39.626 1.00 45.81 315 ASP A N 1
ATOM 2557 C CA . ASP A 1 315 ? 25.649 3.255 -40.924 1.00 45.81 315 ASP A CA 1
ATOM 2558 C C . ASP A 1 315 ? 26.442 1.989 -40.650 1.00 45.81 315 ASP A C 1
ATOM 2560 O O . ASP A 1 315 ? 27.379 1.965 -39.844 1.00 45.81 315 ASP A O 1
ATOM 2564 N N . ILE A 1 316 ? 26.045 0.886 -41.277 1.00 42.69 316 ILE A N 1
ATOM 2565 C CA . ILE A 1 316 ? 26.867 -0.317 -41.271 1.00 42.69 316 ILE A CA 1
ATOM 2566 C C . ILE A 1 316 ? 28.055 -0.042 -42.202 1.00 42.69 316 ILE A C 1
ATOM 2568 O O . ILE A 1 316 ? 28.229 -0.713 -43.217 1.00 42.69 316 ILE A O 1
ATOM 2572 N N . GLU A 1 317 ? 28.917 0.911 -41.854 1.00 34.66 317 GLU A N 1
ATOM 2573 C CA . GLU A 1 317 ? 30.305 0.794 -42.242 1.00 34.66 317 GLU A CA 1
ATOM 2574 C C . GLU A 1 317 ? 30.857 -0.416 -41.492 1.00 34.66 317 GLU A C 1
ATOM 2576 O O . GLU A 1 317 ? 30.813 -0.537 -40.266 1.00 34.66 317 GLU A O 1
ATOM 2581 N N . LEU A 1 318 ? 31.354 -1.378 -42.261 1.00 37.66 318 LEU A N 1
ATOM 2582 C CA . LEU A 1 318 ? 31.950 -2.623 -41.787 1.00 37.66 318 LEU A CA 1
ATOM 2583 C C . LEU A 1 318 ? 33.154 -2.441 -40.841 1.00 37.66 318 LEU A C 1
ATOM 2585 O O . LEU A 1 318 ? 33.727 -3.440 -40.410 1.00 37.66 318 LEU A O 1
ATOM 2589 N N . ASN A 1 319 ? 33.526 -1.217 -40.482 1.00 33.56 319 ASN A N 1
ATOM 2590 C CA . ASN A 1 319 ? 34.682 -0.899 -39.671 1.00 33.56 319 ASN A CA 1
ATOM 2591 C C . ASN A 1 319 ? 34.310 0.134 -38.618 1.00 33.56 319 ASN A C 1
ATOM 2593 O O . ASN A 1 319 ? 34.361 1.306 -38.918 1.00 33.56 319 ASN A O 1
ATOM 2597 N N . TYR A 1 320 ? 34.047 -0.278 -37.379 1.00 32.06 320 TYR A N 1
ATOM 2598 C CA . TYR A 1 320 ? 34.623 0.407 -36.221 1.00 32.06 320 TYR A CA 1
ATOM 2599 C C . TYR A 1 320 ? 34.660 -0.545 -35.027 1.00 32.06 320 TYR A C 1
ATOM 2601 O O . TYR A 1 320 ? 33.693 -1.219 -34.669 1.00 32.06 320 TYR A O 1
ATOM 2609 N N . HIS A 1 321 ? 35.846 -0.621 -34.433 1.00 31.59 321 HIS A N 1
ATOM 2610 C CA . HIS A 1 321 ? 36.152 -1.342 -33.211 1.00 31.59 321 HIS A CA 1
ATOM 2611 C C . HIS A 1 321 ? 35.450 -0.695 -32.005 1.00 31.59 321 HIS A C 1
ATOM 2613 O O . HIS A 1 321 ? 36.099 -0.051 -31.184 1.00 31.59 321 HIS A O 1
ATOM 2619 N N . TYR A 1 322 ? 34.146 -0.910 -31.833 1.00 34.00 322 TYR A N 1
ATOM 2620 C CA . TYR A 1 322 ? 33.578 -0.857 -30.487 1.00 34.00 322 TYR A CA 1
ATOM 2621 C C . TYR A 1 322 ? 34.001 -2.134 -29.762 1.00 34.00 322 TYR A C 1
ATOM 2623 O O . TYR A 1 322 ? 33.766 -3.252 -30.230 1.00 34.00 322 TYR A O 1
ATOM 2631 N N . LYS A 1 323 ? 34.744 -1.965 -28.660 1.00 31.02 323 LYS A N 1
ATOM 2632 C CA . LYS A 1 323 ? 35.255 -3.072 -27.846 1.00 31.02 323 LYS A CA 1
ATOM 2633 C C . LYS A 1 323 ? 34.109 -4.031 -27.545 1.00 31.02 323 LYS A C 1
ATOM 2635 O O . LYS A 1 323 ? 33.080 -3.642 -27.009 1.00 31.02 323 LYS A O 1
ATOM 2640 N N . ARG A 1 324 ? 34.329 -5.295 -27.900 1.00 31.92 324 ARG A N 1
ATOM 2641 C CA . ARG A 1 324 ? 33.465 -6.436 -27.616 1.00 31.92 324 ARG A CA 1
ATOM 2642 C C . ARG A 1 324 ? 33.299 -6.596 -26.102 1.00 31.92 324 ARG A C 1
ATOM 2644 O O . ARG A 1 324 ? 33.977 -7.422 -25.498 1.00 31.92 324 ARG A O 1
ATOM 2651 N N . ASN A 1 325 ? 32.395 -5.841 -25.495 1.00 32.12 325 ASN A N 1
ATOM 2652 C CA . ASN A 1 325 ? 31.838 -6.220 -24.211 1.00 32.12 325 ASN A CA 1
ATOM 2653 C C . ASN A 1 325 ? 30.796 -7.291 -24.528 1.00 32.12 325 ASN A C 1
ATOM 2655 O O . ASN A 1 325 ? 29.817 -7.040 -25.222 1.00 32.12 325 ASN A O 1
ATOM 2659 N N . LYS A 1 326 ? 31.071 -8.537 -24.132 1.00 30.97 326 LYS A N 1
ATOM 2660 C CA . LYS A 1 326 ? 30.057 -9.595 -24.138 1.00 30.97 326 LYS A CA 1
ATOM 2661 C C . LYS A 1 326 ? 28.964 -9.168 -23.153 1.00 30.97 326 LYS A C 1
ATOM 2663 O O . LYS A 1 326 ? 29.082 -9.461 -21.967 1.00 30.97 326 LYS A O 1
ATOM 2668 N N . PHE A 1 327 ? 27.932 -8.490 -23.633 1.00 37.53 327 PHE A N 1
ATOM 2669 C CA . PHE A 1 327 ? 26.690 -8.355 -22.890 1.00 37.53 327 PHE A CA 1
ATOM 2670 C C . PHE A 1 327 ? 26.008 -9.727 -22.917 1.00 37.53 327 PHE A C 1
ATOM 2672 O O . PHE A 1 327 ? 25.818 -10.316 -23.981 1.00 37.53 327 PHE A O 1
ATOM 2679 N N . LYS A 1 328 ? 25.777 -10.314 -21.738 1.00 35.91 328 LYS A N 1
ATOM 2680 C CA . LYS A 1 328 ? 25.020 -11.568 -21.624 1.00 35.91 328 LYS A CA 1
ATOM 2681 C C . LYS A 1 328 ? 23.556 -11.233 -21.896 1.00 35.91 328 LYS A C 1
ATOM 2683 O O . LYS A 1 328 ? 23.003 -10.423 -21.157 1.00 35.91 328 LYS A O 1
ATOM 2688 N N . SER A 1 329 ? 22.964 -11.854 -22.917 1.00 37.69 329 SER A N 1
ATOM 2689 C CA . SER A 1 329 ? 21.517 -11.783 -23.162 1.00 37.69 329 SER A CA 1
ATOM 2690 C C . SER A 1 329 ? 20.759 -12.284 -21.930 1.00 37.69 329 SER A C 1
ATOM 2692 O O . SER A 1 329 ? 21.285 -13.105 -21.165 1.00 37.69 329 SER A O 1
ATOM 2694 N N . PHE A 1 330 ? 19.528 -11.814 -21.727 1.00 35.38 330 PHE A N 1
ATOM 2695 C CA . PHE A 1 330 ? 18.678 -12.299 -20.639 1.00 35.38 330 PHE A CA 1
ATOM 2696 C C . PHE A 1 330 ? 18.509 -13.830 -20.663 1.00 35.38 330 PHE A C 1
ATOM 2698 O O . PHE A 1 330 ? 18.509 -14.456 -19.600 1.00 35.38 330 PHE A O 1
ATOM 2705 N N . SER A 1 331 ? 18.520 -14.455 -21.848 1.00 36.81 331 SER A N 1
ATOM 2706 C CA . SER A 1 331 ? 18.466 -15.917 -22.007 1.00 36.81 331 SER A CA 1
ATOM 2707 C C . SER A 1 331 ? 19.645 -16.659 -21.363 1.00 36.81 331 SER A C 1
ATOM 2709 O O . SER A 1 331 ? 19.499 -17.806 -20.949 1.00 36.81 331 SER A O 1
ATOM 2711 N N . ASP A 1 332 ? 20.810 -16.017 -21.232 1.00 35.72 332 ASP A N 1
ATOM 2712 C CA . ASP A 1 332 ? 22.009 -16.624 -20.636 1.00 35.72 332 ASP A CA 1
ATOM 2713 C C . ASP A 1 332 ? 21.996 -16.584 -19.094 1.00 35.72 332 ASP A C 1
ATOM 2715 O O . ASP A 1 332 ? 22.822 -17.241 -18.452 1.00 35.72 332 ASP A O 1
ATOM 2719 N N . LYS A 1 333 ? 21.094 -15.802 -18.478 1.00 36.78 333 LYS A N 1
ATOM 2720 C CA . LYS A 1 333 ? 20.956 -15.690 -17.012 1.00 36.78 333 LYS A CA 1
ATOM 2721 C C . LYS A 1 333 ? 19.866 -16.612 -16.445 1.00 36.78 333 LYS A C 1
ATOM 2723 O O . LYS A 1 333 ? 19.944 -16.974 -15.271 1.00 36.78 333 LYS A O 1
ATOM 2728 N N . ILE A 1 334 ? 18.908 -17.054 -17.263 1.00 31.33 334 ILE A N 1
ATOM 2729 C CA . ILE A 1 334 ? 17.815 -17.954 -16.864 1.00 31.33 334 ILE A CA 1
ATOM 2730 C C . ILE A 1 334 ? 18.241 -19.423 -17.055 1.00 31.33 334 ILE A C 1
ATOM 2732 O O . ILE A 1 334 ? 17.704 -20.164 -17.869 1.00 31.33 334 ILE A O 1
ATOM 2736 N N . THR A 1 335 ? 19.224 -19.890 -16.282 1.00 24.75 335 THR A N 1
ATOM 2737 C CA . THR A 1 335 ? 19.345 -21.332 -15.993 1.00 24.75 335 THR A CA 1
ATOM 2738 C C . THR A 1 335 ? 18.748 -21.600 -14.624 1.00 24.75 335 THR A C 1
ATOM 2740 O O . THR A 1 335 ? 19.458 -21.606 -13.616 1.00 24.75 335 THR A O 1
ATOM 2743 N N . PHE A 1 336 ? 17.438 -21.839 -14.579 1.00 28.45 336 PHE A N 1
ATOM 2744 C CA . PHE A 1 336 ? 16.828 -22.499 -13.433 1.00 28.45 336 PHE A CA 1
ATOM 2745 C C . PHE A 1 336 ? 17.334 -23.943 -13.400 1.00 28.45 336 PHE A C 1
ATOM 2747 O O . PHE A 1 336 ? 17.038 -24.747 -14.285 1.00 28.45 336 PHE A O 1
ATOM 2754 N N . LYS A 1 337 ? 18.120 -24.290 -12.375 1.00 24.34 337 LYS A N 1
ATOM 2755 C CA . LYS A 1 337 ? 18.299 -25.694 -12.003 1.00 24.34 337 LYS A CA 1
ATOM 2756 C C . LYS A 1 337 ? 16.953 -26.187 -11.485 1.00 24.34 337 LYS A C 1
ATOM 2758 O O . LYS A 1 337 ? 16.650 -26.021 -10.309 1.00 24.34 337 LYS A O 1
ATOM 2763 N N . VAL A 1 338 ? 16.157 -26.783 -12.365 1.00 25.45 338 VAL A N 1
ATOM 2764 C CA . VAL A 1 338 ? 15.046 -27.638 -11.951 1.00 25.45 338 VAL A CA 1
ATOM 2765 C C . VAL A 1 338 ? 15.678 -28.863 -11.297 1.00 25.45 338 VAL A C 1
ATOM 2767 O O . VAL A 1 338 ? 16.234 -29.736 -11.966 1.00 25.45 338 VAL A O 1
ATOM 2770 N N . GLY A 1 339 ? 15.705 -28.859 -9.967 1.00 23.36 339 GLY A N 1
ATOM 2771 C CA . GLY A 1 339 ? 16.081 -30.014 -9.172 1.00 23.36 339 GLY A CA 1
ATOM 2772 C C . GLY A 1 339 ? 14.979 -31.056 -9.266 1.00 23.36 339 GLY A C 1
ATOM 2773 O O . GLY A 1 339 ? 13.998 -30.973 -8.540 1.00 23.36 339 GLY A O 1
ATOM 2774 N N . ASN A 1 340 ? 15.151 -32.044 -10.141 1.00 25.31 340 ASN A N 1
ATOM 2775 C CA . ASN A 1 340 ? 14.436 -33.306 -10.004 1.00 25.31 340 ASN A CA 1
ATOM 2776 C C . ASN A 1 340 ? 15.236 -34.187 -9.039 1.00 25.31 340 ASN A C 1
ATOM 2778 O O . ASN A 1 340 ? 16.110 -34.950 -9.455 1.00 25.31 340 ASN A O 1
ATOM 2782 N N . GLU A 1 341 ? 14.963 -34.048 -7.743 1.00 23.62 341 GLU A N 1
ATOM 2783 C CA . GLU A 1 341 ? 15.228 -35.118 -6.786 1.00 23.62 341 GLU A CA 1
ATOM 2784 C C . GLU A 1 341 ? 14.060 -36.109 -6.842 1.00 23.62 341 GLU A C 1
ATOM 2786 O O . GLU A 1 341 ? 13.030 -35.907 -6.209 1.00 23.62 341 GLU A O 1
ATOM 2791 N N . GLU A 1 342 ? 14.234 -37.209 -7.573 1.00 26.77 342 GLU A N 1
ATOM 2792 C CA . GLU A 1 342 ? 13.549 -38.456 -7.239 1.00 26.77 342 GLU A CA 1
ATOM 2793 C C . GLU A 1 342 ? 14.581 -39.431 -6.671 1.00 26.77 342 GLU A C 1
ATOM 2795 O O . GLU A 1 342 ? 15.517 -39.877 -7.339 1.00 26.77 342 GLU A O 1
ATOM 2800 N N . GLN A 1 343 ? 14.426 -39.723 -5.380 1.00 23.56 343 GLN A N 1
ATOM 2801 C CA . GLN A 1 343 ? 15.171 -40.753 -4.675 1.00 23.56 343 GLN A CA 1
ATOM 2802 C C . GLN A 1 343 ? 14.713 -42.137 -5.153 1.00 23.56 343 GLN A C 1
ATOM 2804 O O . GLN A 1 343 ? 13.555 -42.508 -4.993 1.00 23.56 343 GLN A O 1
ATOM 2809 N N . GLY A 1 344 ? 15.648 -42.935 -5.670 1.00 22.89 344 GLY A N 1
ATOM 2810 C CA . GLY A 1 344 ? 15.402 -44.323 -6.058 1.00 22.89 344 GLY A CA 1
ATOM 2811 C C . GLY A 1 344 ? 16.676 -45.167 -6.086 1.00 22.89 344 GLY A C 1
ATOM 2812 O O . GLY A 1 344 ? 17.228 -45.414 -7.145 1.00 22.89 344 GLY A O 1
ATOM 2813 N N . VAL A 1 345 ? 17.117 -45.590 -4.896 1.00 24.30 345 VAL A N 1
ATOM 2814 C CA . VAL A 1 345 ? 17.878 -46.818 -4.559 1.00 24.30 345 VAL A CA 1
ATOM 2815 C C . VAL A 1 345 ? 19.191 -47.141 -5.321 1.00 24.30 345 VAL A C 1
ATOM 2817 O O . VAL A 1 345 ? 19.252 -47.385 -6.519 1.00 24.30 345 VAL A O 1
ATOM 2820 N N . LYS A 1 346 ? 20.268 -47.245 -4.527 1.00 23.64 346 LYS A N 1
ATOM 2821 C CA . LYS A 1 346 ? 21.666 -47.575 -4.868 1.00 23.64 346 LYS A CA 1
ATOM 2822 C C . LYS A 1 346 ? 21.889 -48.994 -5.421 1.00 23.64 346 LYS A C 1
ATOM 2824 O O . LYS A 1 346 ? 21.409 -49.943 -4.817 1.00 23.64 346 LYS A O 1
ATOM 2829 N N . CYS A 1 347 ? 22.847 -49.121 -6.353 1.00 19.50 347 CYS A N 1
ATOM 2830 C CA . CYS A 1 347 ? 23.898 -50.163 -6.376 1.00 19.50 347 CYS A CA 1
ATOM 2831 C C . CYS A 1 347 ? 25.145 -49.666 -7.166 1.00 19.50 347 CYS A C 1
ATOM 2833 O O . CYS A 1 347 ? 24.962 -49.113 -8.248 1.00 19.50 347 CYS A O 1
ATOM 2835 N N . PRO A 1 348 ? 26.402 -49.846 -6.686 1.00 24.11 348 PRO A N 1
ATOM 2836 C CA . PRO A 1 348 ? 27.623 -49.423 -7.397 1.00 24.11 348 PRO A CA 1
ATOM 2837 C C . PRO A 1 348 ? 28.477 -50.660 -7.855 1.00 24.11 348 PRO A C 1
ATOM 2839 O O . PRO A 1 348 ? 27.998 -51.789 -7.755 1.00 24.11 348 PRO A O 1
ATOM 2842 N N . PRO A 1 349 ? 29.713 -50.531 -8.395 1.00 36.72 349 PRO A N 1
ATOM 2843 C CA . PRO A 1 349 ? 30.010 -50.650 -9.835 1.00 36.72 349 PRO A CA 1
ATOM 2844 C C . PRO A 1 349 ? 31.106 -51.696 -10.167 1.00 36.72 349 PRO A C 1
ATOM 2846 O O . PRO A 1 349 ? 31.939 -51.996 -9.314 1.00 36.72 349 PRO A O 1
ATOM 2849 N N . LYS A 1 350 ? 31.230 -52.185 -11.418 1.00 21.48 350 LYS A N 1
ATOM 2850 C CA . LYS A 1 350 ? 32.478 -52.837 -11.900 1.00 21.48 350 LYS A CA 1
ATOM 2851 C C . LYS A 1 350 ? 32.760 -52.638 -13.406 1.00 21.48 350 LYS A C 1
ATOM 2853 O O . LYS A 1 350 ? 31.991 -53.108 -14.227 1.00 21.48 350 LYS A O 1
ATOM 2858 N N . ARG A 1 351 ? 33.910 -51.976 -13.662 1.00 21.83 351 ARG A N 1
ATOM 2859 C CA . ARG A 1 351 ? 35.019 -52.194 -14.644 1.00 21.83 351 ARG A CA 1
ATOM 2860 C C . ARG A 1 351 ? 34.683 -52.431 -16.132 1.00 21.83 351 ARG A C 1
ATOM 2862 O O . ARG A 1 351 ? 33.936 -53.339 -16.444 1.00 21.83 351 ARG A O 1
ATOM 2869 N N . ALA A 1 352 ? 35.147 -51.530 -17.016 1.00 25.86 352 ALA A N 1
ATOM 2870 C CA . ALA A 1 352 ? 36.345 -51.634 -17.896 1.00 25.86 352 ALA A CA 1
ATOM 2871 C C . ALA A 1 352 ? 36.110 -52.612 -19.077 1.00 25.86 352 ALA A C 1
ATOM 2873 O O . ALA A 1 352 ? 35.616 -53.702 -18.860 1.00 25.86 352 ALA A O 1
ATOM 2874 N N . ASP A 1 353 ? 36.300 -52.261 -20.351 1.00 22.80 353 ASP A N 1
ATOM 2875 C CA . ASP A 1 353 ? 37.598 -51.943 -20.944 1.00 22.80 353 ASP A CA 1
ATOM 2876 C C . ASP A 1 353 ? 37.521 -51.119 -22.244 1.00 22.80 353 ASP A C 1
ATOM 2878 O O . ASP A 1 353 ? 36.519 -51.071 -22.958 1.00 22.80 353 ASP A O 1
ATOM 2882 N N . ARG A 1 354 ? 38.656 -50.473 -22.531 1.00 28.89 354 ARG A N 1
ATOM 2883 C CA . ARG A 1 354 ? 39.036 -49.883 -23.819 1.00 28.89 354 ARG A CA 1
ATOM 2884 C C . ARG A 1 354 ? 39.107 -50.967 -24.896 1.00 28.89 354 ARG A C 1
ATOM 2886 O O . ARG A 1 354 ? 39.727 -51.985 -24.642 1.00 28.89 354 ARG A O 1
ATOM 2893 N N . GLU A 1 355 ? 38.722 -50.638 -26.129 1.00 23.16 355 GLU A N 1
ATOM 2894 C CA . GLU A 1 355 ? 39.645 -50.764 -27.267 1.00 23.16 355 GLU A CA 1
ATOM 2895 C C . GLU A 1 355 ? 39.163 -50.018 -28.515 1.00 23.16 355 GLU A C 1
ATOM 2897 O O . GLU A 1 355 ? 37.978 -49.788 -28.744 1.00 23.16 355 GLU A O 1
ATOM 2902 N N . ARG A 1 356 ? 40.143 -49.555 -29.289 1.00 23.86 356 ARG A N 1
ATOM 2903 C CA . ARG A 1 356 ? 40.025 -48.622 -30.406 1.00 23.86 356 ARG A CA 1
ATOM 2904 C C . ARG A 1 356 ? 40.468 -49.358 -31.670 1.00 23.86 356 ARG A C 1
ATOM 2906 O O . ARG A 1 356 ? 41.602 -49.822 -31.706 1.00 23.86 356 ARG A O 1
ATOM 2913 N N . SER A 1 357 ? 39.664 -49.250 -32.731 1.00 23.50 357 SER A N 1
ATOM 2914 C CA . SER A 1 357 ? 40.068 -49.062 -34.144 1.00 23.50 357 SER A CA 1
ATOM 2915 C C . SER A 1 357 ? 39.709 -50.161 -35.161 1.00 23.50 357 SER A C 1
ATOM 2917 O O . SER A 1 357 ? 40.124 -51.304 -35.046 1.00 23.50 357 SER A O 1
ATOM 2919 N N . LYS A 1 358 ? 39.134 -49.650 -36.267 1.00 22.33 358 LYS A N 1
ATOM 2920 C CA . LYS A 1 358 ? 39.256 -50.043 -37.689 1.00 22.33 358 LYS A CA 1
ATOM 2921 C C . LYS A 1 358 ? 38.220 -50.996 -38.318 1.00 22.33 358 LYS A C 1
ATOM 2923 O O . LYS A 1 358 ? 38.397 -52.199 -38.396 1.00 22.33 358 LYS A O 1
ATOM 2928 N N . THR A 1 359 ? 37.219 -50.330 -38.914 1.00 23.86 359 THR A N 1
ATOM 2929 C CA . THR A 1 359 ? 36.788 -50.399 -40.333 1.00 23.86 359 THR A CA 1
ATOM 2930 C C . THR A 1 359 ? 36.571 -51.760 -40.993 1.00 23.86 359 THR A C 1
ATOM 2932 O O . THR A 1 359 ? 37.547 -52.370 -41.409 1.00 23.86 359 THR A O 1
ATOM 2935 N N . VAL A 1 360 ? 35.307 -52.063 -41.335 1.00 22.42 360 VAL A N 1
ATOM 2936 C CA . VAL A 1 360 ? 34.898 -52.520 -42.681 1.00 22.42 360 VAL A CA 1
ATOM 2937 C C . VAL A 1 360 ? 33.520 -51.930 -43.022 1.00 22.42 360 VAL A C 1
ATOM 2939 O O . VAL A 1 360 ? 32.623 -51.849 -42.190 1.00 22.42 360 VAL A O 1
ATOM 2942 N N . VAL A 1 361 ? 33.421 -51.460 -44.262 1.00 26.23 361 VAL A N 1
ATOM 2943 C CA . VAL A 1 361 ? 32.331 -50.740 -44.926 1.00 26.23 361 VAL A CA 1
ATOM 2944 C C . VAL A 1 361 ? 31.172 -51.666 -45.303 1.00 26.23 361 VAL A C 1
ATOM 2946 O O . VAL A 1 361 ? 31.413 -52.700 -45.918 1.00 26.23 361 VAL A O 1
ATOM 2949 N N . LEU A 1 362 ? 29.927 -51.214 -45.101 1.00 23.77 362 LEU A N 1
ATOM 2950 C CA . LEU A 1 362 ? 28.785 -51.574 -45.952 1.00 23.77 362 LEU A CA 1
ATOM 2951 C C . LEU A 1 362 ? 27.954 -50.318 -46.277 1.00 23.77 362 LEU A C 1
ATOM 2953 O O . LEU A 1 362 ? 27.580 -49.546 -45.401 1.00 23.77 362 LEU A O 1
ATOM 2957 N N . LYS A 1 363 ? 27.765 -50.103 -47.584 1.00 25.28 363 LYS A N 1
ATOM 2958 C CA . LYS A 1 363 ? 27.096 -48.976 -48.253 1.00 25.28 363 LYS A CA 1
ATOM 2959 C C . LYS A 1 363 ? 25.569 -49.001 -48.082 1.00 25.28 363 LYS A C 1
ATOM 2961 O O . LYS A 1 363 ? 24.974 -50.071 -48.092 1.00 25.28 363 LYS A O 1
ATOM 2966 N N . GLY A 1 364 ? 24.968 -47.807 -48.116 1.00 23.44 364 GLY A N 1
ATOM 2967 C CA . GLY A 1 364 ? 23.539 -47.558 -48.367 1.00 23.44 364 GLY A CA 1
ATOM 2968 C C . GLY A 1 364 ? 23.108 -46.189 -47.819 1.00 23.44 364 GLY A C 1
ATOM 2969 O O . GLY A 1 364 ? 22.713 -46.094 -46.671 1.00 23.44 364 GLY A O 1
ATOM 2970 N N . SER A 1 365 ? 23.440 -45.079 -48.485 1.00 31.53 365 SER A N 1
ATOM 2971 C CA . SER A 1 365 ? 22.546 -44.340 -49.404 1.00 31.53 365 SER A CA 1
ATOM 2972 C C . SER A 1 365 ? 21.482 -43.465 -48.719 1.00 31.53 365 SER A C 1
ATOM 2974 O O . SER A 1 365 ? 20.318 -43.838 -48.707 1.00 31.53 365 SER A O 1
ATOM 2976 N N . SER A 1 366 ? 21.873 -42.267 -48.251 1.00 28.44 366 SER A N 1
ATOM 2977 C CA . SER A 1 366 ? 21.007 -41.063 -48.173 1.00 28.44 366 SER A CA 1
ATOM 2978 C C . SER A 1 366 ? 21.770 -39.828 -47.648 1.00 28.44 366 SER A C 1
ATOM 2980 O O . SER A 1 366 ? 21.413 -39.257 -46.623 1.00 28.44 366 SER A O 1
ATOM 2982 N N . SER A 1 367 ? 22.852 -39.408 -48.317 1.00 32.03 367 SER A N 1
ATOM 2983 C CA . SER A 1 367 ? 23.620 -38.210 -47.905 1.00 32.03 367 SER A CA 1
ATOM 2984 C C . SER A 1 367 ? 24.035 -37.276 -49.047 1.00 32.03 367 SER A C 1
ATOM 2986 O O . SER A 1 367 ? 24.700 -36.278 -48.796 1.00 32.03 367 SER A O 1
ATOM 2988 N N . ASN A 1 368 ? 23.621 -37.541 -50.292 1.00 34.03 368 ASN A N 1
ATOM 2989 C CA . ASN A 1 368 ? 24.097 -36.780 -51.458 1.00 34.03 368 ASN A CA 1
ATOM 2990 C C . ASN A 1 368 ? 23.032 -35.881 -52.114 1.00 34.03 368 ASN A C 1
ATOM 2992 O O . ASN A 1 368 ? 23.295 -35.318 -53.170 1.00 34.03 368 ASN A O 1
ATOM 2996 N N . LEU A 1 369 ? 21.857 -35.706 -51.494 1.00 30.72 369 LEU A N 1
ATOM 2997 C CA . LEU A 1 369 ? 20.829 -34.771 -51.984 1.00 30.72 369 LEU A CA 1
ATOM 2998 C C . LEU A 1 369 ? 20.805 -33.433 -51.219 1.00 30.72 369 LEU A C 1
ATOM 3000 O O . LEU A 1 369 ? 20.309 -32.443 -51.739 1.00 30.72 369 LEU A O 1
ATOM 3004 N N . LEU A 1 370 ? 21.367 -33.387 -50.004 1.00 32.06 370 LEU A N 1
ATOM 3005 C CA . LEU A 1 370 ? 21.369 -32.179 -49.167 1.00 32.06 370 LEU A CA 1
ATOM 3006 C C . LEU A 1 370 ? 22.601 -31.286 -49.379 1.00 32.06 370 LEU A C 1
ATOM 3008 O O . LEU A 1 370 ? 22.505 -30.083 -49.167 1.00 32.06 370 LEU A O 1
ATOM 3012 N N . MET A 1 371 ? 23.734 -31.830 -49.845 1.00 32.66 371 MET A N 1
ATOM 3013 C CA . MET A 1 371 ? 24.933 -31.014 -50.103 1.00 32.66 371 MET A CA 1
ATOM 3014 C C . MET A 1 371 ? 24.936 -30.327 -51.473 1.00 32.66 371 MET A C 1
ATOM 3016 O O . MET A 1 371 ? 25.441 -29.219 -51.597 1.00 32.66 371 MET A O 1
ATOM 3020 N N . THR A 1 372 ? 24.288 -30.904 -52.486 1.00 33.09 372 THR A N 1
ATOM 3021 C CA . THR A 1 372 ? 24.168 -30.262 -53.807 1.00 33.09 372 THR A CA 1
ATOM 3022 C C . THR A 1 372 ? 23.170 -29.101 -53.811 1.00 33.09 372 THR A C 1
ATOM 3024 O O . THR A 1 372 ? 23.339 -28.154 -54.577 1.00 33.09 372 THR A O 1
ATOM 3027 N N . GLN A 1 373 ? 22.173 -29.114 -52.917 1.00 32.75 373 GLN A N 1
ATOM 3028 C CA . GLN A 1 373 ? 21.249 -27.988 -52.741 1.00 32.75 373 GLN A CA 1
ATOM 3029 C C . GLN A 1 373 ? 21.894 -26.823 -51.981 1.00 32.75 373 GLN A C 1
ATOM 3031 O O . GLN A 1 373 ? 21.654 -25.675 -52.341 1.00 32.75 373 GLN A O 1
ATOM 3036 N N . PHE A 1 374 ? 22.763 -27.090 -51.000 1.00 31.12 374 PHE A N 1
ATOM 3037 C CA . PHE A 1 374 ? 23.463 -26.036 -50.258 1.00 31.12 374 PHE A CA 1
ATOM 3038 C C . PHE A 1 374 ? 24.517 -25.305 -51.101 1.00 31.12 374 PHE A C 1
ATOM 3040 O O . PHE A 1 374 ? 24.585 -24.078 -51.031 1.00 31.12 374 PHE A O 1
ATOM 3047 N N . ASP A 1 375 ? 25.270 -26.008 -51.952 1.00 33.44 375 ASP A N 1
ATOM 3048 C CA . ASP A 1 375 ? 26.252 -25.363 -52.837 1.00 33.44 375 ASP A CA 1
ATOM 3049 C C . ASP A 1 375 ? 25.586 -24.580 -53.982 1.00 33.44 375 ASP A C 1
ATOM 3051 O O . ASP A 1 375 ? 26.061 -23.507 -54.358 1.00 33.44 375 ASP A O 1
ATOM 3055 N N . SER A 1 376 ? 24.425 -25.035 -54.474 1.00 33.28 376 SER A N 1
ATOM 3056 C CA . SER A 1 376 ? 23.637 -24.292 -55.468 1.00 33.28 376 SER A CA 1
ATOM 3057 C C . SER A 1 376 ? 22.981 -23.038 -54.870 1.00 33.28 376 SER A C 1
ATOM 3059 O O . SER A 1 376 ? 22.946 -21.996 -55.523 1.00 33.28 376 SER A O 1
ATOM 3061 N N . MET A 1 377 ? 22.543 -23.084 -53.606 1.00 32.06 377 MET A N 1
ATOM 3062 C CA . MET A 1 377 ? 21.989 -21.921 -52.895 1.00 32.06 377 MET A CA 1
ATOM 3063 C C . MET A 1 377 ? 23.069 -20.905 -52.501 1.00 32.06 377 MET A C 1
ATOM 3065 O O . MET A 1 377 ? 22.804 -19.706 -52.502 1.00 32.06 377 MET A O 1
ATOM 3069 N N . LYS A 1 378 ? 24.294 -21.365 -52.217 1.00 34.75 378 LYS A N 1
ATOM 3070 C CA . LYS A 1 378 ? 25.457 -20.507 -51.945 1.00 34.75 378 LYS A CA 1
ATOM 3071 C C . LYS A 1 378 ? 25.958 -19.807 -53.215 1.00 34.75 378 LYS A C 1
ATOM 3073 O O . LYS A 1 378 ? 26.214 -18.613 -53.179 1.00 34.75 378 LYS A O 1
ATOM 3078 N N . SER A 1 379 ? 25.965 -20.506 -54.354 1.00 33.72 379 SER A N 1
ATOM 3079 C CA . SER A 1 379 ? 26.254 -19.934 -55.682 1.00 33.72 379 SER A CA 1
ATOM 3080 C C . SER A 1 379 ? 25.201 -18.915 -56.151 1.00 33.72 379 SER A C 1
ATOM 3082 O O . SER A 1 379 ? 25.556 -17.933 -56.811 1.00 33.72 379 SER A O 1
ATOM 3084 N N . LEU A 1 380 ? 23.925 -19.117 -55.801 1.00 32.06 380 LEU A N 1
ATOM 3085 C CA . LEU A 1 380 ? 22.853 -18.152 -56.063 1.00 32.06 380 LEU A CA 1
ATOM 3086 C C . LEU A 1 380 ? 22.934 -16.940 -55.123 1.00 32.06 380 LEU A C 1
ATOM 3088 O O . LEU A 1 380 ? 22.756 -15.823 -55.595 1.00 32.06 380 LEU A O 1
ATOM 3092 N N . LEU A 1 381 ? 23.283 -17.128 -53.842 1.00 33.62 381 LEU A N 1
ATOM 3093 C CA . LEU A 1 381 ? 23.537 -16.020 -52.910 1.00 33.62 381 LEU A CA 1
ATOM 3094 C C . LEU A 1 381 ? 24.757 -15.181 -53.315 1.00 33.62 381 LEU A C 1
ATOM 3096 O O . LEU A 1 381 ? 24.677 -13.957 -53.272 1.00 33.62 381 LEU A O 1
ATOM 3100 N N . ASP A 1 382 ? 25.851 -15.812 -53.746 1.00 33.03 382 ASP A N 1
ATOM 3101 C CA . ASP A 1 382 ? 27.056 -15.112 -54.211 1.00 33.03 382 ASP A CA 1
ATOM 3102 C C . ASP A 1 382 ? 26.810 -14.402 -55.561 1.00 33.03 382 ASP A C 1
ATOM 3104 O O . ASP A 1 382 ? 27.303 -13.294 -55.776 1.00 33.03 382 ASP A O 1
ATOM 3108 N N . SER A 1 383 ? 25.961 -14.963 -56.437 1.00 32.50 383 SER A N 1
ATOM 3109 C CA . SER A 1 383 ? 25.505 -14.274 -57.659 1.00 32.50 383 SER A CA 1
ATOM 3110 C C . SER A 1 383 ? 24.591 -13.085 -57.343 1.00 32.50 383 SER A C 1
ATOM 3112 O O . SER A 1 383 ? 24.775 -12.015 -57.920 1.00 32.50 383 SER A O 1
ATOM 3114 N N . SER A 1 384 ? 23.658 -13.216 -56.394 1.00 32.03 384 SER A N 1
ATOM 3115 C CA . SER A 1 384 ? 22.790 -12.117 -55.947 1.00 32.03 384 SER A CA 1
ATOM 3116 C C . SER A 1 384 ? 23.557 -11.015 -55.202 1.00 32.03 384 SER A C 1
ATOM 3118 O O . SER A 1 384 ? 23.234 -9.843 -55.368 1.00 32.03 384 SER A O 1
ATOM 3120 N N . LEU A 1 385 ? 24.612 -11.355 -54.452 1.00 32.47 385 LEU A N 1
ATOM 3121 C CA . LEU A 1 385 ? 25.528 -10.389 -53.828 1.00 32.47 385 LEU A CA 1
ATOM 3122 C C . LEU A 1 385 ? 26.405 -9.661 -54.858 1.00 32.47 385 LEU A C 1
ATOM 3124 O O . LEU A 1 385 ? 26.682 -8.478 -54.687 1.00 32.47 385 LEU A O 1
ATOM 3128 N N . SER A 1 386 ? 26.792 -10.327 -55.952 1.00 32.69 386 SER A N 1
ATOM 3129 C CA . SER A 1 386 ? 27.518 -9.685 -57.060 1.00 32.69 386 SER A CA 1
ATOM 3130 C C . SER A 1 386 ? 26.634 -8.784 -57.937 1.00 32.69 386 SER A C 1
ATOM 3132 O O . SER A 1 386 ? 27.135 -7.845 -58.554 1.00 32.69 386 SER A O 1
ATOM 3134 N N . LEU A 1 387 ? 25.316 -9.026 -57.959 1.00 30.69 387 LEU A N 1
ATOM 3135 C CA . LEU A 1 387 ? 24.327 -8.168 -58.623 1.00 30.69 387 LEU A CA 1
ATOM 3136 C C . LEU A 1 387 ? 23.983 -6.919 -57.794 1.00 30.69 387 LEU A C 1
ATOM 3138 O O . LEU A 1 387 ? 23.668 -5.887 -58.371 1.00 30.69 387 LEU A O 1
ATOM 3142 N N . LEU A 1 388 ? 24.132 -6.977 -56.466 1.00 33.97 388 LEU A N 1
ATOM 3143 C CA . LEU A 1 388 ? 23.962 -5.835 -55.554 1.00 33.97 388 LEU A CA 1
ATOM 3144 C C . LEU A 1 388 ? 25.189 -4.905 -55.471 1.00 33.97 388 LEU A C 1
ATOM 3146 O O . LEU A 1 388 ? 25.131 -3.881 -54.801 1.00 33.97 388 LEU A O 1
ATOM 3150 N N . GLN A 1 389 ? 26.294 -5.232 -56.151 1.00 35.22 389 GLN A N 1
ATOM 3151 C CA . GLN A 1 389 ? 27.448 -4.333 -56.317 1.00 35.22 389 GLN A CA 1
ATOM 3152 C C . GLN A 1 389 ? 27.399 -3.524 -57.624 1.00 35.22 389 GLN A C 1
ATOM 3154 O O . GLN A 1 389 ? 28.402 -2.915 -57.997 1.00 35.22 389 GLN A O 1
ATOM 3159 N N . LYS A 1 390 ? 26.270 -3.534 -58.347 1.00 32.47 390 LYS A N 1
ATOM 3160 C CA . LYS A 1 390 ? 26.157 -2.894 -59.666 1.00 32.47 390 LYS A CA 1
ATOM 3161 C C . LYS A 1 390 ? 25.048 -1.865 -59.842 1.00 32.47 390 LYS A C 1
ATOM 3163 O O . LYS A 1 390 ? 24.941 -1.336 -60.941 1.00 32.47 390 LYS A O 1
ATOM 3168 N N . ASP A 1 391 ? 24.321 -1.526 -58.788 1.00 27.84 391 ASP A N 1
ATOM 3169 C CA . ASP A 1 391 ? 23.477 -0.339 -58.816 1.00 27.84 391 ASP A CA 1
ATOM 3170 C C . ASP A 1 391 ? 24.211 0.781 -58.082 1.00 27.84 391 ASP A C 1
ATOM 3172 O O . ASP A 1 391 ? 24.470 0.710 -56.879 1.00 27.84 391 ASP A O 1
ATOM 3176 N N . ASP A 1 392 ? 24.631 1.771 -58.866 1.00 26.72 392 ASP A N 1
ATOM 3177 C CA . ASP A 1 392 ? 25.279 2.989 -58.409 1.00 26.72 392 ASP A CA 1
ATOM 3178 C C . ASP A 1 392 ? 24.489 3.608 -57.245 1.00 26.72 392 ASP A C 1
ATOM 3180 O O . ASP A 1 392 ? 23.318 3.965 -57.375 1.00 26.72 392 ASP A O 1
ATOM 3184 N N . PHE A 1 393 ? 25.161 3.793 -56.106 1.00 34.84 393 PHE A N 1
ATOM 3185 C CA . PHE A 1 393 ? 24.704 4.598 -54.968 1.00 34.84 393 PHE A CA 1
ATOM 3186 C C . PHE A 1 393 ? 24.715 6.104 -55.298 1.00 34.84 393 PHE A C 1
ATOM 3188 O O . PHE A 1 393 ? 25.223 6.928 -54.539 1.00 34.84 393 PHE A O 1
ATOM 3195 N N . SER A 1 394 ? 24.169 6.492 -56.446 1.00 32.81 394 SER A N 1
ATOM 3196 C CA . SER A 1 394 ? 23.973 7.888 -56.814 1.00 32.81 394 SER A CA 1
ATOM 3197 C C . SER A 1 394 ? 22.609 8.051 -57.466 1.00 32.81 394 SER A C 1
ATOM 3199 O O . SER A 1 394 ? 22.366 7.489 -58.531 1.00 32.81 394 SER A O 1
ATOM 3201 N N . ASN A 1 395 ? 21.768 8.870 -56.833 1.00 30.72 395 ASN A N 1
ATOM 3202 C CA . ASN A 1 395 ? 20.407 9.255 -57.221 1.00 30.72 395 ASN A CA 1
ATOM 3203 C C . ASN A 1 395 ? 19.284 8.375 -56.654 1.00 30.72 395 ASN A C 1
ATOM 3205 O O . ASN A 1 395 ? 18.471 7.825 -57.390 1.00 30.72 395 ASN A O 1
ATOM 3209 N N . TYR A 1 396 ? 19.160 8.356 -55.327 1.00 30.66 396 TYR A N 1
ATOM 3210 C CA . TYR A 1 396 ? 17.840 8.629 -54.762 1.00 30.66 396 TYR A CA 1
ATOM 3211 C C . TYR A 1 396 ? 17.862 10.060 -54.251 1.00 30.66 396 TYR A C 1
ATOM 3213 O O . TYR A 1 396 ? 18.624 10.401 -53.348 1.00 30.66 396 TYR A O 1
ATOM 3221 N N . ASP A 1 397 ? 17.078 10.890 -54.928 1.00 26.86 397 ASP A N 1
ATOM 3222 C CA . ASP A 1 397 ? 16.784 12.261 -54.559 1.00 26.86 397 ASP A CA 1
ATOM 3223 C C . ASP A 1 397 ? 16.213 12.244 -53.133 1.00 26.86 397 ASP A C 1
ATOM 3225 O O . ASP A 1 397 ? 15.111 11.751 -52.881 1.00 26.86 397 ASP A O 1
ATOM 3229 N N . VAL A 1 398 ? 17.025 12.677 -52.168 1.00 36.53 398 VAL A N 1
ATOM 3230 C CA . VAL A 1 398 ? 16.607 12.921 -50.786 1.00 36.53 398 VAL A CA 1
ATOM 3231 C C . VAL A 1 398 ? 15.823 14.226 -50.823 1.00 36.53 398 VAL A C 1
ATOM 3233 O O . VAL A 1 398 ? 16.362 15.300 -50.574 1.00 36.53 398 VAL A O 1
ATOM 3236 N N . GLY A 1 399 ? 14.567 14.139 -51.242 1.00 33.41 399 GLY A N 1
ATOM 3237 C CA . GLY A 1 399 ? 13.793 15.321 -51.585 1.00 33.41 399 GLY A CA 1
ATOM 3238 C C . GLY A 1 399 ? 12.317 15.028 -51.769 1.00 33.41 399 GLY A C 1
ATOM 3239 O O . GLY A 1 399 ? 11.784 15.333 -52.820 1.00 33.41 399 GLY A O 1
ATOM 3240 N N . GLU A 1 400 ? 11.671 14.430 -50.764 1.00 31.73 400 GLU A N 1
ATOM 3241 C CA . GLU A 1 400 ? 10.234 14.607 -50.502 1.00 31.73 400 GLU A CA 1
ATOM 3242 C C . GLU A 1 400 ? 9.903 14.086 -49.084 1.00 31.73 400 GLU A C 1
ATOM 3244 O O . GLU A 1 400 ? 9.797 12.888 -48.831 1.00 31.73 400 GLU A O 1
ATOM 3249 N N . ASP A 1 401 ? 9.852 15.027 -48.136 1.00 36.91 401 ASP A N 1
ATOM 3250 C CA . ASP A 1 401 ? 9.131 15.024 -46.854 1.00 36.91 401 ASP A CA 1
ATOM 3251 C C . ASP A 1 401 ? 8.862 13.684 -46.139 1.00 36.91 401 ASP A C 1
ATOM 3253 O O . ASP A 1 401 ? 7.736 13.191 -46.121 1.00 36.91 401 ASP A O 1
ATOM 3257 N N . LEU A 1 402 ? 9.837 13.176 -45.375 1.00 42.19 402 LEU A N 1
ATOM 3258 C CA . LEU A 1 402 ? 9.547 12.310 -44.223 1.00 42.19 402 LEU A CA 1
ATOM 3259 C C . LEU A 1 402 ? 10.332 12.751 -42.992 1.00 42.19 402 LEU A C 1
ATOM 3261 O O . LEU A 1 402 ? 11.365 12.194 -42.629 1.00 42.19 402 LEU A O 1
ATOM 3265 N N . ASN A 1 403 ? 9.778 13.751 -42.317 1.00 49.44 403 ASN A N 1
ATOM 3266 C CA . ASN A 1 403 ? 10.210 14.193 -41.002 1.00 49.44 403 ASN A CA 1
ATOM 3267 C C . ASN A 1 403 ? 9.764 13.162 -39.936 1.00 49.44 403 ASN A C 1
ATOM 3269 O O . ASN A 1 403 ? 8.821 13.401 -39.180 1.00 49.44 403 ASN A O 1
ATO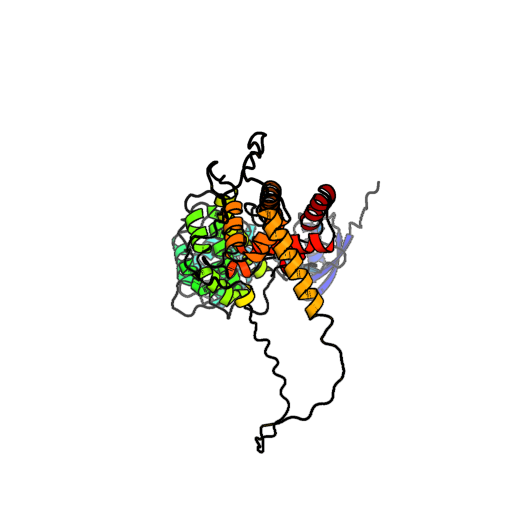M 3273 N N . ILE A 1 404 ? 10.357 11.956 -39.928 1.00 58.25 404 ILE A N 1
ATOM 3274 C CA . ILE A 1 404 ? 10.123 10.983 -38.848 1.00 58.25 404 ILE A CA 1
ATOM 3275 C C . ILE A 1 404 ? 10.860 11.491 -37.613 1.00 58.25 404 ILE A C 1
ATOM 3277 O O . ILE A 1 404 ? 12.070 11.326 -37.474 1.00 58.25 404 ILE A O 1
ATOM 3281 N N . SER A 1 405 ? 10.104 12.105 -36.710 1.00 67.62 405 SER A N 1
ATOM 3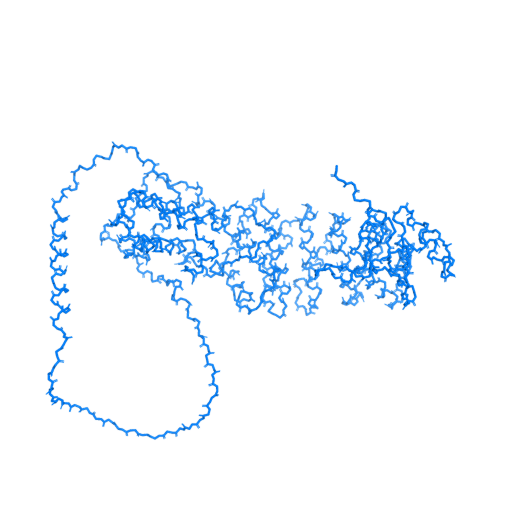282 C CA . SER A 1 405 ? 10.608 12.551 -35.420 1.00 67.62 405 SER A CA 1
ATOM 3283 C C . SER A 1 405 ? 10.824 11.342 -34.506 1.00 67.62 405 SER A C 1
ATOM 3285 O O . SER A 1 405 ? 9.868 10.695 -34.077 1.00 67.62 405 SER A O 1
ATOM 3287 N N . LEU A 1 406 ? 12.087 10.993 -34.260 1.00 80.19 406 LEU A N 1
ATOM 3288 C CA . LEU A 1 406 ? 12.461 9.901 -33.367 1.00 80.19 406 LEU A CA 1
ATOM 3289 C C . LEU A 1 406 ? 12.658 10.440 -31.951 1.00 80.19 406 LEU A C 1
ATOM 3291 O O . LEU A 1 406 ? 13.309 11.469 -31.770 1.00 80.19 406 LEU A O 1
ATOM 3295 N N . ASN A 1 407 ? 12.148 9.732 -30.943 1.00 86.25 407 ASN A N 1
ATOM 3296 C CA . ASN A 1 407 ? 12.513 10.018 -29.560 1.00 86.25 407 ASN A CA 1
ATOM 3297 C C . ASN A 1 407 ? 13.808 9.306 -29.146 1.00 86.25 407 ASN A C 1
ATOM 3299 O O . ASN A 1 407 ? 14.212 8.300 -29.737 1.00 86.25 407 ASN A O 1
ATOM 3303 N N . GLN A 1 408 ? 14.464 9.836 -28.115 1.00 86.50 408 GLN A N 1
ATOM 3304 C CA . GLN A 1 408 ? 15.739 9.330 -27.615 1.00 86.50 408 GLN A CA 1
ATOM 3305 C C . GLN A 1 408 ? 15.636 7.855 -27.216 1.00 86.50 408 GLN A C 1
ATOM 3307 O O . GLN A 1 408 ? 16.528 7.075 -27.530 1.00 86.50 408 GLN A O 1
ATOM 3312 N N . MET A 1 409 ? 14.523 7.450 -26.602 1.00 89.62 409 MET A N 1
ATOM 3313 C CA . MET A 1 409 ? 14.282 6.057 -26.225 1.00 89.62 409 MET A CA 1
ATOM 3314 C C . MET A 1 409 ? 14.308 5.098 -27.423 1.00 89.62 409 MET A C 1
ATOM 3316 O O . MET A 1 409 ? 14.996 4.080 -27.384 1.00 89.62 409 MET A O 1
ATOM 3320 N N . THR A 1 410 ? 13.586 5.409 -28.503 1.00 89.50 410 THR A N 1
ATOM 3321 C CA . THR A 1 410 ? 13.547 4.551 -29.699 1.00 89.50 410 THR A CA 1
ATOM 3322 C C . THR A 1 410 ? 14.917 4.496 -30.361 1.00 89.50 410 THR A C 1
ATOM 3324 O O . THR A 1 410 ? 15.343 3.437 -30.816 1.00 89.50 410 THR A O 1
ATOM 3327 N N . HIS A 1 411 ? 15.633 5.619 -30.385 1.00 85.81 411 HIS A N 1
ATOM 3328 C CA . HIS A 1 411 ? 17.006 5.665 -30.872 1.00 85.81 411 HIS A CA 1
ATOM 3329 C C . HIS A 1 411 ? 17.931 4.729 -30.080 1.00 85.81 411 HIS A C 1
ATOM 3331 O O . HIS A 1 411 ? 18.616 3.895 -30.678 1.00 85.81 411 HIS A O 1
ATOM 3337 N N . ASP A 1 412 ? 17.901 4.800 -28.749 1.00 87.12 412 ASP A N 1
ATOM 3338 C CA . ASP A 1 412 ? 18.709 3.943 -27.874 1.00 87.12 412 ASP A CA 1
ATOM 3339 C C . ASP A 1 412 ? 18.357 2.456 -28.071 1.00 87.12 412 ASP A C 1
ATOM 3341 O O . ASP A 1 412 ? 19.249 1.609 -28.182 1.00 87.12 412 ASP A O 1
ATOM 3345 N N . CYS A 1 413 ? 17.067 2.143 -28.233 1.00 90.50 413 CYS A N 1
ATOM 3346 C CA . CYS A 1 413 ? 16.578 0.800 -28.547 1.00 90.50 413 CYS A CA 1
ATOM 3347 C C . CYS A 1 413 ? 17.109 0.269 -29.885 1.00 90.50 413 CYS A C 1
ATOM 3349 O O . CYS A 1 413 ? 17.555 -0.878 -29.965 1.00 90.50 413 CYS A O 1
ATOM 3351 N N . ILE A 1 414 ? 17.093 1.089 -30.941 1.00 88.06 414 ILE A N 1
ATOM 3352 C CA . ILE A 1 414 ? 17.622 0.712 -32.261 1.00 88.06 414 ILE A CA 1
ATOM 3353 C C . ILE A 1 414 ? 19.120 0.418 -32.164 1.00 88.06 414 ILE A C 1
ATOM 3355 O O . ILE A 1 414 ? 19.582 -0.594 -32.698 1.00 88.06 414 ILE A O 1
ATOM 3359 N N . ILE A 1 415 ? 19.876 1.267 -31.461 1.00 85.19 415 ILE A N 1
ATOM 3360 C CA . ILE A 1 415 ? 21.309 1.057 -31.234 1.00 85.19 415 ILE A CA 1
ATOM 3361 C C . ILE A 1 415 ? 21.531 -0.259 -30.493 1.00 85.19 415 ILE A C 1
ATOM 3363 O O . ILE A 1 415 ? 22.329 -1.083 -30.947 1.00 85.19 415 ILE A O 1
ATOM 3367 N N . TYR A 1 416 ? 20.823 -0.489 -29.391 1.00 85.69 416 TYR A N 1
ATOM 3368 C CA . TYR A 1 416 ? 20.948 -1.717 -28.612 1.00 85.69 416 TYR A CA 1
ATOM 3369 C C . TYR A 1 416 ? 20.643 -2.961 -29.458 1.00 85.69 416 TYR A C 1
ATOM 3371 O O . TYR A 1 416 ? 21.432 -3.911 -29.477 1.00 85.69 416 TYR A O 1
ATOM 3379 N N . PHE A 1 417 ? 19.549 -2.931 -30.223 1.00 87.31 417 PHE A N 1
ATOM 3380 C CA . PHE A 1 417 ? 19.132 -4.023 -31.099 1.00 87.31 417 PHE A CA 1
ATOM 3381 C C . PHE A 1 417 ? 20.176 -4.314 -32.189 1.00 87.31 417 PHE A C 1
ATOM 3383 O O . PHE A 1 417 ? 20.537 -5.471 -32.418 1.00 87.31 417 PHE A O 1
ATOM 3390 N N . ALA A 1 418 ? 20.742 -3.275 -32.810 1.00 83.62 418 ALA A N 1
ATOM 3391 C CA . ALA A 1 418 ? 21.789 -3.415 -33.821 1.00 83.62 418 ALA A CA 1
ATOM 3392 C C . ALA A 1 418 ? 23.081 -4.040 -33.265 1.00 83.62 418 ALA A C 1
ATOM 3394 O O . ALA A 1 418 ? 23.744 -4.822 -33.960 1.00 83.62 418 ALA A O 1
ATOM 3395 N N . HIS A 1 419 ? 23.437 -3.718 -32.020 1.00 83.06 419 HIS A N 1
ATOM 3396 C CA . HIS A 1 419 ? 24.652 -4.216 -31.377 1.00 83.06 419 HIS A CA 1
ATOM 3397 C C . HIS A 1 419 ? 24.497 -5.650 -30.856 1.00 83.06 419 HIS A C 1
ATOM 3399 O O . HIS A 1 419 ? 25.359 -6.490 -31.132 1.00 83.06 419 HIS A O 1
ATOM 3405 N N . ASN A 1 420 ? 23.413 -5.944 -30.134 1.00 82.88 420 ASN A N 1
ATOM 3406 C CA . ASN A 1 420 ? 23.238 -7.219 -29.429 1.00 82.88 420 ASN A CA 1
ATOM 3407 C C . ASN A 1 420 ? 22.553 -8.298 -30.281 1.00 82.88 420 ASN A C 1
ATOM 3409 O O . ASN A 1 420 ? 22.884 -9.476 -30.153 1.00 82.88 420 ASN A O 1
ATOM 3413 N N . TYR A 1 421 ? 21.700 -7.903 -31.230 1.00 84.50 421 TYR A N 1
ATOM 3414 C CA . TYR A 1 421 ? 20.948 -8.797 -32.122 1.00 84.50 421 TYR A CA 1
ATOM 3415 C C . TYR A 1 421 ? 21.254 -8.507 -33.595 1.00 84.50 421 TYR A C 1
ATOM 3417 O O . TYR A 1 421 ? 20.377 -8.403 -34.452 1.00 84.50 421 TYR A O 1
ATOM 3425 N N . ARG A 1 422 ? 22.545 -8.363 -33.914 1.00 81.69 422 ARG A N 1
ATOM 3426 C CA . ARG A 1 422 ? 23.037 -7.885 -35.220 1.00 81.69 422 ARG A CA 1
ATOM 3427 C C . ARG A 1 422 ? 22.488 -8.651 -36.429 1.00 81.69 422 ARG A C 1
ATOM 3429 O O . ARG A 1 422 ? 22.317 -8.071 -37.502 1.00 81.69 422 ARG A O 1
ATOM 3436 N N . ASN A 1 423 ? 22.268 -9.959 -36.299 1.00 80.75 423 ASN A N 1
ATOM 3437 C CA . ASN A 1 423 ? 21.770 -10.785 -37.401 1.00 80.75 423 ASN A CA 1
ATOM 3438 C C . ASN A 1 423 ? 20.280 -10.540 -37.644 1.00 80.75 423 ASN A C 1
ATOM 3440 O O . ASN A 1 423 ? 19.852 -10.434 -38.793 1.00 80.75 423 ASN A O 1
ATOM 3444 N N . GLU A 1 424 ? 19.504 -10.456 -36.572 1.00 84.00 424 GLU A N 1
ATOM 3445 C CA . GLU A 1 424 ? 18.075 -10.172 -36.563 1.00 84.00 424 GLU A CA 1
ATOM 3446 C C . GLU A 1 424 ? 17.833 -8.749 -37.063 1.00 84.00 424 GLU A C 1
ATOM 3448 O O . GLU A 1 424 ? 17.061 -8.573 -38.000 1.00 84.00 424 GLU A O 1
ATOM 3453 N N . TYR A 1 425 ? 18.584 -7.769 -36.552 1.00 83.19 425 TYR A N 1
ATOM 3454 C CA . TYR A 1 425 ? 18.568 -6.384 -37.020 1.00 83.19 425 TYR A CA 1
ATOM 3455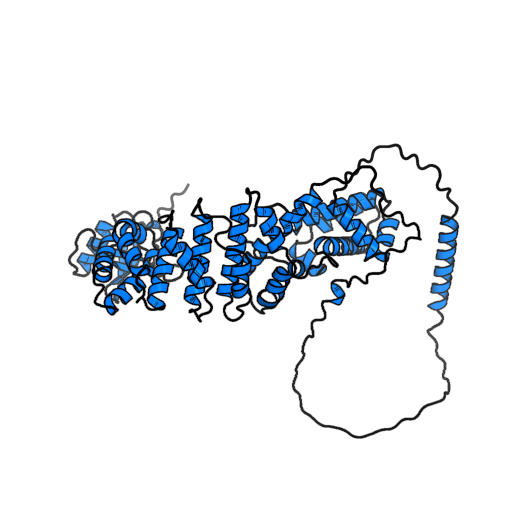 C C . TYR A 1 425 ? 18.772 -6.287 -38.533 1.00 83.19 425 TYR A C 1
ATOM 3457 O O . TYR A 1 425 ? 17.942 -5.717 -39.235 1.00 83.19 425 TYR A O 1
ATOM 3465 N N . ARG A 1 426 ? 19.828 -6.918 -39.067 1.00 78.56 426 ARG A N 1
ATOM 3466 C CA . ARG A 1 426 ? 20.097 -6.914 -40.513 1.00 78.56 426 ARG A CA 1
ATOM 3467 C C . ARG A 1 426 ? 18.988 -7.555 -41.327 1.00 78.56 426 ARG A C 1
ATOM 3469 O O . ARG A 1 426 ? 18.636 -7.032 -42.376 1.00 78.56 426 ARG A O 1
ATOM 3476 N N . LYS A 1 427 ? 18.448 -8.687 -40.874 1.00 79.12 427 LYS A N 1
ATOM 3477 C CA . LYS A 1 427 ? 17.335 -9.347 -41.570 1.00 79.12 427 LYS A CA 1
ATOM 3478 C C . LYS A 1 427 ? 16.112 -8.436 -41.606 1.00 79.12 427 LYS A C 1
ATOM 3480 O O . LYS A 1 427 ? 15.500 -8.307 -42.658 1.00 79.12 427 LYS A O 1
ATOM 3485 N N . THR A 1 428 ? 15.771 -7.805 -40.486 1.00 76.81 428 THR A N 1
ATOM 3486 C CA . THR A 1 428 ? 14.628 -6.891 -40.399 1.00 76.81 428 THR A CA 1
ATOM 3487 C C . THR A 1 428 ? 14.838 -5.659 -41.278 1.00 76.81 428 THR A C 1
ATOM 3489 O O . THR A 1 428 ? 13.955 -5.348 -42.067 1.00 76.81 428 THR A O 1
ATOM 3492 N N . LEU A 1 429 ? 16.022 -5.040 -41.242 1.00 75.50 429 LEU A N 1
ATOM 3493 C CA . LEU A 1 429 ? 16.369 -3.876 -42.066 1.00 75.50 429 LEU A CA 1
ATOM 3494 C C . LEU A 1 429 ? 16.419 -4.187 -43.571 1.00 75.50 429 LEU A C 1
ATOM 3496 O O . LEU A 1 429 ? 16.087 -3.346 -44.390 1.00 75.50 429 LEU A O 1
ATOM 3500 N N . VAL A 1 430 ? 16.841 -5.386 -43.973 1.00 70.00 430 VAL A N 1
ATOM 3501 C CA . VAL A 1 430 ? 16.816 -5.772 -45.396 1.00 70.00 430 VAL A CA 1
ATOM 3502 C C . VAL A 1 430 ? 15.385 -6.050 -45.863 1.00 70.00 430 VAL A C 1
ATOM 3504 O O . VAL A 1 430 ? 15.033 -5.744 -46.999 1.00 70.00 430 VAL A O 1
ATOM 3507 N N . ASN A 1 431 ? 14.550 -6.622 -44.993 1.00 65.62 431 ASN A N 1
ATOM 3508 C CA . ASN A 1 431 ? 13.149 -6.904 -45.306 1.00 65.62 431 ASN A CA 1
ATOM 3509 C C . ASN A 1 431 ? 12.276 -5.638 -45.312 1.00 65.62 431 ASN A C 1
ATOM 3511 O O . ASN A 1 431 ? 11.250 -5.603 -45.991 1.00 65.62 431 ASN A O 1
ATOM 3515 N N . GLU A 1 432 ? 12.657 -4.618 -44.547 1.00 62.28 432 GLU A N 1
ATOM 3516 C CA . GLU A 1 432 ? 11.959 -3.344 -44.440 1.00 62.28 432 GLU A CA 1
ATOM 3517 C C . GLU A 1 432 ? 12.855 -2.217 -44.934 1.00 62.28 432 GLU A C 1
ATOM 3519 O O . GLU A 1 432 ? 13.824 -1.878 -44.270 1.00 62.28 432 GLU A O 1
ATOM 3524 N N . PHE A 1 433 ? 12.506 -1.576 -46.054 1.00 67.12 433 PHE A N 1
ATOM 3525 C CA . PHE A 1 433 ? 13.162 -0.331 -46.473 1.00 67.12 433 PHE A CA 1
ATOM 3526 C C . PHE A 1 433 ? 13.376 0.614 -45.275 1.00 67.12 433 PHE A C 1
ATOM 3528 O O . PHE A 1 433 ? 12.482 0.739 -44.436 1.00 67.12 433 PHE A O 1
ATOM 3535 N N . HIS A 1 434 ? 14.531 1.287 -45.209 1.00 64.69 434 HIS A N 1
ATOM 3536 C CA . HIS A 1 434 ? 15.018 2.028 -44.031 1.00 64.69 434 HIS A CA 1
ATOM 3537 C C . HIS A 1 434 ? 13.939 2.865 -43.319 1.00 64.69 434 HIS A C 1
ATOM 3539 O O . HIS A 1 434 ? 13.755 2.785 -42.108 1.00 64.69 434 HIS A O 1
ATOM 3545 N N . LEU A 1 435 ? 13.152 3.613 -44.087 1.00 66.31 435 LEU A N 1
ATOM 3546 C CA . LEU A 1 435 ? 12.069 4.447 -43.578 1.00 66.31 435 LEU A CA 1
ATOM 3547 C C . LEU A 1 435 ? 10.947 3.659 -42.873 1.00 66.31 435 LEU A C 1
ATOM 3549 O O . LEU A 1 435 ? 10.422 4.068 -41.838 1.00 66.31 435 LEU A O 1
ATOM 3553 N N . ARG A 1 436 ? 10.578 2.506 -43.433 1.00 71.50 436 ARG A N 1
ATOM 3554 C CA . ARG A 1 436 ? 9.549 1.613 -42.889 1.00 71.50 436 ARG A CA 1
ATOM 3555 C C . ARG A 1 436 ? 10.043 0.895 -41.636 1.00 71.50 436 ARG A C 1
ATOM 3557 O O . ARG A 1 436 ? 9.256 0.701 -40.710 1.00 71.50 436 ARG A O 1
ATOM 3564 N N . PHE A 1 437 ? 11.329 0.551 -41.594 1.00 80.31 437 PHE A N 1
ATOM 3565 C CA . PHE A 1 437 ? 11.969 0.033 -40.389 1.00 80.31 437 PHE A CA 1
ATOM 3566 C C . PHE A 1 437 ? 11.861 1.046 -39.241 1.00 80.31 437 PHE A C 1
ATOM 3568 O O . PHE A 1 437 ? 11.327 0.712 -38.186 1.00 80.31 437 PHE A O 1
ATOM 3575 N N . LEU A 1 438 ? 12.247 2.307 -39.473 1.00 79.94 438 LEU A N 1
ATOM 3576 C CA . LEU A 1 438 ? 12.150 3.364 -38.457 1.00 79.94 438 LEU A CA 1
ATOM 3577 C C . LEU A 1 438 ? 10.712 3.584 -37.973 1.00 79.94 438 LEU A C 1
ATOM 3579 O O . LEU A 1 438 ? 10.475 3.635 -36.767 1.00 79.94 438 LEU A O 1
ATOM 3583 N N . LYS A 1 439 ? 9.735 3.633 -38.890 1.00 79.62 439 LYS A N 1
ATOM 3584 C CA . LYS A 1 439 ? 8.310 3.734 -38.529 1.00 79.62 439 LYS A CA 1
ATOM 3585 C C . LYS A 1 439 ? 7.859 2.557 -37.656 1.00 79.62 439 LYS A C 1
ATOM 3587 O O . LYS A 1 439 ? 7.149 2.771 -36.677 1.00 79.62 439 LYS A O 1
ATOM 3592 N N . THR A 1 440 ? 8.284 1.336 -37.983 1.00 83.00 440 THR A N 1
ATOM 3593 C CA . THR A 1 440 ? 7.986 0.139 -37.180 1.00 83.00 440 THR A CA 1
ATOM 3594 C C . THR A 1 440 ? 8.609 0.239 -35.790 1.00 83.00 440 THR A C 1
ATOM 3596 O O . THR A 1 440 ? 7.929 -0.040 -34.807 1.00 83.00 440 THR A O 1
ATOM 3599 N N . CYS A 1 441 ? 9.866 0.680 -35.683 1.00 86.50 441 CYS A N 1
ATOM 3600 C CA . CYS A 1 441 ? 10.519 0.885 -34.392 1.00 86.50 441 CYS A CA 1
ATOM 3601 C C . CYS A 1 441 ? 9.758 1.896 -33.527 1.00 86.50 441 CYS A C 1
ATOM 3603 O O . CYS A 1 441 ? 9.472 1.585 -32.376 1.00 86.50 441 CYS A O 1
ATOM 3605 N N . CYS A 1 442 ? 9.349 3.044 -34.080 1.00 85.06 442 CYS A N 1
ATOM 3606 C CA . CYS A 1 442 ? 8.530 4.014 -33.345 1.00 85.06 442 CYS A CA 1
ATOM 3607 C C . CYS A 1 442 ? 7.210 3.398 -32.862 1.00 85.06 442 CYS A C 1
ATOM 3609 O O . CYS A 1 442 ? 6.865 3.543 -31.696 1.00 85.06 442 CYS A O 1
ATOM 3611 N N . GLN A 1 443 ? 6.502 2.666 -33.731 1.00 84.69 443 GLN A N 1
ATOM 3612 C CA . GLN A 1 443 ? 5.236 2.012 -33.381 1.00 84.69 443 GLN A CA 1
ATOM 3613 C C . GLN A 1 443 ? 5.396 0.973 -32.266 1.00 84.69 443 GLN A C 1
ATOM 3615 O O . GLN A 1 443 ? 4.546 0.886 -31.383 1.00 84.69 443 GLN A O 1
ATOM 3620 N N . VAL A 1 444 ? 6.473 0.184 -32.300 1.00 86.06 444 VAL A N 1
ATOM 3621 C CA . VAL A 1 444 ? 6.765 -0.801 -31.251 1.00 86.06 444 VAL A CA 1
ATOM 3622 C C . VAL A 1 444 ? 7.111 -0.099 -29.942 1.00 86.06 444 VAL A C 1
ATOM 3624 O O . VAL A 1 444 ? 6.568 -0.485 -28.911 1.00 86.06 444 VAL A O 1
ATOM 3627 N N . THR A 1 445 ? 7.941 0.948 -29.962 1.00 90.06 445 THR A N 1
ATOM 3628 C CA . THR A 1 445 ? 8.222 1.742 -28.756 1.00 90.06 445 THR A CA 1
ATOM 3629 C C . THR A 1 445 ? 6.940 2.341 -28.185 1.00 90.06 445 THR A C 1
ATOM 3631 O O . THR A 1 445 ? 6.673 2.170 -27.001 1.00 90.06 445 THR A O 1
ATOM 3634 N N . ASP A 1 446 ? 6.119 2.988 -29.017 1.00 86.88 446 ASP A N 1
ATOM 3635 C CA . ASP A 1 446 ? 4.838 3.573 -28.611 1.00 86.88 446 ASP A CA 1
ATOM 3636 C C . ASP A 1 446 ? 3.929 2.541 -27.941 1.00 86.88 446 ASP A C 1
ATOM 3638 O O . ASP A 1 446 ? 3.393 2.808 -26.869 1.00 86.88 446 ASP A O 1
ATOM 3642 N N . PHE A 1 447 ? 3.796 1.358 -28.541 1.00 84.00 447 PHE A N 1
ATOM 3643 C CA . PHE A 1 447 ? 2.996 0.264 -27.997 1.00 84.00 447 PHE A CA 1
ATOM 3644 C C . PHE A 1 447 ? 3.522 -0.223 -26.640 1.00 84.00 447 PHE A C 1
ATOM 3646 O O . PHE A 1 447 ? 2.761 -0.371 -25.682 1.00 84.00 447 PHE A O 1
ATOM 3653 N N . LEU A 1 448 ? 4.836 -0.443 -26.530 1.00 86.44 448 LEU A N 1
ATOM 3654 C CA . LEU A 1 448 ? 5.452 -0.894 -25.281 1.00 86.44 448 LEU A CA 1
ATOM 3655 C C . LEU A 1 448 ? 5.267 0.137 -24.160 1.00 86.44 448 LEU A C 1
ATOM 3657 O O . LEU A 1 448 ? 4.937 -0.235 -23.036 1.00 86.44 448 LEU A O 1
ATOM 3661 N N . VAL A 1 449 ? 5.432 1.423 -24.470 1.00 88.19 449 VAL A N 1
ATOM 3662 C CA . VAL A 1 449 ? 5.296 2.536 -23.519 1.00 88.19 449 VAL A CA 1
ATOM 3663 C C . VAL A 1 449 ? 3.839 2.736 -23.109 1.00 88.19 449 VAL A C 1
ATOM 3665 O O . VAL A 1 449 ? 3.554 2.785 -21.917 1.00 88.19 449 VAL A O 1
ATOM 3668 N N . LYS A 1 450 ? 2.915 2.856 -24.068 1.00 84.81 450 LYS A N 1
ATOM 3669 C CA . LYS A 1 450 ? 1.539 3.316 -23.814 1.00 84.81 450 LYS A CA 1
ATOM 3670 C C . LYS A 1 450 ? 0.595 2.190 -23.408 1.00 84.81 450 LYS A C 1
ATOM 3672 O O . LYS A 1 450 ? -0.228 2.397 -22.520 1.00 84.81 450 LYS A O 1
ATOM 3677 N N . ASP A 1 451 ? 0.721 1.017 -24.025 1.00 81.81 451 ASP A N 1
ATOM 3678 C CA . ASP A 1 451 ? -0.262 -0.064 -23.886 1.00 81.81 451 ASP A CA 1
ATOM 3679 C C . ASP A 1 451 ? 0.225 -1.204 -22.978 1.00 81.81 451 ASP A C 1
ATOM 3681 O O . ASP A 1 451 ? -0.565 -1.762 -22.212 1.00 81.81 451 ASP A O 1
ATOM 3685 N N . ILE A 1 452 ? 1.516 -1.555 -23.039 1.00 82.00 452 ILE A N 1
ATOM 3686 C CA . ILE A 1 452 ? 2.075 -2.676 -22.260 1.00 82.00 452 ILE A CA 1
ATOM 3687 C C . ILE A 1 452 ? 2.541 -2.237 -20.871 1.00 82.00 452 ILE A C 1
ATOM 3689 O O . ILE A 1 452 ? 2.132 -2.827 -19.871 1.00 82.00 452 ILE A O 1
ATOM 3693 N N . LEU A 1 453 ? 3.414 -1.230 -20.804 1.00 85.12 453 LEU A N 1
ATOM 3694 C CA . LEU A 1 453 ? 4.029 -0.774 -19.554 1.00 85.12 453 LEU A CA 1
ATOM 3695 C C . LEU A 1 453 ? 3.309 0.425 -18.930 1.00 85.12 453 LEU A C 1
ATOM 3697 O O . LEU A 1 453 ? 3.523 0.694 -17.752 1.00 85.12 453 LEU A O 1
ATOM 3701 N N . LYS A 1 454 ? 2.467 1.128 -19.702 1.00 86.50 454 LYS A N 1
ATOM 3702 C CA . LYS A 1 454 ? 1.734 2.337 -19.282 1.00 86.50 454 LYS A CA 1
ATOM 3703 C C . LYS A 1 454 ? 2.647 3.395 -18.636 1.00 86.50 454 LYS A C 1
ATOM 3705 O O . LYS A 1 454 ? 2.298 4.012 -17.632 1.00 86.50 454 LYS A O 1
ATOM 3710 N N . ILE A 1 455 ? 3.833 3.602 -19.211 1.00 89.62 455 ILE A N 1
ATOM 3711 C CA . ILE A 1 455 ? 4.846 4.530 -18.693 1.00 89.62 455 ILE A CA 1
ATOM 3712 C C . ILE A 1 455 ? 4.279 5.952 -18.649 1.00 89.62 455 ILE A C 1
ATOM 3714 O O . ILE A 1 455 ? 3.726 6.446 -19.632 1.00 89.62 455 ILE A O 1
ATOM 3718 N N . GLY A 1 456 ? 4.445 6.610 -17.500 1.00 83.75 456 GLY A N 1
ATOM 3719 C CA . GLY A 1 456 ? 3.959 7.969 -17.253 1.00 83.75 456 GLY A CA 1
ATOM 3720 C C . GLY A 1 456 ? 2.499 8.056 -16.797 1.00 83.75 456 GLY A C 1
ATOM 3721 O O . GLY A 1 456 ? 2.023 9.158 -16.543 1.00 83.75 456 GLY A O 1
ATOM 3722 N N . GLN A 1 457 ? 1.783 6.933 -16.676 1.00 88.00 457 GLN A N 1
ATOM 3723 C CA . GLN A 1 457 ? 0.474 6.898 -16.019 1.00 88.00 457 GLN A CA 1
ATOM 3724 C C . GLN A 1 457 ? 0.640 6.631 -14.515 1.00 88.00 457 GLN A C 1
ATOM 3726 O O . GLN A 1 457 ? 1.549 5.890 -14.131 1.00 88.00 457 GLN A O 1
ATOM 3731 N N . PRO A 1 458 ? -0.228 7.196 -13.654 1.00 89.00 458 PRO A N 1
ATOM 3732 C CA . PRO A 1 458 ? -0.230 6.850 -12.240 1.00 89.00 458 PRO A CA 1
ATOM 3733 C C . PRO A 1 458 ? -0.580 5.363 -12.046 1.00 89.00 458 PRO A C 1
ATOM 3735 O O . PRO A 1 458 ? -1.315 4.788 -12.860 1.00 89.00 458 PRO A O 1
ATOM 3738 N N . PRO A 1 459 ? -0.075 4.724 -10.976 1.00 92.19 459 PRO A N 1
ATOM 3739 C CA . PRO A 1 459 ? -0.375 3.327 -10.687 1.00 92.19 459 PRO A CA 1
ATOM 3740 C C . PRO A 1 459 ? -1.878 3.117 -10.460 1.00 92.19 459 PRO A C 1
ATOM 3742 O O . PRO A 1 459 ? -2.546 3.924 -9.819 1.00 92.19 459 PRO A O 1
ATOM 3745 N N . SER A 1 460 ? -2.414 2.016 -10.990 1.00 91.25 460 SER A N 1
ATOM 3746 C CA . SER A 1 460 ? -3.813 1.614 -10.781 1.00 91.25 460 SER A CA 1
ATOM 3747 C C . SER A 1 460 ? -4.021 0.964 -9.406 1.00 91.25 460 SER A C 1
ATOM 3749 O O . SER A 1 460 ? -3.159 0.214 -8.959 1.00 91.25 460 SER A O 1
ATOM 3751 N N . GLU A 1 461 ? -5.177 1.189 -8.773 1.00 88.06 461 GLU A N 1
ATOM 3752 C CA . GLU A 1 461 ? -5.466 0.740 -7.393 1.00 88.06 461 GLU A CA 1
ATOM 3753 C C . GLU A 1 461 ? -5.559 -0.789 -7.228 1.00 88.06 461 GLU A C 1
ATOM 3755 O O . GLU A 1 461 ? -5.138 -1.320 -6.206 1.00 88.06 461 GLU A O 1
ATOM 3760 N N . ASP A 1 462 ? -6.049 -1.511 -8.239 1.00 88.00 462 ASP A N 1
ATOM 3761 C CA . ASP A 1 462 ? -6.321 -2.958 -8.140 1.00 88.00 462 ASP A CA 1
ATOM 3762 C C . ASP A 1 462 ? -5.328 -3.837 -8.918 1.00 88.00 462 ASP A C 1
ATOM 3764 O O . ASP A 1 462 ? -5.427 -5.067 -8.925 1.00 88.00 462 ASP A O 1
ATOM 3768 N N . GLU A 1 463 ? -4.373 -3.227 -9.620 1.00 89.00 463 GLU A N 1
ATOM 3769 C CA . GLU A 1 463 ? -3.445 -3.968 -10.471 1.00 89.00 463 GLU A CA 1
ATOM 3770 C C . GLU A 1 463 ? -2.363 -4.657 -9.629 1.00 89.00 463 GLU A C 1
ATOM 3772 O O . GLU A 1 463 ? -1.848 -4.110 -8.652 1.00 89.00 463 GLU A O 1
ATOM 3777 N N . THR A 1 464 ? -2.024 -5.890 -10.000 1.00 89.88 464 THR A N 1
ATOM 3778 C CA . THR A 1 464 ? -1.061 -6.733 -9.267 1.00 89.88 464 THR A CA 1
ATOM 3779 C C . THR A 1 464 ? 0.023 -7.309 -10.168 1.00 89.88 464 THR A C 1
ATOM 3781 O O . THR A 1 464 ? 0.962 -7.942 -9.677 1.00 89.88 464 THR A O 1
ATOM 3784 N N . LEU A 1 465 ? -0.089 -7.108 -11.482 1.00 87.19 465 LEU A N 1
ATOM 3785 C CA . LEU A 1 465 ? 0.872 -7.598 -12.452 1.00 87.19 465 LEU A CA 1
ATOM 3786 C C . LEU A 1 465 ? 2.147 -6.751 -12.432 1.00 87.19 465 LEU A C 1
ATOM 3788 O O . LEU A 1 465 ? 2.154 -5.599 -12.846 1.00 87.19 465 LEU A O 1
ATOM 3792 N N . TYR A 1 466 ? 3.256 -7.360 -12.030 1.00 88.25 466 TYR A N 1
ATOM 3793 C CA . TYR A 1 466 ? 4.594 -6.784 -12.148 1.00 88.25 466 TYR A CA 1
ATOM 3794 C C . TYR A 1 466 ? 5.524 -7.768 -12.867 1.00 88.25 466 TYR A C 1
ATOM 3796 O O . TYR A 1 466 ? 5.280 -8.976 -12.897 1.00 88.25 466 TYR A O 1
ATOM 3804 N N . TYR A 1 467 ? 6.616 -7.255 -13.425 1.00 85.38 467 TYR A N 1
ATOM 3805 C CA . TYR A 1 467 ? 7.567 -8.005 -14.234 1.00 85.38 467 TYR A CA 1
ATOM 3806 C C . TYR A 1 467 ? 8.896 -8.158 -13.480 1.00 85.38 467 TYR A C 1
ATOM 3808 O O . TYR A 1 467 ? 9.653 -7.192 -13.350 1.00 85.38 467 TYR A O 1
ATOM 3816 N N . PRO A 1 468 ? 9.248 -9.377 -13.022 1.00 84.88 468 PRO A N 1
ATOM 3817 C CA . PRO A 1 468 ? 10.512 -9.648 -12.330 1.00 84.88 468 PRO A CA 1
ATOM 3818 C C . PRO A 1 468 ? 11.760 -9.147 -13.068 1.00 84.88 468 PRO A C 1
ATOM 3820 O O . PRO A 1 468 ? 12.749 -8.774 -12.437 1.00 84.88 468 PRO A O 1
ATOM 3823 N N . LEU A 1 469 ? 11.709 -9.105 -14.403 1.00 82.38 469 LEU A N 1
ATOM 3824 C CA . LEU A 1 469 ? 12.813 -8.644 -15.241 1.00 82.38 469 LEU A CA 1
ATOM 3825 C C . LEU A 1 469 ? 13.243 -7.208 -14.946 1.00 82.38 469 LEU A C 1
ATOM 3827 O O . LEU A 1 469 ? 14.446 -6.945 -14.955 1.00 82.38 469 LEU A O 1
ATOM 3831 N N . VAL A 1 470 ? 12.303 -6.317 -14.619 1.00 87.38 470 VAL A N 1
ATOM 3832 C CA . VAL A 1 470 ? 12.593 -4.916 -14.270 1.00 87.38 470 VAL A CA 1
ATOM 3833 C C . VAL A 1 470 ? 13.575 -4.851 -13.092 1.00 87.38 470 VAL A C 1
ATOM 3835 O O . VAL A 1 470 ? 14.547 -4.091 -13.092 1.00 87.38 470 VAL A O 1
ATOM 3838 N N . PHE A 1 471 ? 13.403 -5.743 -12.118 1.00 87.75 471 PHE A N 1
ATOM 3839 C CA . PHE A 1 471 ? 14.246 -5.829 -10.926 1.00 87.75 471 PHE A CA 1
ATOM 3840 C C . PHE A 1 471 ? 15.598 -6.517 -11.181 1.00 87.75 471 PHE A C 1
ATOM 3842 O O . PHE A 1 471 ? 16.516 -6.390 -10.378 1.00 87.75 471 PHE A O 1
ATOM 3849 N N . SER A 1 472 ? 15.751 -7.219 -12.306 1.00 81.38 472 SER A N 1
ATOM 3850 C CA . SER A 1 472 ? 17.000 -7.893 -12.702 1.00 81.38 472 SER A CA 1
ATOM 3851 C C . SER A 1 472 ? 17.829 -7.128 -13.743 1.00 81.38 472 SER A C 1
ATOM 3853 O O . SER A 1 472 ? 18.941 -7.544 -14.082 1.00 81.38 472 SER A O 1
ATOM 3855 N N . ALA A 1 473 ? 17.292 -6.020 -14.261 1.00 81.31 473 ALA A N 1
ATOM 3856 C CA . ALA A 1 473 ? 17.920 -5.225 -15.307 1.00 81.31 473 ALA A CA 1
ATOM 3857 C C . ALA A 1 473 ? 19.256 -4.621 -14.855 1.00 81.31 473 ALA A C 1
ATOM 3859 O O . ALA A 1 473 ? 19.433 -4.220 -13.702 1.00 81.31 473 ALA A O 1
ATOM 3860 N N . THR A 1 474 ? 20.205 -4.516 -15.772 1.00 78.19 474 THR A N 1
ATOM 3861 C CA . THR A 1 474 ? 21.535 -3.945 -15.507 1.00 78.19 474 THR A CA 1
ATOM 3862 C C . THR A 1 474 ? 21.847 -2.878 -16.544 1.00 78.19 474 THR A C 1
ATOM 3864 O O . THR A 1 474 ? 21.252 -2.901 -17.611 1.00 78.19 474 THR A O 1
ATOM 3867 N N . VAL A 1 475 ? 22.820 -1.998 -16.292 1.00 73.88 475 VAL A N 1
ATOM 3868 C CA . VAL A 1 475 ? 23.296 -1.022 -17.302 1.00 73.88 475 VAL A CA 1
ATOM 3869 C C . VAL A 1 475 ? 23.660 -1.715 -18.626 1.00 73.88 475 VAL A C 1
ATOM 3871 O O . VAL A 1 475 ? 23.392 -1.221 -19.712 1.00 73.88 475 VAL A O 1
ATOM 3874 N N . ASP A 1 476 ? 24.207 -2.919 -18.503 1.00 70.06 476 ASP A N 1
ATOM 3875 C CA . ASP A 1 476 ? 24.648 -3.810 -19.574 1.00 70.06 476 ASP A CA 1
ATOM 3876 C C . ASP A 1 476 ? 23.507 -4.543 -20.310 1.00 70.06 476 ASP A C 1
ATOM 3878 O O . ASP A 1 476 ? 23.674 -5.043 -21.421 1.00 70.06 476 ASP A O 1
ATOM 3882 N N . ALA A 1 477 ? 22.351 -4.653 -19.665 1.00 74.12 477 ALA A N 1
ATOM 3883 C CA . ALA A 1 477 ? 21.168 -5.343 -20.168 1.00 74.12 477 ALA A CA 1
ATOM 3884 C C . ALA A 1 477 ? 19.939 -4.602 -19.627 1.00 74.12 477 ALA A C 1
ATOM 3886 O O . ALA A 1 477 ? 19.331 -5.050 -18.642 1.00 74.12 477 ALA A O 1
ATOM 3887 N N . PRO A 1 478 ? 19.670 -3.402 -20.166 1.00 84.56 478 PRO A N 1
ATOM 3888 C CA . PRO A 1 478 ? 18.584 -2.573 -19.694 1.00 84.56 478 PRO A CA 1
ATOM 3889 C C . PRO A 1 478 ? 17.251 -3.185 -20.135 1.00 84.56 478 PRO A C 1
ATOM 3891 O O . PRO A 1 478 ? 17.138 -3.817 -21.187 1.00 84.56 478 PRO A O 1
ATOM 3894 N N . PHE A 1 479 ? 16.254 -3.073 -19.258 1.00 86.12 479 PHE A N 1
ATOM 3895 C CA . PHE A 1 479 ? 14.986 -3.788 -19.392 1.00 86.12 479 PHE A CA 1
ATOM 3896 C C . PHE A 1 479 ? 14.250 -3.425 -20.682 1.00 86.12 479 PHE A C 1
ATOM 3898 O O . PHE A 1 479 ? 13.791 -4.312 -21.402 1.00 86.12 479 PHE A O 1
ATOM 3905 N N . PHE A 1 480 ? 14.135 -2.126 -20.961 1.00 89.69 480 PHE A N 1
ATOM 3906 C CA . PHE A 1 480 ? 13.294 -1.634 -22.042 1.00 89.69 480 PHE A CA 1
ATOM 3907 C C . PHE A 1 480 ? 13.874 -1.997 -23.415 1.00 89.69 480 PHE A C 1
ATOM 3909 O O . PHE A 1 480 ? 13.155 -2.493 -24.279 1.00 89.69 480 PHE A O 1
ATOM 3916 N N . GLU A 1 481 ? 15.180 -1.823 -23.614 1.00 89.69 481 GLU A N 1
ATOM 3917 C CA . GLU A 1 481 ? 15.856 -2.100 -24.881 1.00 89.69 481 GLU A CA 1
ATOM 3918 C C . GLU A 1 481 ? 15.904 -3.609 -25.202 1.00 89.69 481 GLU A C 1
ATOM 3920 O O . GLU A 1 481 ? 15.806 -3.998 -26.374 1.00 89.69 481 GLU A O 1
ATOM 3925 N N . GLU A 1 482 ? 16.002 -4.477 -24.186 1.00 85.94 482 GLU A N 1
ATOM 3926 C CA . GLU A 1 482 ? 15.858 -5.926 -24.382 1.00 85.94 482 GLU A CA 1
ATOM 3927 C C . GLU A 1 482 ? 14.416 -6.283 -24.760 1.00 85.94 482 GLU A C 1
ATOM 3929 O O . GLU A 1 482 ? 14.195 -6.980 -25.753 1.00 85.94 482 GLU A O 1
ATOM 3934 N N . LEU A 1 483 ? 13.427 -5.769 -24.020 1.00 85.50 483 LEU A N 1
A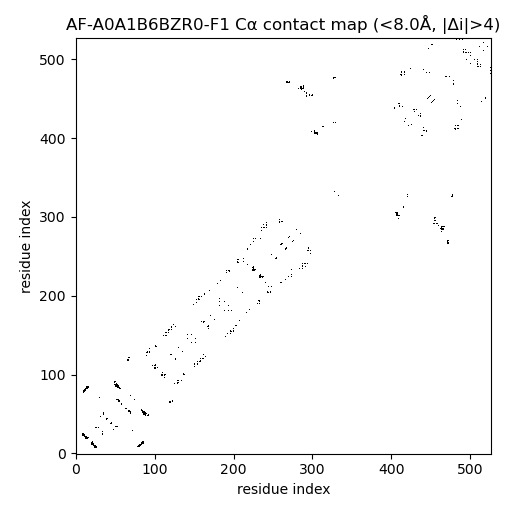TOM 3935 C CA . LEU A 1 483 ? 12.010 -5.990 -24.316 1.00 85.50 483 LEU A CA 1
ATOM 3936 C C . LEU A 1 483 ? 11.661 -5.533 -25.740 1.00 85.50 483 LEU A C 1
ATOM 3938 O O . LEU A 1 483 ? 11.001 -6.264 -26.483 1.00 85.50 483 LEU A O 1
ATOM 3942 N N . PHE A 1 484 ? 12.167 -4.372 -26.153 1.00 89.81 484 PHE A N 1
ATOM 3943 C CA . PHE A 1 484 ? 12.060 -3.877 -27.521 1.00 89.81 484 PHE A CA 1
ATOM 3944 C C . PHE A 1 484 ? 12.670 -4.851 -28.532 1.00 89.81 484 PHE A C 1
ATOM 3946 O O . PHE A 1 484 ? 12.034 -5.194 -29.530 1.00 89.81 484 PHE A O 1
ATOM 3953 N N . SER A 1 485 ? 13.888 -5.331 -28.278 1.00 87.44 485 SER A N 1
ATOM 3954 C CA . SER A 1 485 ? 14.582 -6.260 -29.174 1.00 87.44 485 SER A CA 1
ATOM 3955 C C . SER A 1 485 ? 13.803 -7.567 -29.342 1.00 87.44 485 SER A C 1
ATOM 3957 O O . SER A 1 485 ? 13.594 -8.031 -30.468 1.00 87.44 485 SER A O 1
ATOM 3959 N N . CYS A 1 486 ? 13.294 -8.127 -28.244 1.00 83.88 486 CYS A N 1
ATOM 3960 C CA . CYS A 1 486 ? 12.441 -9.310 -28.272 1.00 83.88 486 CYS A CA 1
ATOM 3961 C C . CYS A 1 486 ? 11.126 -9.057 -29.019 1.00 83.88 486 CYS A C 1
ATOM 3963 O O . CYS A 1 486 ? 10.725 -9.881 -29.845 1.00 83.88 486 CYS A O 1
ATOM 3965 N N . ALA A 1 487 ? 10.486 -7.903 -28.803 1.00 84.75 487 ALA A N 1
ATOM 3966 C CA . ALA A 1 487 ? 9.282 -7.508 -29.527 1.00 84.75 487 ALA A CA 1
ATOM 3967 C C . ALA A 1 487 ? 9.539 -7.412 -31.041 1.00 84.75 487 ALA A C 1
ATOM 3969 O O . ALA A 1 487 ? 8.766 -7.956 -31.831 1.00 84.75 487 ALA A O 1
ATOM 3970 N N . MET A 1 488 ? 10.657 -6.815 -31.463 1.00 85.88 488 MET A N 1
ATOM 3971 C CA . MET A 1 488 ? 11.047 -6.732 -32.877 1.00 85.88 488 MET A CA 1
ATOM 3972 C C . MET A 1 488 ? 11.275 -8.117 -33.502 1.00 85.88 488 MET A C 1
ATOM 3974 O O . MET A 1 488 ? 10.835 -8.377 -34.627 1.00 85.88 488 MET A O 1
ATOM 3978 N N . ILE A 1 489 ? 11.917 -9.036 -32.776 1.00 84.31 489 ILE A N 1
ATOM 3979 C CA . ILE A 1 489 ? 12.133 -10.420 -33.229 1.00 84.31 489 ILE A CA 1
ATOM 3980 C C . ILE A 1 489 ? 10.799 -11.168 -33.349 1.00 84.31 489 ILE A C 1
ATOM 3982 O O . ILE A 1 489 ? 10.545 -11.835 -34.360 1.00 84.31 489 ILE A O 1
ATOM 3986 N N . LEU A 1 490 ? 9.924 -11.040 -32.349 1.00 80.56 490 LEU A N 1
ATOM 3987 C CA . LEU A 1 490 ? 8.603 -11.664 -32.349 1.00 80.56 490 LEU A CA 1
ATOM 3988 C C . LEU A 1 490 ? 7.724 -11.109 -33.476 1.00 80.56 490 LEU A C 1
ATOM 3990 O O . LEU A 1 490 ? 7.022 -11.874 -34.144 1.00 80.56 490 LEU A O 1
ATOM 3994 N N . LEU A 1 491 ? 7.791 -9.804 -33.739 1.00 82.50 491 LEU A N 1
ATOM 3995 C CA . LEU A 1 491 ? 7.091 -9.158 -34.845 1.00 82.50 491 LEU A CA 1
ATOM 3996 C C . LEU A 1 491 ? 7.568 -9.715 -36.191 1.00 82.50 491 LEU A C 1
ATOM 3998 O O . LEU A 1 491 ? 6.747 -10.112 -37.020 1.00 82.50 491 LEU A O 1
ATOM 4002 N N . ALA A 1 492 ? 8.884 -9.828 -36.394 1.00 81.12 492 ALA A N 1
ATOM 4003 C CA . ALA A 1 492 ? 9.454 -10.413 -37.606 1.00 81.12 492 ALA A CA 1
ATOM 4004 C C . ALA A 1 492 ? 9.012 -11.874 -37.809 1.00 81.12 492 ALA A C 1
ATOM 4006 O O . ALA A 1 492 ? 8.659 -12.272 -38.925 1.00 81.12 492 ALA A O 1
ATOM 4007 N N . LYS A 1 493 ? 8.967 -12.668 -36.731 1.00 81.06 493 LYS A N 1
ATOM 4008 C CA . LYS A 1 493 ? 8.451 -14.045 -36.757 1.00 81.06 493 LYS A CA 1
ATOM 4009 C C . LYS A 1 493 ? 6.963 -14.086 -37.124 1.00 81.06 493 LYS A C 1
ATOM 4011 O O . LYS A 1 493 ? 6.590 -14.815 -38.040 1.00 81.06 493 LYS A O 1
ATOM 4016 N N . THR A 1 494 ? 6.146 -13.248 -36.487 1.00 78.75 494 THR A N 1
ATOM 4017 C CA . THR A 1 494 ? 4.693 -13.160 -36.724 1.00 78.75 494 THR A CA 1
ATOM 4018 C C . THR A 1 494 ? 4.391 -12.772 -38.177 1.00 78.75 494 THR A C 1
ATOM 4020 O O . THR A 1 494 ? 3.555 -13.394 -38.831 1.00 78.75 494 THR A O 1
ATOM 4023 N N . ARG A 1 495 ? 5.128 -11.805 -38.742 1.00 77.44 495 ARG A N 1
ATOM 4024 C CA . ARG A 1 495 ? 5.010 -11.411 -40.161 1.00 77.44 495 ARG A CA 1
ATOM 4025 C C . ARG A 1 495 ? 5.277 -12.574 -41.111 1.00 77.44 495 ARG A C 1
ATOM 4027 O O . ARG A 1 495 ? 4.546 -12.752 -42.087 1.00 77.44 495 ARG A O 1
ATOM 4034 N N . LYS A 1 496 ? 6.308 -13.370 -40.815 1.00 80.25 496 LYS A N 1
ATOM 4035 C CA . LYS A 1 496 ? 6.668 -14.550 -41.607 1.00 80.25 496 LYS A CA 1
ATOM 4036 C C . LYS A 1 496 ? 5.587 -15.628 -41.531 1.00 80.25 496 LYS A C 1
ATOM 4038 O O . LYS A 1 496 ? 5.220 -16.174 -42.565 1.00 80.25 496 LYS A O 1
ATOM 4043 N N . GLU A 1 497 ? 5.067 -15.912 -40.341 1.00 81.31 497 GLU A N 1
ATOM 4044 C CA . GLU A 1 497 ? 3.986 -16.890 -40.137 1.00 81.31 497 GLU A CA 1
ATOM 4045 C C . GLU A 1 497 ? 2.698 -16.481 -40.860 1.00 81.31 497 GLU A C 1
ATOM 4047 O O . GLU A 1 497 ? 2.013 -17.321 -41.442 1.00 81.31 497 GLU A O 1
ATOM 4052 N N . MET A 1 498 ? 2.410 -15.179 -40.900 1.00 78.19 498 MET A N 1
ATOM 4053 C CA . MET A 1 498 ? 1.246 -14.625 -41.589 1.00 78.19 498 MET A CA 1
ATOM 4054 C C . MET A 1 498 ? 1.430 -14.425 -43.099 1.00 78.19 498 MET A C 1
ATOM 4056 O O . MET A 1 498 ? 0.479 -14.028 -43.769 1.00 78.19 498 MET A O 1
ATOM 4060 N N . ASN A 1 499 ? 2.618 -14.693 -43.654 1.00 78.69 499 ASN A N 1
ATOM 4061 C CA . ASN A 1 499 ? 2.955 -14.416 -45.056 1.00 78.69 499 ASN A CA 1
ATOM 4062 C C . ASN A 1 499 ? 2.601 -12.981 -45.499 1.00 78.69 499 ASN A C 1
ATOM 4064 O O . ASN A 1 499 ? 2.199 -12.768 -46.645 1.00 78.69 499 ASN A O 1
ATOM 4068 N N . ALA A 1 500 ? 2.746 -12.000 -44.603 1.00 73.88 500 ALA A N 1
ATOM 4069 C CA . ALA A 1 500 ? 2.421 -10.608 -44.896 1.00 73.88 500 ALA A CA 1
ATOM 4070 C C . ALA A 1 500 ? 3.408 -10.034 -45.925 1.00 73.88 500 ALA A C 1
ATOM 4072 O O . ALA A 1 500 ? 4.615 -10.006 -45.681 1.00 73.88 500 ALA A O 1
ATOM 4073 N N . LYS A 1 501 ? 2.898 -9.607 -47.087 1.00 67.38 501 LYS A N 1
ATOM 4074 C CA . LYS A 1 501 ? 3.716 -9.117 -48.215 1.00 67.38 501 LYS A CA 1
ATOM 4075 C C . LYS A 1 501 ? 3.328 -7.719 -48.686 1.00 67.38 501 LYS A C 1
ATOM 4077 O O . LYS A 1 501 ? 4.165 -7.030 -49.261 1.00 67.38 501 LYS A O 1
ATOM 4082 N N . THR A 1 502 ? 2.081 -7.304 -48.467 1.00 67.56 502 THR A N 1
ATOM 4083 C CA . THR A 1 502 ? 1.591 -5.975 -48.854 1.00 67.56 502 THR A CA 1
ATOM 4084 C C . THR A 1 502 ? 1.605 -5.011 -47.670 1.00 67.56 502 THR A C 1
ATOM 4086 O O . THR A 1 502 ? 1.618 -5.431 -46.515 1.00 67.56 502 THR A O 1
ATOM 4089 N N . GLU A 1 503 ? 1.572 -3.707 -47.939 1.00 60.91 503 GLU A N 1
ATOM 4090 C CA . GLU A 1 503 ? 1.502 -2.676 -46.894 1.00 60.91 503 GLU A CA 1
ATOM 4091 C C . GLU A 1 503 ? 0.259 -2.828 -46.002 1.00 60.91 503 GLU A C 1
ATOM 4093 O O . GLU A 1 503 ? 0.366 -2.762 -44.780 1.00 60.91 503 GLU A O 1
ATOM 4098 N N . ALA A 1 504 ? -0.886 -3.185 -46.590 1.00 66.38 504 ALA A N 1
ATOM 4099 C CA . ALA A 1 504 ? -2.113 -3.477 -45.850 1.00 66.38 504 ALA A CA 1
ATOM 4100 C C . ALA A 1 504 ? -2.004 -4.735 -44.964 1.00 66.38 504 ALA A C 1
ATOM 4102 O O . ALA A 1 504 ? -2.618 -4.800 -43.898 1.00 66.38 504 ALA A O 1
ATOM 4103 N N . ASP A 1 505 ? -1.237 -5.750 -45.379 1.00 68.31 505 ASP A N 1
ATOM 4104 C CA . ASP A 1 505 ? -0.991 -6.932 -44.542 1.00 68.31 505 ASP A CA 1
ATOM 4105 C C . ASP A 1 505 ? -0.070 -6.596 -43.372 1.00 68.31 505 ASP A C 1
ATOM 4107 O O . ASP A 1 505 ? -0.268 -7.102 -42.271 1.00 68.31 505 ASP A O 1
ATOM 4111 N N . LEU A 1 506 ? 0.916 -5.727 -43.589 1.00 63.56 506 LEU A N 1
ATOM 4112 C CA . LEU A 1 506 ? 1.835 -5.284 -42.545 1.00 63.56 506 LEU A CA 1
ATOM 4113 C C . LEU A 1 506 ? 1.121 -4.432 -41.494 1.00 63.56 506 LEU A C 1
ATOM 4115 O O . LEU A 1 506 ? 1.328 -4.674 -40.308 1.00 63.56 506 LEU A O 1
ATOM 4119 N N . GLU A 1 507 ? 0.224 -3.527 -41.894 1.00 65.19 507 GLU A N 1
ATOM 4120 C CA . GLU A 1 507 ? -0.642 -2.805 -40.951 1.00 65.19 507 GLU A CA 1
ATOM 4121 C C . GLU A 1 507 ? -1.523 -3.765 -40.149 1.00 65.19 507 GLU A C 1
ATOM 4123 O O . GLU A 1 507 ? -1.631 -3.626 -38.933 1.00 65.19 507 GLU A O 1
ATOM 4128 N N . LYS A 1 508 ? -2.086 -4.801 -40.782 1.00 68.00 508 LYS A N 1
ATOM 4129 C CA . LYS A 1 508 ? -2.834 -5.849 -40.068 1.00 68.00 508 LYS A CA 1
ATOM 4130 C C . LYS A 1 508 ? -1.959 -6.632 -39.097 1.00 68.00 508 LYS A C 1
ATOM 4132 O O . LYS A 1 508 ? -2.436 -6.959 -38.016 1.00 68.00 508 LYS A O 1
ATOM 4137 N N . VAL A 1 509 ? -0.713 -6.949 -39.452 1.00 68.12 509 VAL A N 1
ATOM 4138 C CA . VAL A 1 509 ? 0.215 -7.635 -38.540 1.00 68.12 509 VAL A CA 1
ATOM 4139 C C . VAL A 1 509 ? 0.566 -6.737 -37.360 1.00 68.12 509 VAL A C 1
ATOM 4141 O O . VAL A 1 509 ? 0.513 -7.214 -36.231 1.00 68.12 509 VAL A O 1
ATOM 4144 N N . SER A 1 510 ? 0.847 -5.452 -37.590 1.00 61.84 510 SER A N 1
ATOM 4145 C CA . SER A 1 510 ? 1.051 -4.483 -36.511 1.00 61.84 510 SER A CA 1
ATOM 4146 C C . SER A 1 510 ? -0.193 -4.394 -35.625 1.00 61.84 510 SER A C 1
ATOM 4148 O O . SER A 1 510 ? -0.081 -4.553 -34.419 1.00 61.84 510 SER A O 1
ATOM 4150 N N . LEU A 1 511 ? -1.396 -4.276 -36.196 1.00 61.81 511 LEU A N 1
ATOM 4151 C CA . LEU A 1 511 ? -2.649 -4.264 -35.434 1.00 61.81 511 LEU A CA 1
ATOM 4152 C C . LEU A 1 511 ? -2.899 -5.571 -34.666 1.00 61.81 511 LEU A C 1
ATOM 4154 O O . LEU A 1 511 ? -3.439 -5.540 -33.568 1.00 61.81 511 LEU A O 1
ATOM 4158 N N . LEU A 1 512 ? -2.530 -6.731 -35.207 1.00 64.69 512 LEU A N 1
ATOM 4159 C CA . LEU A 1 512 ? -2.667 -8.016 -34.512 1.00 64.69 512 LEU A CA 1
ATOM 4160 C C . LEU A 1 512 ? -1.670 -8.155 -33.362 1.00 64.69 512 LEU A C 1
ATOM 4162 O O . LEU A 1 512 ? -2.039 -8.630 -32.289 1.00 64.69 512 LEU A O 1
ATOM 4166 N N . PHE A 1 513 ? -0.431 -7.737 -33.597 1.00 65.25 513 PHE A N 1
ATOM 4167 C CA . PHE A 1 513 ? 0.642 -7.727 -32.614 1.00 65.25 513 PHE A CA 1
ATOM 4168 C C . PHE A 1 513 ? 0.333 -6.770 -31.454 1.00 65.25 513 PHE A C 1
ATOM 4170 O O . PHE A 1 513 ? 0.545 -7.141 -30.306 1.00 65.25 513 PHE A O 1
ATOM 4177 N N . ILE A 1 514 ? -0.231 -5.599 -31.770 1.00 58.75 514 ILE A N 1
ATOM 4178 C CA . ILE A 1 514 ? -0.560 -4.512 -30.836 1.00 58.75 514 ILE A CA 1
ATOM 4179 C C . ILE A 1 514 ? -1.910 -4.753 -30.129 1.00 58.75 514 ILE A C 1
ATOM 4181 O O . ILE A 1 514 ? -2.000 -4.634 -28.915 1.00 58.75 514 ILE A O 1
ATOM 4185 N N . TYR A 1 515 ? -2.973 -5.135 -30.850 1.00 53.19 515 TYR A N 1
ATOM 4186 C CA . TYR A 1 515 ? -4.351 -5.106 -30.319 1.00 53.19 515 TYR A CA 1
ATOM 4187 C C . TYR A 1 515 ? -5.026 -6.470 -30.119 1.00 53.19 515 TYR A C 1
ATOM 4189 O O . TYR A 1 515 ? -6.105 -6.522 -29.527 1.00 53.19 515 TYR A O 1
ATOM 4197 N N . LYS A 1 516 ? -4.467 -7.587 -30.612 1.00 49.56 516 LYS A N 1
ATOM 4198 C CA . LYS A 1 516 ? -5.092 -8.923 -30.449 1.00 49.56 516 LYS A CA 1
ATOM 4199 C C . LYS A 1 516 ? -4.347 -9.884 -29.529 1.00 49.56 516 LYS A C 1
ATOM 4201 O O . LYS A 1 516 ? -4.894 -10.947 -29.224 1.00 49.56 516 LYS A O 1
ATOM 4206 N N . ARG A 1 517 ? -3.148 -9.540 -29.058 1.00 52.78 517 ARG A N 1
ATOM 4207 C CA . ARG A 1 517 ? -2.479 -10.288 -27.989 1.00 52.78 517 ARG A CA 1
ATOM 4208 C C . ARG A 1 517 ? -2.819 -9.644 -26.641 1.00 52.78 517 ARG A C 1
ATOM 4210 O O . ARG A 1 517 ? -2.536 -8.465 -26.472 1.00 52.78 517 ARG A O 1
ATOM 4217 N N . PRO A 1 518 ? -3.416 -10.376 -25.682 1.00 49.88 518 PRO A N 1
ATOM 4218 C CA . PRO A 1 518 ? -3.541 -9.880 -24.314 1.00 49.88 518 PRO A CA 1
ATOM 4219 C C . PRO A 1 518 ? -2.150 -9.513 -23.787 1.00 49.88 518 PRO A C 1
ATOM 4221 O O . PRO A 1 518 ? -1.239 -10.331 -23.926 1.00 49.88 518 PRO A O 1
ATOM 4224 N N . SER A 1 519 ? -1.989 -8.337 -23.175 1.00 49.50 519 SER A N 1
ATOM 4225 C CA . SER A 1 519 ? -0.694 -7.827 -22.690 1.00 49.50 519 SER A CA 1
ATOM 4226 C C . SER A 1 519 ? 0.057 -8.846 -21.820 1.00 49.50 519 SER A C 1
ATOM 4228 O O . SER A 1 519 ? 1.266 -9.001 -21.960 1.00 49.50 519 SER A O 1
ATOM 4230 N N . CYS A 1 520 ? -0.670 -9.636 -21.018 1.00 43.34 520 CYS A N 1
ATOM 4231 C CA . CYS A 1 520 ? -0.098 -10.715 -20.207 1.00 43.34 520 CYS A CA 1
ATOM 4232 C C . CYS A 1 520 ? 0.535 -11.834 -21.058 1.00 43.34 520 CYS A C 1
ATOM 4234 O O . CYS A 1 520 ? 1.652 -12.252 -20.791 1.00 43.34 520 CYS A O 1
ATOM 4236 N N . LYS A 1 521 ? -0.126 -12.270 -22.143 1.00 48.91 521 LYS A N 1
ATOM 4237 C CA . LYS A 1 521 ? 0.402 -13.321 -23.037 1.00 48.91 521 LYS A CA 1
ATOM 4238 C C . LYS A 1 521 ? 1.569 -12.838 -23.894 1.00 48.91 521 LYS A C 1
ATOM 4240 O O . LYS A 1 521 ? 2.392 -13.640 -24.312 1.00 48.91 521 LYS A O 1
ATOM 4245 N N . PHE A 1 522 ? 1.611 -11.542 -24.200 1.00 54.00 522 PHE A N 1
ATOM 4246 C CA . PHE A 1 522 ? 2.687 -10.945 -24.983 1.00 54.00 522 PHE A CA 1
ATOM 4247 C C . PHE A 1 522 ? 4.027 -11.017 -24.247 1.00 54.00 522 PHE A C 1
ATOM 4249 O O . PHE A 1 522 ? 5.038 -11.365 -24.849 1.00 54.00 522 PHE A O 1
ATOM 4256 N N . LEU A 1 523 ? 4.021 -10.734 -22.944 1.00 55.44 523 LEU A N 1
ATOM 4257 C CA . LEU A 1 523 ? 5.221 -10.806 -22.120 1.00 55.44 523 LEU A CA 1
ATOM 4258 C C . LEU A 1 523 ? 5.570 -12.246 -21.735 1.00 55.44 523 LEU A C 1
ATOM 4260 O O . LEU A 1 523 ? 6.742 -12.582 -21.807 1.00 55.44 523 LEU A O 1
ATOM 4264 N N . ASP A 1 524 ? 4.596 -13.125 -21.482 1.00 54.22 524 ASP A N 1
ATOM 4265 C CA . ASP A 1 524 ? 4.858 -14.567 -21.288 1.00 54.22 524 ASP A CA 1
ATOM 4266 C C . ASP A 1 524 ? 5.468 -15.257 -22.534 1.00 54.22 524 ASP A C 1
ATOM 4268 O O . ASP A 1 524 ? 6.093 -16.307 -22.428 1.00 54.22 524 ASP A O 1
ATOM 4272 N N . GLU A 1 525 ? 5.261 -14.709 -23.739 1.00 53.28 525 GLU A N 1
ATOM 4273 C CA . GLU A 1 525 ? 5.890 -15.195 -24.981 1.00 53.28 525 GLU A CA 1
ATOM 4274 C C . GLU A 1 525 ? 7.303 -14.616 -25.211 1.00 53.28 525 GLU A C 1
ATOM 4276 O O . GLU A 1 525 ? 8.050 -15.139 -26.046 1.00 53.28 525 GLU A O 1
ATOM 4281 N N . ILE A 1 526 ? 7.653 -13.527 -24.518 1.00 53.59 526 ILE A N 1
ATOM 4282 C CA . ILE A 1 526 ? 8.908 -12.772 -24.674 1.00 53.59 526 ILE A CA 1
ATOM 4283 C C . ILE A 1 526 ? 9.917 -13.081 -23.556 1.00 53.59 526 ILE A C 1
ATOM 4285 O O . ILE A 1 526 ? 11.123 -13.084 -23.818 1.00 53.59 526 ILE A O 1
ATOM 4289 N N . ILE A 1 527 ? 9.425 -13.301 -22.337 1.00 45.81 527 ILE A N 1
ATOM 4290 C CA . ILE A 1 527 ? 10.166 -13.571 -21.096 1.00 45.81 527 ILE A CA 1
ATOM 4291 C C . ILE A 1 527 ? 10.235 -15.078 -20.871 1.00 45.81 527 ILE A C 1
ATOM 4293 O O . ILE A 1 527 ? 11.343 -15.572 -20.555 1.00 45.81 527 ILE A O 1
#

Sequence (527 aa):
MQSDVGDSVVSIAIEISHNAQLFKLNQNEPLEDIIKNICDENGFEYARNKYSLQFVHRHHENDSNLPHYVTEENRYRIKNGSELKLFHSASEFVNILQTKLSTRIDKKELSWALSKLSVFSSDATFASEFFFTGYPLLRSVIEESSLTTNLFNNCLRTFLNFIKLGYITELDEPFLIRLKNILNSEQVIDEHIIENSLQLLDAIIYTMNDISPNFITINELIPHIWNRDSPAIQGYAIALINGLALKLSEMEQEGDLLDQMNSLLLRENILKNVISSEKKSSFMSHNLYVYQTLILSLELTRFNKLVSENTHFPDIELNYHYKRNKFKSFSDKITFKVGNEEQGVKCPPKRADRERSKTVVLKGSSSNLLMTQFDSMKSLLDSSLSLLQKDDFSNYDVGEDLNISLNQMTHDCIIYFAHNYRNEYRKTLVNEFHLRFLKTCCQVTDFLVKDILKIGQPPSEDETLYYPLVFSATVDAPFFEELFSCAMILLAKTRKEMNAKTEADLEKVSLLFIYKRPSCKFLDEII

Foldseek 3Di:
DDDPPDQQWAWEWEQDPNDTDTDTDRLPDDQLVVLVVVCVVVVHDDDPQFKFKWFQDDPDPPDPRFTETDDNVCCVVDHHHTYIYIDTGLQNVLVQLQVLLVPPVDPVSLLVSLQNLLRNLLYPRNVVNNCVPPVVSLVVVLPDPPDDLSSNLSSLSSLLSCLVSLNDLDDDPVVLVVLLCQLQPPDDHDPSSLLSSLSNLLSNLVRYDPDDLVSDALVSLLVQCQPLVDLSSVLSSLSNLLSSLVSCVPPPCNVVSLVVLLDLVNLVSCLVRPVPDDDDDLSSLLSQLSSLLSNLLVCVVQVPAWDDPPDDDPDPPVDDDPDPPPLPAPVNVPPDPPDPDDDDDDDDDDDDDDDDDDDDDDDDDDDPPVVVVVVVVVVVVVVVVVVVVPDDPPDPPPDDDDPPTDGSLLSVLLVLLCVNVVVLNVVLCVLAPVSRSSVVSNLLLCLCCCPQSNHPDRRDPSDRDDDSVSSVADPSRHSSSLLSNLLSSVLVVQCVVQVQDDPVSSVVSSCCSRPVDDSVVNVVVRD

Secondary structure (DSSP, 8-state):
-------SEEEEEEEETTEEEEEEEETTS-HHHHHHHHHHHTT----TTTEEEEES--SSTT--S--EE--TTTGGG--TT-EEEEEE-HHHHHHHHHHHHH-TT-HHHHHHHHHHHHHHTTSHHHHHHHHHHHHHHHHHHHH-TT--HHHHHHHHHHHHHHHHTT------HHHHHHHHHHHT-SS---HHHHHHHHHHHHHHHHH-S---TTSS-HHHHHHHHH-TT-HHHHHHHHHHHHHHHHHTTTSTTHHHHHHHHT-HHHHHHHIIIIITSS---HHHHHHHHHHHHHHHHTTHHHHHPBPPTT-------S--------PPPGGGT---------------------------------SSSHHHHHHHHHHHHHHHHHHTTSS-S------S------BHHHHHHHHHHHHHSHHHHHHHHHHS-HHHHHHHHHHHHHHIIIIIS-TTSPPPSS-----HHHHH-BTTB-HHHHHHHHHHHHHHHHHHHTT--SHHHHHHHHHHHHHSS-HHHHHHTT-

Mean predicted aligned error: 14.36 Å

Radius of gyration: 34.63 Å; Cα contacts (8 Å, |Δi|>4): 494; chains: 1; bounding box: 83×72×98 Å

Nearest PDB structures (foldseek):
  3wpt-assembly2_B  TM=6.558E-01  e=9.856E-02  Homo sapiens
  4zdu-assembly1_A  TM=5.043E-01  e=1.210E-01  Mus musculus
  7uzf-assembly1_P  TM=4.080E-01  e=1.549E-01  Rattus norvegicus
  9brd-assembly1_T  TM=4.031E-01  e=7.086E-01  Rattus norvegicus
  9b3f-assembly1_A  TM=2.847E-01  e=2.643E-01  Saccharomyces cerevisiae